Protein AF-A0A8H3D5Y5-F1 (afdb_monomer)

Radius of gyration: 25.39 Å; Cα contacts (8 Å, |Δi|>4): 524; chains: 1; bounding box: 70×56×78 Å

InterPro domains:
  IPR054586 MACPF-like domain, fungal [PF22693] (89-338)

Mean predicted aligned error: 12.57 Å

Solvent-accessible surface area (backbone atoms only — not comparable to full-atom values): 23306 Å² total; per-residue (Å²): 142,80,89,82,84,87,87,79,84,83,83,79,87,80,80,87,83,90,76,92,76,92,79,85,93,80,91,79,92,79,88,81,89,82,77,92,78,77,94,62,82,70,76,76,75,70,81,75,77,72,66,84,78,74,71,70,65,96,81,73,71,86,86,63,77,89,46,83,54,75,88,75,48,55,73,69,58,45,50,47,56,42,46,78,46,47,58,46,22,12,29,31,72,55,50,55,89,19,72,41,76,34,93,43,72,42,42,40,80,66,47,90,64,80,79,50,67,46,80,49,77,50,71,48,75,50,77,49,76,30,55,34,64,38,58,38,36,26,42,55,61,30,37,34,74,62,29,70,63,46,62,39,74,69,46,49,54,46,26,63,67,68,53,78,76,68,63,77,81,53,43,30,36,27,43,37,39,32,38,38,38,33,39,41,50,52,59,74,87,32,46,34,54,32,71,69,58,56,50,53,51,53,55,22,66,66,37,93,46,74,66,53,18,52,55,38,48,52,53,47,35,71,57,41,16,43,23,31,74,28,28,35,28,29,16,31,29,42,24,40,32,34,45,41,71,57,56,49,52,61,43,58,78,73,52,61,89,88,62,72,90,72,50,70,65,50,53,64,64,53,85,44,94,66,47,46,68,68,44,67,70,37,94,72,41,46,78,50,70,35,38,56,66,73,85,53,57,80,42,72,74,30,45,58,49,56,73,65,47,69,63,55,73,92,31,52,25,60,33,36,37,54,32,44,39,30,48,62,74,48,48,57,70,68,56,39,51,51,52,50,52,53,52,50,64,63,73,68,69,70,76,94,60,75,88,63,54,44,97,82,74,58,70,81,68,98,64,91,76,84,70,69,76,64,66,64,78,74,53,80,84,78,85,130

Secondary structure (DSSP, 8-state):
-------------PPP-----------------------------------------TT-------SPPGGGS-HHHHHHHHHHTTTTEEEE---TT--EEEEEE-EEE--SSPPEEEE---EEEEEEEESSHHHHHHHTTTB-HHHHH---HHHHHHHHHH-TT--TT--EEEEEEEEEEEEEE--GGGEEE-HHHHHHHHHHHTSSSHHHHHHHHHHHHHHH-SEEEEEEEEEEEEEEEEEHHHHHHHHHHTS-TTS----HHHHHHSS-S--HHHHHTSTT-EEEEESS-GGGGSSHHHHHHHHHSPPPGGG-EEEEEEEEEEGGGGS-HHHHHHHHHHHHHHH----S-GGG--TTS----SS---SGGGSGGGS-----

Foldseek 3Di:
DDDDDDDDDDDDDDDDDDDDDDDDDDDDDDDDDDDDDDPDPPPPPPPCPVPVLPPDDPPQDLPDDPADALVNDDPVVNVVLCVVQQAQAAWAQQDLQEIDTAPDRFKDQQDPDDWDKDFDFDKGKDKDKDQWSSVLNHVLQAEDPQANVQFDLLSVLSNVVVPPPTPRHWMKMKMKIWGFGMKTAADLVRIATDPVLLVQLVVLLPDDDLVSSSVSVNVSCVNRHFKGFGIFTKGKMKMKMFTPVLLVVLQVVPDDPPDPDDDSVCCCSVDDPGNVVSRVPDPGMDMDMAFDDPVQPPDPVSVVVRSSDDGHSVRIHTRHRYHIHTSLSNHPPVSNVSVVVSSVVLAPDDPPDPPPCDPVNDDPPVDDRPRHPPVVVVDDDDDD

Sequence (384 aa):
WRYYSATEVTKWQISPINGNSHLPQHEERTSYIVGPCFSSQAHIEVLHQGGNNNVYPPDWVEEVRDAKSYKQLDEAAQGALLRDNGYLFGVRIDGNEGPRRGVRQVARHASTRPLLIQETNNIDSEVITTENSRDTNYAHKGWSLAAMSDNSSWTLSRIARNNRQVDSSTRSITKYIMIQKLRVDLSPEDLSPVPELEKDFREALSRPTRFDRSNAVYRILERWGDVIPLVFDIGISLAVTDLESVAKNVGQLFTTPSAGNLTLLQYLGGRSFLGLQKLSVSATARLSTRGGDPATLQSEDNIRAWLGKPVPLSQWEQVRIIKTIPLIAILDDGLQSQLSKLGQSLTTYCPNAINTIASSGTSFDGTTHAFSQYLSHIQPNHPQ

Structure (mmCIF, N/CA/C/O backbone):
data_AF-A0A8H3D5Y5-F1
#
_entry.id   AF-A0A8H3D5Y5-F1
#
loop_
_atom_site.group_PDB
_atom_site.id
_atom_site.type_symbol
_atom_site.label_atom_id
_atom_site.label_alt_id
_atom_site.label_comp_id
_atom_site.label_asym_id
_atom_site.label_entity_id
_atom_site.label_seq_id
_atom_site.pdbx_PDB_ins_code
_atom_site.Cartn_x
_atom_site.Cartn_y
_atom_site.Cartn_z
_atom_site.occupancy
_atom_site.B_iso_or_equiv
_atom_site.auth_seq_id
_atom_site.auth_comp_id
_atom_site.auth_asym_id
_atom_site.auth_atom_id
_atom_site.pdbx_PDB_model_num
ATOM 1 N N . TRP A 1 1 ? 7.375 -21.284 -5.084 1.00 30.33 1 TRP A N 1
ATOM 2 C CA . TRP A 1 1 ? 8.267 -20.714 -4.059 1.00 30.33 1 TRP A CA 1
ATOM 3 C C . TRP A 1 1 ? 9.464 -21.635 -3.870 1.00 30.33 1 TRP A C 1
ATOM 5 O O . TRP A 1 1 ? 9.375 -22.602 -3.127 1.00 30.33 1 TRP A O 1
ATOM 15 N N . ARG A 1 2 ? 10.547 -21.410 -4.621 1.00 21.23 2 ARG A N 1
ATOM 16 C CA . ARG A 1 2 ? 11.840 -22.078 -4.416 1.00 21.23 2 ARG A CA 1
ATOM 17 C C . ARG A 1 2 ? 12.842 -20.990 -4.049 1.00 21.23 2 ARG A C 1
ATOM 19 O O . ARG A 1 2 ? 13.022 -20.055 -4.819 1.00 21.23 2 ARG A O 1
ATOM 26 N N . TYR A 1 3 ? 13.411 -21.093 -2.854 1.00 24.48 3 TYR A N 1
ATOM 27 C CA . TYR A 1 3 ? 14.545 -20.288 -2.415 1.00 24.48 3 TYR A CA 1
ATOM 28 C C . TYR A 1 3 ? 15.786 -20.746 -3.188 1.00 24.48 3 TYR A C 1
ATOM 30 O O . TYR A 1 3 ? 16.101 -21.934 -3.170 1.00 24.48 3 TYR A O 1
ATOM 38 N N . TYR A 1 4 ? 16.496 -19.820 -3.826 1.00 27.98 4 TYR A N 1
ATOM 39 C CA . TYR A 1 4 ? 17.904 -20.011 -4.164 1.00 27.98 4 TYR A CA 1
ATOM 40 C C . TYR A 1 4 ? 18.720 -19.214 -3.145 1.00 27.98 4 TYR A C 1
ATOM 42 O O . TYR A 1 4 ? 18.660 -17.987 -3.126 1.00 27.98 4 TYR A O 1
ATOM 50 N N . SER A 1 5 ? 19.438 -19.914 -2.264 1.00 28.27 5 SER A N 1
ATOM 51 C CA . SER A 1 5 ? 20.503 -19.329 -1.451 1.00 28.27 5 SER A CA 1
ATOM 52 C C . SER A 1 5 ? 21.821 -19.504 -2.197 1.00 28.27 5 SER A C 1
ATOM 54 O O . SER A 1 5 ? 22.282 -20.632 -2.367 1.00 28.27 5 SER A O 1
ATOM 56 N N . ALA A 1 6 ? 22.431 -18.405 -2.628 1.00 28.83 6 ALA A N 1
ATOM 57 C CA . ALA A 1 6 ? 23.829 -18.385 -3.033 1.00 28.83 6 ALA A CA 1
ATOM 58 C C . ALA A 1 6 ? 24.623 -17.707 -1.912 1.00 28.83 6 ALA A C 1
ATOM 60 O O . ALA A 1 6 ? 24.608 -16.488 -1.764 1.00 28.83 6 ALA A O 1
ATOM 61 N N . THR A 1 7 ? 25.252 -18.522 -1.072 1.00 30.88 7 THR A N 1
ATOM 62 C CA . THR A 1 7 ? 26.295 -18.108 -0.133 1.00 30.88 7 THR A CA 1
ATOM 63 C C . THR A 1 7 ? 27.647 -18.351 -0.783 1.00 30.88 7 THR A C 1
ATOM 65 O O . THR A 1 7 ? 28.122 -19.479 -0.761 1.00 30.88 7 THR A O 1
ATOM 68 N N . GLU A 1 8 ? 28.283 -17.300 -1.292 1.00 26.36 8 GLU A N 1
ATOM 69 C CA . GLU A 1 8 ? 29.742 -17.211 -1.382 1.00 26.36 8 GLU A CA 1
ATOM 70 C C . GLU A 1 8 ? 30.149 -15.787 -0.992 1.00 26.36 8 GLU A C 1
ATOM 72 O O . GLU A 1 8 ? 29.902 -14.819 -1.705 1.00 26.36 8 GLU A O 1
ATOM 77 N N . VAL A 1 9 ? 30.707 -15.663 0.213 1.00 27.62 9 VAL A N 1
ATOM 78 C CA . VAL A 1 9 ? 31.273 -14.425 0.753 1.00 27.62 9 VAL A CA 1
ATOM 79 C C . VAL A 1 9 ? 32.770 -14.463 0.483 1.00 27.62 9 VAL A C 1
ATOM 81 O O . VAL A 1 9 ? 33.511 -15.186 1.150 1.00 27.62 9 VAL A O 1
ATOM 84 N N . THR A 1 10 ? 33.232 -13.675 -0.482 1.00 29.61 10 THR A N 1
ATOM 85 C CA . THR A 1 10 ? 34.658 -13.415 -0.690 1.00 29.61 10 THR A CA 1
ATOM 86 C C . THR A 1 10 ? 35.143 -12.460 0.402 1.00 29.61 10 THR A C 1
ATOM 88 O O . THR A 1 10 ? 34.773 -11.287 0.451 1.00 29.61 10 THR A O 1
ATOM 91 N N . LYS A 1 11 ? 35.954 -12.989 1.322 1.00 24.91 11 LYS A N 1
ATOM 92 C CA . LYS A 1 11 ? 36.651 -12.246 2.381 1.00 24.91 11 LYS A CA 1
ATOM 93 C C . LYS A 1 11 ? 37.650 -11.267 1.751 1.00 24.91 11 LYS A C 1
ATOM 95 O O . LYS A 1 11 ? 38.671 -11.700 1.225 1.00 24.91 11 LYS A O 1
ATOM 100 N N . TRP A 1 12 ? 37.405 -9.965 1.873 1.00 27.75 12 TRP A N 1
ATOM 101 C CA . TRP A 1 12 ? 38.448 -8.950 1.719 1.00 27.75 12 TRP A CA 1
ATOM 102 C C . TRP A 1 12 ? 39.027 -8.622 3.095 1.00 27.75 12 TRP A C 1
ATOM 104 O O . TRP A 1 12 ? 38.320 -8.204 4.010 1.00 27.75 12 TRP A O 1
ATOM 114 N N . GLN A 1 13 ? 40.320 -8.886 3.245 1.00 24.44 13 GLN A N 1
ATOM 115 C CA . GLN A 1 13 ? 41.093 -8.678 4.461 1.00 24.44 13 GLN A CA 1
ATOM 116 C C . GLN A 1 13 ? 41.722 -7.280 4.378 1.00 24.44 13 GLN A C 1
ATOM 118 O O . GLN A 1 13 ? 42.634 -7.061 3.585 1.00 24.44 13 GLN A O 1
ATOM 123 N N . ILE A 1 14 ? 41.201 -6.322 5.149 1.00 31.08 14 ILE A N 1
ATOM 124 C CA . ILE A 1 14 ? 41.765 -4.968 5.265 1.00 31.08 14 ILE A CA 1
ATOM 125 C C . ILE A 1 14 ? 42.612 -4.921 6.540 1.00 31.08 14 ILE A C 1
ATOM 127 O O . ILE A 1 14 ? 42.113 -5.177 7.636 1.00 31.08 14 ILE A O 1
ATOM 131 N N . SER A 1 15 ? 43.902 -4.629 6.386 1.00 27.36 15 SER A N 1
ATOM 132 C CA . SER A 1 15 ? 44.854 -4.433 7.485 1.00 27.36 15 SER A CA 1
ATOM 133 C C . SER A 1 15 ? 44.595 -3.109 8.224 1.00 27.36 15 SER A C 1
ATOM 135 O O . SER A 1 15 ? 44.252 -2.120 7.575 1.00 27.36 15 SER A O 1
ATOM 137 N N . PRO A 1 16 ? 44.796 -3.038 9.553 1.00 28.77 16 PRO A N 1
ATOM 138 C CA . PRO A 1 16 ? 44.592 -1.807 10.306 1.00 28.77 16 PRO A CA 1
ATOM 139 C C . PRO A 1 16 ? 45.778 -0.847 10.136 1.00 28.77 16 PRO A C 1
ATOM 141 O O . PRO A 1 16 ? 46.934 -1.221 10.337 1.00 28.77 16 PRO A O 1
ATOM 144 N N . ILE A 1 17 ? 45.480 0.410 9.804 1.00 32.91 17 ILE A N 1
ATOM 145 C CA . ILE A 1 17 ? 46.425 1.527 9.882 1.00 32.91 17 ILE A CA 1
ATOM 146 C C . ILE A 1 17 ? 46.300 2.131 11.284 1.00 32.91 17 ILE A C 1
ATOM 148 O O . ILE A 1 17 ? 45.270 2.701 11.635 1.00 32.91 17 ILE A O 1
ATOM 152 N N . ASN A 1 18 ? 47.358 1.993 12.085 1.00 32.62 18 ASN A N 1
ATOM 153 C CA . ASN A 1 18 ? 47.526 2.708 13.347 1.00 32.62 18 ASN A CA 1
ATOM 154 C C . ASN A 1 18 ? 47.867 4.175 13.061 1.00 32.62 18 ASN A C 1
ATOM 156 O O . ASN A 1 18 ? 48.885 4.462 12.433 1.00 32.62 18 ASN A O 1
ATOM 160 N N . GLY A 1 19 ? 47.051 5.096 13.568 1.00 32.31 19 GLY A N 1
ATOM 161 C CA . GLY A 1 19 ? 47.316 6.531 13.535 1.00 32.31 19 GLY A CA 1
ATOM 162 C C . GLY A 1 19 ? 46.757 7.204 14.782 1.00 32.31 19 GLY A C 1
ATOM 163 O O . GLY A 1 19 ? 45.560 7.449 14.872 1.00 32.31 19 GLY A O 1
ATOM 164 N N . ASN A 1 20 ? 47.635 7.480 15.748 1.00 33.78 20 ASN A N 1
ATOM 165 C CA . ASN A 1 20 ? 47.359 8.344 16.891 1.00 33.78 20 ASN A CA 1
ATOM 166 C C . ASN A 1 20 ? 47.260 9.799 16.417 1.00 33.78 20 ASN A C 1
ATOM 168 O O . ASN A 1 20 ? 48.228 10.330 15.874 1.00 33.78 20 ASN A O 1
ATOM 172 N N . SER A 1 21 ? 46.151 10.472 16.713 1.00 33.75 21 SER A N 1
ATOM 173 C CA . SER A 1 21 ? 46.080 11.934 16.658 1.00 33.75 21 SER A CA 1
ATOM 174 C C . SER A 1 21 ? 45.252 12.474 17.821 1.00 33.75 21 SER A C 1
ATOM 176 O O . SER A 1 21 ? 44.053 12.220 17.924 1.00 33.75 21 SER A O 1
ATOM 178 N N . HIS A 1 22 ? 45.935 13.218 18.690 1.00 37.53 22 HIS A N 1
ATOM 179 C CA . HIS A 1 22 ? 45.375 14.068 19.734 1.00 37.53 22 HIS A CA 1
ATOM 180 C C . HIS A 1 22 ? 44.432 15.130 19.145 1.00 37.53 22 HIS A C 1
ATOM 182 O O . HIS A 1 22 ? 44.778 15.787 18.166 1.00 37.53 22 HIS A O 1
ATOM 188 N N . LEU A 1 23 ? 43.291 15.351 19.802 1.00 33.97 23 LEU A N 1
ATOM 189 C CA . LEU A 1 23 ? 42.392 16.488 19.582 1.00 33.97 23 LEU A CA 1
ATOM 190 C C . LEU A 1 23 ? 42.169 17.214 20.922 1.00 33.97 23 LEU A C 1
ATOM 192 O O . LEU A 1 23 ? 41.920 16.539 21.926 1.00 33.97 23 LEU A O 1
ATOM 196 N N . PRO A 1 24 ? 42.270 18.556 20.971 1.00 35.88 24 PRO A N 1
ATOM 197 C CA . PRO A 1 24 ? 41.981 19.333 22.170 1.00 35.88 24 PRO A CA 1
ATOM 198 C C . PRO A 1 24 ? 40.475 19.589 22.321 1.00 35.88 24 PRO A C 1
ATOM 200 O O . PRO A 1 24 ? 39.756 19.795 21.344 1.00 35.88 24 PRO A O 1
ATOM 203 N N . GLN A 1 25 ? 40.012 19.596 23.571 1.00 32.03 25 GLN A N 1
ATOM 204 C CA . GLN A 1 25 ? 38.673 20.036 23.953 1.00 32.03 25 GLN A CA 1
ATOM 205 C C . GLN A 1 25 ? 38.598 21.566 23.898 1.00 32.03 25 GLN A C 1
ATOM 207 O O . GLN A 1 25 ? 39.415 22.245 24.517 1.00 32.03 25 GLN A O 1
ATOM 212 N N . HIS A 1 26 ? 37.600 22.094 23.191 1.00 29.16 26 HIS A N 1
ATOM 213 C CA . HIS A 1 26 ? 37.190 23.492 23.279 1.00 29.16 26 HIS A CA 1
ATOM 214 C C . HIS A 1 26 ? 35.680 23.523 23.545 1.00 29.16 26 HIS A C 1
ATOM 216 O O . HIS A 1 26 ? 34.886 23.076 22.719 1.00 29.16 26 HIS A O 1
ATOM 222 N N . GLU A 1 27 ? 35.299 23.989 24.734 1.00 31.34 27 GLU A N 1
ATOM 223 C CA . GLU A 1 27 ? 33.921 24.310 25.110 1.00 31.34 27 GLU A CA 1
ATOM 224 C C . GLU A 1 27 ? 33.586 25.715 24.595 1.00 31.34 27 GLU A C 1
ATOM 226 O O . GLU A 1 27 ? 34.195 26.693 25.026 1.00 31.34 27 GLU A O 1
ATOM 231 N N . GLU A 1 28 ? 32.588 25.836 23.721 1.00 29.64 28 GLU A N 1
ATOM 232 C CA . GLU A 1 28 ? 31.906 27.106 23.460 1.00 29.64 28 GLU A CA 1
ATOM 233 C C . GLU A 1 28 ? 30.413 26.950 23.758 1.00 29.64 28 GLU A C 1
ATOM 235 O O . GLU A 1 28 ? 29.682 26.220 23.088 1.00 29.64 28 GLU A O 1
ATOM 240 N N . ARG A 1 29 ? 29.958 27.654 24.800 1.00 29.27 29 ARG A N 1
ATOM 241 C CA . ARG A 1 29 ? 28.541 27.891 25.083 1.00 29.27 29 ARG A CA 1
ATOM 242 C C . ARG A 1 29 ? 28.050 29.030 24.195 1.00 29.27 29 ARG A C 1
ATOM 244 O O . ARG A 1 29 ? 28.427 30.177 24.413 1.00 29.27 29 ARG A O 1
ATOM 251 N N . THR A 1 30 ? 27.149 28.732 23.267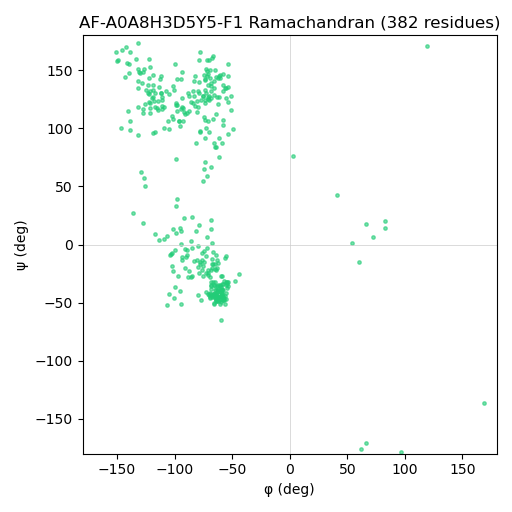 1.00 27.58 30 THR A N 1
ATOM 252 C CA . THR A 1 30 ? 26.325 29.734 22.580 1.00 27.58 30 THR A CA 1
ATOM 253 C C . THR A 1 30 ? 24.871 29.589 23.021 1.00 27.58 30 THR A C 1
ATOM 255 O O . THR A 1 30 ? 24.252 28.535 22.888 1.00 27.58 30 THR A O 1
ATOM 258 N N . SER A 1 31 ? 24.339 30.657 23.613 1.00 26.59 31 SER A N 1
ATOM 259 C CA . SER A 1 31 ? 22.931 30.822 23.959 1.00 26.59 31 SER A CA 1
ATOM 260 C C . SER A 1 31 ? 22.159 31.336 22.743 1.00 26.59 31 SER A C 1
ATOM 262 O O . SER A 1 31 ? 22.564 32.310 22.111 1.00 26.59 31 SER A O 1
ATOM 264 N N . TYR A 1 32 ? 21.021 30.712 22.432 1.00 28.64 32 TYR A N 1
ATOM 265 C CA . TYR A 1 32 ? 20.092 31.197 21.412 1.00 28.64 32 TYR A CA 1
ATOM 266 C C . TYR A 1 32 ? 18.791 31.669 22.060 1.00 28.64 32 TYR A C 1
ATOM 268 O O . TYR A 1 32 ? 18.193 30.977 22.883 1.00 28.64 32 TYR A O 1
ATOM 276 N N . ILE A 1 33 ? 18.378 32.874 21.673 1.00 26.84 33 ILE A N 1
ATOM 277 C CA . ILE A 1 33 ? 17.108 33.507 22.027 1.00 26.84 33 ILE A CA 1
ATOM 278 C C . ILE A 1 33 ? 16.008 32.868 21.171 1.00 26.84 33 ILE A C 1
ATOM 280 O O . ILE A 1 33 ? 16.101 32.862 19.944 1.00 26.84 33 ILE A O 1
ATOM 284 N N . VAL A 1 34 ? 14.968 32.338 21.817 1.00 28.66 34 VAL A N 1
ATOM 285 C CA . VAL A 1 34 ? 13.807 31.714 21.166 1.00 28.66 34 VAL A CA 1
ATOM 286 C C . VAL A 1 34 ? 12.669 32.733 21.093 1.00 28.66 34 VAL A C 1
ATOM 288 O O . VAL A 1 34 ? 12.147 33.164 22.118 1.00 28.66 34 VAL A O 1
ATOM 291 N N . GLY A 1 35 ? 12.296 33.129 19.874 1.00 29.12 35 GLY A N 1
ATOM 292 C CA . GLY A 1 35 ? 11.043 33.839 19.597 1.00 29.12 35 GLY A CA 1
ATOM 293 C C . GLY A 1 35 ? 9.841 32.877 19.566 1.00 29.12 35 GLY A C 1
ATOM 294 O O . GLY A 1 35 ? 10.028 31.674 19.374 1.00 29.12 35 GLY A O 1
ATOM 295 N N . PRO A 1 36 ? 8.605 33.369 19.759 1.00 25.45 36 PRO A N 1
ATOM 296 C CA . PRO A 1 36 ? 7.423 32.522 19.902 1.00 25.45 36 PRO A CA 1
ATOM 297 C C . PRO A 1 36 ? 7.024 31.892 18.561 1.00 25.45 36 PRO A C 1
ATOM 299 O O . PRO A 1 36 ? 6.886 32.592 17.557 1.00 25.45 36 PRO A O 1
ATOM 302 N N . CYS A 1 37 ? 6.804 30.573 18.545 1.00 30.39 37 CYS A N 1
ATOM 303 C CA . CYS A 1 37 ? 6.321 29.858 17.366 1.00 30.39 37 CYS A CA 1
ATOM 304 C C . CYS A 1 37 ? 4.873 29.397 17.576 1.00 30.39 37 CYS A C 1
ATOM 306 O O . CYS A 1 37 ? 4.564 28.637 18.493 1.00 30.39 37 CYS A O 1
ATOM 308 N N . PHE A 1 38 ? 3.996 29.904 16.714 1.00 28.70 38 PHE A N 1
ATOM 309 C CA . PHE A 1 38 ? 2.602 29.508 16.581 1.00 28.70 38 PHE A CA 1
ATOM 310 C C . PHE A 1 38 ? 2.491 28.031 16.178 1.00 28.70 38 PHE A C 1
ATOM 312 O O . PHE A 1 38 ? 3.284 27.534 15.378 1.00 28.70 38 PHE A O 1
ATOM 319 N N . SER A 1 39 ? 1.461 27.345 16.679 1.00 32.78 39 SER A N 1
ATOM 320 C CA . SER A 1 39 ? 1.025 26.036 16.189 1.00 32.78 39 SER A CA 1
ATOM 321 C C . SER A 1 39 ? 0.541 26.166 14.743 1.00 32.78 39 SER A C 1
ATOM 323 O O . SER A 1 39 ? -0.649 26.348 14.485 1.00 32.78 39 SER A O 1
ATOM 325 N N . SER A 1 40 ? 1.471 26.113 13.793 1.00 29.02 40 SER A N 1
ATOM 326 C CA . SER A 1 40 ? 1.130 25.934 12.390 1.00 29.02 40 SER A CA 1
ATOM 327 C C . SER A 1 40 ? 0.870 24.448 12.155 1.00 29.02 40 SER A C 1
ATOM 329 O O . SER A 1 40 ? 1.724 23.598 12.409 1.00 29.02 40 SER A O 1
ATOM 331 N N . GLN A 1 41 ? -0.315 24.118 11.638 1.00 34.81 41 GLN A N 1
ATOM 332 C CA . GLN A 1 41 ? -0.368 23.113 10.585 1.00 34.81 41 GLN A CA 1
ATOM 333 C C . GLN A 1 41 ? 0.614 23.613 9.532 1.00 34.81 41 GLN A C 1
ATOM 335 O O . GLN A 1 41 ? 0.287 24.514 8.760 1.00 34.81 41 GLN A O 1
ATOM 340 N N . ALA A 1 42 ? 1.851 23.121 9.583 1.00 30.05 42 ALA A N 1
ATOM 341 C CA . ALA A 1 42 ? 2.780 23.331 8.502 1.00 30.05 42 ALA A CA 1
ATOM 342 C C . ALA A 1 42 ? 2.088 22.733 7.282 1.00 30.05 42 ALA A C 1
ATOM 344 O O . ALA A 1 42 ? 1.919 21.517 7.174 1.00 30.05 42 ALA A O 1
ATOM 345 N N . HIS A 1 43 ? 1.614 23.615 6.406 1.00 27.86 43 HIS A N 1
ATOM 346 C CA . HIS A 1 43 ? 1.470 23.306 5.004 1.00 27.86 43 HIS A CA 1
ATOM 347 C C . HIS A 1 43 ? 2.820 22.702 4.621 1.00 27.86 43 HIS A C 1
ATOM 349 O O . HIS A 1 43 ? 3.808 23.419 4.466 1.00 27.86 43 HIS A O 1
ATOM 355 N N . ILE A 1 44 ? 2.899 21.372 4.564 1.00 35.56 44 ILE A N 1
ATOM 356 C CA . ILE A 1 44 ? 3.943 20.720 3.797 1.00 35.56 44 ILE A CA 1
ATOM 357 C C . ILE A 1 44 ? 3.584 21.130 2.373 1.00 35.56 44 ILE A C 1
ATOM 359 O O . ILE A 1 44 ? 2.796 20.469 1.699 1.00 35.56 44 ILE A O 1
ATOM 363 N N . GLU A 1 45 ? 4.087 22.286 1.937 1.00 29.66 45 GLU A N 1
ATOM 364 C CA . GLU A 1 45 ? 4.365 22.495 0.530 1.00 29.66 45 GLU A CA 1
ATOM 365 C C . GLU A 1 45 ? 5.361 21.399 0.187 1.00 29.66 45 GLU A C 1
ATOM 367 O O . GLU A 1 45 ? 6.578 21.541 0.313 1.00 29.66 45 GLU A O 1
ATOM 372 N N . VAL A 1 46 ? 4.816 20.238 -0.176 1.00 40.28 46 VAL A N 1
ATOM 373 C CA . VAL A 1 46 ? 5.556 19.273 -0.952 1.00 40.28 46 VAL A CA 1
ATOM 374 C C . VAL A 1 46 ? 5.909 20.068 -2.191 1.00 40.28 46 VAL A C 1
ATOM 376 O O . VAL A 1 46 ? 5.049 20.347 -3.027 1.00 40.28 46 VAL A O 1
ATOM 379 N N . LEU A 1 47 ? 7.162 20.511 -2.261 1.00 34.28 47 LEU A N 1
ATOM 380 C CA . LEU A 1 47 ? 7.789 20.962 -3.487 1.00 34.28 47 LEU A CA 1
ATOM 381 C C . LEU A 1 47 ? 7.791 19.749 -4.422 1.00 34.28 47 LEU A C 1
ATOM 383 O O . LEU A 1 47 ? 8.807 19.103 -4.655 1.00 34.28 47 LEU A O 1
ATOM 387 N N . HIS A 1 48 ? 6.622 19.437 -4.978 1.00 40.34 48 HIS A N 1
ATOM 388 C CA . HIS A 1 48 ? 6.472 18.707 -6.214 1.00 40.34 48 HIS A CA 1
ATOM 389 C C . HIS A 1 48 ? 6.981 19.645 -7.312 1.00 40.34 48 HIS A C 1
ATOM 391 O O . HIS A 1 48 ? 6.237 20.091 -8.179 1.00 40.34 48 HIS A O 1
ATOM 397 N N . GLN A 1 49 ? 8.285 19.939 -7.304 1.00 39.22 49 GLN A N 1
ATOM 398 C CA . GLN A 1 49 ? 9.005 20.331 -8.510 1.00 39.22 49 GLN A CA 1
ATOM 399 C C . GLN A 1 49 ? 9.148 19.080 -9.384 1.00 39.22 49 GLN A C 1
ATOM 401 O O . GLN A 1 49 ? 10.243 18.629 -9.709 1.00 39.22 49 GLN A O 1
ATOM 406 N N . GLY A 1 50 ? 8.005 18.494 -9.748 1.00 37.12 50 GLY A N 1
ATOM 407 C CA . GLY A 1 50 ? 7.880 17.493 -10.790 1.00 37.12 50 GLY A CA 1
ATOM 408 C C . GLY A 1 50 ? 8.014 18.190 -12.133 1.00 37.12 50 GLY A C 1
ATOM 409 O O . GLY A 1 50 ? 7.058 18.265 -12.899 1.00 37.12 50 GLY A O 1
ATOM 410 N N . GLY A 1 51 ? 9.193 18.754 -12.407 1.00 40.72 51 GLY A N 1
ATOM 411 C CA . GLY A 1 51 ? 9.590 18.984 -13.785 1.00 40.72 51 GLY A CA 1
ATOM 412 C C . GLY A 1 51 ? 9.511 17.635 -14.485 1.00 40.72 51 GLY A C 1
ATOM 413 O O . GLY A 1 51 ? 10.044 16.650 -13.971 1.00 40.72 51 GLY A O 1
ATOM 414 N N . ASN A 1 52 ? 8.783 17.567 -15.598 1.00 47.09 52 ASN A N 1
ATOM 415 C CA . ASN A 1 52 ? 8.708 16.369 -16.418 1.00 47.09 52 ASN A CA 1
ATOM 416 C C . ASN A 1 52 ? 10.105 16.101 -16.999 1.00 47.09 52 ASN A C 1
ATOM 418 O O . ASN A 1 52 ? 10.434 16.538 -18.098 1.00 47.09 52 ASN A O 1
ATOM 422 N N . ASN A 1 53 ? 10.950 15.430 -16.220 1.00 50.28 53 ASN A N 1
ATOM 423 C CA . ASN A 1 53 ? 12.324 15.093 -16.574 1.00 50.28 53 ASN A CA 1
ATOM 424 C C . ASN A 1 53 ? 12.378 13.874 -17.509 1.00 50.28 53 ASN A C 1
ATOM 426 O O . ASN A 1 53 ? 13.439 13.266 -17.663 1.00 50.28 53 ASN A O 1
ATOM 430 N N . ASN A 1 54 ? 11.254 13.515 -18.142 1.00 50.88 54 ASN A N 1
ATOM 431 C CA . ASN A 1 54 ? 11.167 12.453 -19.134 1.00 50.88 54 ASN A CA 1
ATOM 432 C C . ASN A 1 54 ? 11.811 12.927 -20.448 1.00 50.88 54 ASN A C 1
ATOM 434 O O . ASN A 1 54 ? 11.139 13.202 -21.441 1.00 50.88 54 ASN A O 1
ATOM 438 N N . VAL A 1 55 ? 13.139 13.047 -20.457 1.00 56.53 55 VAL A N 1
ATOM 439 C CA . VAL A 1 55 ? 13.907 13.136 -21.699 1.00 56.53 55 VAL A CA 1
ATOM 440 C C . VAL A 1 55 ? 14.002 11.717 -22.250 1.00 56.53 55 VAL A C 1
ATOM 442 O O . VAL A 1 55 ? 14.818 10.915 -21.794 1.00 56.53 55 VAL A O 1
ATOM 445 N N . TYR A 1 56 ? 13.125 11.393 -23.199 1.00 56.06 56 TYR A N 1
ATOM 446 C CA . TYR A 1 56 ? 13.207 10.140 -23.942 1.00 56.06 56 TYR A CA 1
ATOM 447 C C . TYR A 1 56 ? 14.520 10.090 -24.738 1.00 56.06 56 TYR A C 1
ATOM 449 O O . TYR A 1 56 ? 14.957 11.124 -25.261 1.00 56.06 56 TYR A O 1
ATOM 457 N N . PRO A 1 57 ? 15.164 8.916 -24.858 1.00 55.25 57 PRO A N 1
ATOM 458 C CA . PRO A 1 57 ? 16.258 8.741 -25.799 1.00 55.25 57 PRO A CA 1
ATOM 459 C C . PRO A 1 57 ? 15.786 9.109 -27.219 1.00 55.25 57 PRO A C 1
ATOM 461 O O . PRO A 1 57 ? 14.694 8.696 -27.614 1.00 55.25 57 PRO A O 1
ATOM 464 N N . PRO A 1 58 ? 16.565 9.883 -27.997 1.00 58.22 58 PRO A N 1
ATOM 465 C CA . PRO A 1 58 ? 16.177 10.304 -29.348 1.00 58.22 58 PRO A CA 1
ATOM 466 C C . PRO A 1 58 ? 16.013 9.133 -30.337 1.00 58.22 58 PRO A C 1
ATOM 468 O O . PRO A 1 58 ? 15.453 9.317 -31.412 1.00 58.22 58 PRO A O 1
ATOM 471 N N . ASP A 1 59 ? 16.488 7.942 -29.973 1.00 64.19 59 ASP A N 1
ATOM 472 C CA . ASP A 1 59 ? 16.422 6.673 -30.703 1.00 64.19 59 ASP A CA 1
ATOM 473 C C . ASP A 1 59 ? 15.280 5.743 -30.240 1.00 64.19 59 ASP A C 1
ATOM 475 O O . ASP A 1 59 ? 15.225 4.582 -30.644 1.00 64.19 59 ASP A O 1
ATOM 479 N N . TRP A 1 60 ? 14.361 6.219 -29.393 1.00 63.66 60 TRP A N 1
ATOM 480 C CA . TRP A 1 60 ? 13.226 5.422 -28.921 1.00 63.66 60 TRP A CA 1
ATOM 481 C C . TRP A 1 60 ? 12.167 5.233 -30.022 1.00 63.66 60 TRP A C 1
ATOM 483 O O . TRP A 1 60 ? 11.256 6.045 -30.178 1.00 63.66 60 TRP A O 1
ATOM 493 N N . VAL A 1 61 ? 12.279 4.151 -30.796 1.00 64.31 61 VAL A N 1
ATOM 494 C CA . VAL A 1 61 ? 11.276 3.761 -31.801 1.00 64.31 61 VAL A CA 1
ATOM 495 C C . VAL A 1 61 ? 10.180 2.926 -31.124 1.00 64.31 61 VAL A C 1
ATOM 497 O O . VAL A 1 61 ? 10.464 1.883 -30.542 1.00 64.31 61 VAL A O 1
ATOM 500 N N . GLU A 1 62 ? 8.914 3.350 -31.202 1.00 62.19 62 GLU A N 1
ATOM 501 C CA . GLU A 1 62 ? 7.755 2.678 -30.569 1.00 62.19 62 GLU A CA 1
ATOM 502 C C . GLU A 1 62 ? 7.372 1.300 -31.173 1.00 62.19 62 GLU A C 1
ATOM 504 O O . GLU A 1 62 ? 6.290 0.778 -30.897 1.00 62.19 62 GLU A O 1
ATOM 509 N N . GLU A 1 63 ? 8.222 0.686 -31.997 1.00 55.81 63 GLU A N 1
ATOM 510 C CA . GLU A 1 63 ? 7.817 -0.302 -33.012 1.00 55.81 63 GLU A CA 1
ATOM 511 C C . GLU A 1 63 ? 7.583 -1.751 -32.552 1.00 55.81 63 GLU A C 1
ATOM 513 O O . GLU A 1 63 ? 7.380 -2.624 -33.389 1.00 55.81 63 GLU A O 1
ATOM 518 N N . VAL A 1 64 ? 7.509 -2.059 -31.254 1.00 54.22 64 VAL A N 1
ATOM 519 C CA . VAL A 1 64 ? 7.155 -3.429 -30.825 1.00 54.22 64 VAL A CA 1
ATOM 520 C C . VAL A 1 64 ? 6.068 -3.411 -29.755 1.00 54.22 64 VAL A C 1
ATOM 522 O O . VAL A 1 64 ? 6.339 -3.302 -28.560 1.00 54.22 64 VAL A O 1
ATOM 525 N N . ARG A 1 65 ? 4.806 -3.549 -30.186 1.00 56.78 65 ARG A N 1
ATOM 526 C CA . ARG A 1 65 ? 3.625 -3.634 -29.305 1.00 56.78 65 ARG A CA 1
ATOM 527 C C . ARG A 1 65 ? 2.758 -4.866 -29.592 1.00 56.78 65 ARG A C 1
ATOM 529 O O . ARG A 1 65 ? 1.562 -4.738 -29.804 1.00 56.78 65 ARG A O 1
ATOM 536 N N . ASP A 1 66 ? 3.343 -6.059 -29.506 1.00 56.09 66 ASP A N 1
ATOM 537 C CA . ASP A 1 66 ? 2.593 -7.333 -29.485 1.00 56.09 66 ASP A CA 1
ATOM 538 C C . ASP A 1 66 ? 2.399 -7.884 -28.057 1.00 56.09 66 ASP A C 1
ATOM 540 O O . ASP A 1 66 ? 2.373 -9.090 -27.811 1.00 56.09 66 ASP A O 1
ATOM 544 N N . ALA A 1 67 ? 2.252 -6.998 -27.067 1.00 72.25 67 ALA A N 1
ATOM 545 C CA . ALA A 1 67 ? 1.760 -7.405 -25.754 1.00 72.25 67 ALA A CA 1
ATOM 546 C C . ALA A 1 67 ? 0.226 -7.355 -25.761 1.00 72.25 67 ALA A C 1
ATOM 548 O O . ALA A 1 67 ? -0.355 -6.328 -26.113 1.00 72.25 67 ALA A O 1
ATOM 549 N N . LYS A 1 68 ? -0.430 -8.453 -25.358 1.00 85.19 68 LYS A N 1
ATOM 550 C CA . LYS A 1 68 ? -1.886 -8.478 -25.147 1.00 85.19 68 LYS A CA 1
ATOM 551 C C . LYS A 1 68 ? -2.301 -7.311 -24.247 1.00 85.19 68 LYS A C 1
ATOM 553 O O . LYS A 1 68 ? -1.757 -7.160 -23.154 1.00 85.19 68 LYS A O 1
ATOM 558 N N . SER A 1 69 ? -3.272 -6.527 -24.705 1.00 90.81 69 SER A N 1
ATOM 559 C CA . SER A 1 69 ? -3.857 -5.428 -23.931 1.00 90.81 69 SER A CA 1
ATOM 560 C C . SER A 1 69 ? -4.730 -5.979 -22.807 1.00 90.81 69 SER A C 1
ATOM 562 O O . SER A 1 69 ? -5.373 -7.023 -22.954 1.00 90.81 69 SER A O 1
ATOM 564 N N . TYR A 1 70 ? -4.808 -5.249 -21.695 1.00 93.62 70 TYR A N 1
ATOM 565 C CA . TYR A 1 70 ? -5.710 -5.575 -20.587 1.00 93.62 70 TYR A CA 1
ATOM 566 C C . TYR A 1 70 ? -7.168 -5.721 -21.045 1.00 93.62 70 TYR A C 1
ATOM 568 O O . TYR A 1 70 ? -7.871 -6.632 -20.611 1.00 93.62 70 TYR A O 1
ATOM 576 N N . LYS A 1 71 ? -7.609 -4.882 -21.991 1.00 93.94 71 LYS A N 1
ATOM 577 C CA . LYS A 1 71 ? -8.978 -4.908 -22.536 1.00 93.94 71 LYS A CA 1
ATOM 578 C C . LYS A 1 71 ? -9.297 -6.169 -23.340 1.00 93.94 71 LYS A C 1
ATOM 580 O O . LYS A 1 71 ? -10.462 -6.436 -23.604 1.00 93.94 71 LYS A O 1
ATOM 585 N N . GLN A 1 72 ? -8.276 -6.918 -23.755 1.00 95.00 72 GLN A N 1
ATOM 586 C CA . GLN A 1 72 ? -8.431 -8.171 -24.497 1.00 95.00 72 GLN A CA 1
ATOM 587 C C . GLN A 1 72 ? -8.553 -9.390 -23.573 1.00 95.00 72 GLN A C 1
ATOM 589 O O . GLN A 1 72 ? -8.815 -10.492 -24.054 1.00 95.00 72 GLN A O 1
ATOM 594 N N . LEU A 1 73 ? -8.322 -9.221 -22.268 1.00 95.50 73 LEU A N 1
ATOM 595 C CA . LEU A 1 73 ? -8.556 -10.263 -21.275 1.00 95.50 73 LEU A CA 1
ATOM 596 C C . LEU A 1 73 ? -10.055 -10.435 -21.023 1.00 95.50 73 LEU A C 1
ATOM 598 O O . LEU A 1 73 ? -10.797 -9.455 -21.013 1.00 95.50 73 LEU A O 1
ATOM 602 N N . ASP A 1 74 ? -10.477 -11.670 -20.757 1.00 96.50 74 ASP A N 1
ATOM 603 C CA . ASP A 1 74 ? -11.802 -11.920 -20.191 1.00 96.50 74 ASP A CA 1
ATOM 604 C C . ASP A 1 74 ? -11.913 -11.361 -18.758 1.00 96.50 74 ASP A C 1
ATOM 606 O O . ASP A 1 74 ? -10.911 -11.080 -18.092 1.00 96.50 74 ASP A O 1
ATOM 610 N N . GLU A 1 75 ? -13.142 -11.187 -18.270 1.00 95.56 75 GLU A N 1
ATOM 611 C CA . GLU A 1 75 ? -13.410 -10.585 -16.956 1.00 95.56 75 GLU A CA 1
ATOM 612 C C . GLU A 1 75 ? -12.748 -11.352 -15.799 1.00 95.56 75 GLU A C 1
ATOM 614 O O . GLU A 1 75 ? -12.291 -10.751 -14.822 1.00 95.56 75 GLU A O 1
ATOM 619 N N . ALA A 1 76 ? -12.643 -12.680 -15.906 1.00 96.94 76 ALA A N 1
ATOM 620 C CA . ALA A 1 76 ? -12.029 -13.509 -14.875 1.00 96.94 76 ALA A CA 1
ATOM 621 C C . ALA A 1 76 ? -10.512 -13.277 -14.799 1.00 96.94 76 ALA A C 1
ATOM 623 O O . ALA A 1 76 ? -9.959 -13.135 -13.703 1.00 96.94 76 ALA A O 1
ATOM 624 N N . ALA A 1 77 ? -9.840 -13.187 -15.947 1.00 96.69 77 ALA A N 1
ATOM 625 C CA . ALA A 1 77 ? -8.420 -12.877 -16.055 1.00 96.69 77 ALA A CA 1
ATOM 626 C C . ALA A 1 77 ? -8.117 -11.430 -15.639 1.00 96.69 77 ALA A C 1
ATOM 628 O O . ALA A 1 77 ? -7.125 -11.190 -14.947 1.00 96.69 77 ALA A O 1
ATOM 629 N N . GLN A 1 78 ? -8.990 -10.478 -15.983 1.00 97.19 78 GLN A N 1
ATOM 630 C CA . GLN A 1 78 ? -8.910 -9.096 -15.500 1.00 97.19 78 GLN A CA 1
ATOM 631 C C . GLN A 1 78 ? -8.991 -9.030 -13.971 1.00 97.19 78 GLN A C 1
ATOM 633 O O . GLN A 1 78 ? -8.136 -8.417 -13.325 1.00 97.19 78 GLN A O 1
ATOM 638 N N . GLY A 1 79 ? -9.985 -9.702 -13.384 1.00 96.75 79 GLY A N 1
ATOM 639 C CA . GLY A 1 79 ? -10.155 -9.780 -11.935 1.00 96.75 79 GLY A CA 1
ATOM 640 C C . GLY A 1 79 ? -8.980 -10.473 -11.242 1.00 96.75 79 GLY A C 1
ATOM 641 O O . GLY A 1 79 ? -8.531 -10.018 -10.190 1.00 96.75 79 GLY A O 1
ATOM 642 N N . ALA A 1 80 ? -8.438 -11.538 -11.841 1.00 97.19 80 ALA A N 1
ATOM 643 C CA . ALA A 1 80 ? -7.253 -12.222 -11.331 1.00 97.19 80 ALA A CA 1
ATOM 644 C C . ALA A 1 80 ? -6.025 -11.304 -11.324 1.00 97.19 80 ALA A C 1
ATOM 646 O O . ALA A 1 80 ? -5.388 -11.178 -10.282 1.00 97.19 80 ALA A O 1
ATOM 647 N N . LEU A 1 81 ? -5.749 -10.599 -12.427 1.00 97.31 81 LEU A N 1
ATOM 648 C CA . LEU A 1 81 ? -4.628 -9.661 -12.517 1.00 97.31 81 LEU A CA 1
ATOM 649 C C . LEU A 1 81 ? -4.710 -8.571 -11.440 1.00 97.31 81 LEU A C 1
ATOM 651 O O . LEU A 1 81 ? -3.719 -8.297 -10.766 1.00 97.31 81 LEU A O 1
ATOM 655 N N . LEU A 1 82 ? -5.885 -7.962 -11.253 1.00 97.56 82 LEU A N 1
ATOM 656 C CA . LEU A 1 82 ? -6.088 -6.932 -10.230 1.00 97.56 82 LEU A CA 1
ATOM 657 C C . LEU A 1 82 ? -5.886 -7.494 -8.817 1.00 97.56 82 LEU A C 1
ATOM 659 O O . LEU A 1 82 ? -5.155 -6.915 -8.009 1.00 97.56 82 LEU A O 1
ATOM 663 N N . ARG A 1 83 ? -6.505 -8.640 -8.516 1.00 97.25 83 ARG A N 1
ATOM 664 C CA . ARG A 1 83 ? -6.417 -9.300 -7.206 1.00 97.25 83 ARG A CA 1
ATOM 665 C C . ARG A 1 83 ? -4.980 -9.697 -6.870 1.00 97.25 83 ARG A C 1
ATOM 667 O O . ARG A 1 83 ? -4.516 -9.434 -5.760 1.00 97.25 83 ARG A O 1
ATOM 674 N N . ASP A 1 84 ? -4.260 -10.277 -7.825 1.00 97.06 84 ASP A N 1
ATOM 675 C CA . ASP A 1 84 ? -2.867 -10.700 -7.658 1.00 97.06 84 ASP A CA 1
ATOM 676 C C . ASP A 1 84 ? -1.936 -9.492 -7.436 1.00 97.06 84 ASP A C 1
ATOM 678 O O . ASP A 1 84 ? -0.895 -9.620 -6.785 1.00 97.06 84 ASP A O 1
ATOM 682 N N . ASN A 1 85 ? -2.379 -8.298 -7.846 1.00 97.44 85 ASN A N 1
ATOM 683 C CA . ASN A 1 85 ? -1.751 -6.999 -7.607 1.00 97.44 85 ASN A CA 1
ATOM 684 C C . ASN A 1 85 ? -2.277 -6.238 -6.376 1.00 97.44 85 ASN A C 1
ATOM 686 O O . ASN A 1 85 ? -1.926 -5.082 -6.156 1.00 97.44 85 ASN A O 1
ATOM 690 N N . GLY A 1 86 ? -3.053 -6.894 -5.509 1.00 96.12 86 GLY A N 1
ATOM 691 C CA . GLY A 1 86 ? -3.473 -6.338 -4.219 1.00 96.12 86 GLY A CA 1
ATOM 692 C C . GLY A 1 86 ? -4.688 -5.412 -4.269 1.00 96.12 86 GLY A C 1
ATOM 693 O O . GLY A 1 86 ? -4.970 -4.742 -3.277 1.00 96.12 86 GLY A O 1
ATOM 694 N N . TYR A 1 87 ? -5.433 -5.403 -5.374 1.00 97.81 87 TYR A N 1
ATOM 695 C CA . TYR A 1 87 ? -6.727 -4.728 -5.460 1.00 97.81 87 TYR A CA 1
ATOM 696 C C . TYR A 1 87 ? -7.676 -5.192 -4.340 1.00 97.81 87 TYR A C 1
ATOM 698 O O . TYR A 1 87 ? -7.964 -6.383 -4.230 1.00 97.81 87 TYR A O 1
ATOM 706 N N . LEU A 1 88 ? -8.160 -4.249 -3.520 1.00 97.94 88 LEU A N 1
ATOM 707 C CA . LEU A 1 88 ? -9.042 -4.477 -2.359 1.00 97.94 88 LEU A CA 1
ATOM 708 C C . LEU A 1 88 ? -8.417 -5.253 -1.180 1.00 97.94 88 LEU A C 1
ATOM 710 O O . LEU A 1 88 ? -9.142 -5.756 -0.314 1.00 97.94 88 LEU A O 1
ATOM 714 N N . PHE A 1 89 ? -7.086 -5.345 -1.110 1.00 98.56 89 PHE A N 1
ATOM 715 C CA . PHE A 1 89 ? -6.371 -5.903 0.043 1.00 98.56 89 PHE A CA 1
ATOM 716 C C . PHE A 1 89 ? -5.877 -4.793 0.963 1.00 98.56 89 PHE A C 1
ATOM 718 O O . PHE A 1 89 ? -5.411 -3.747 0.512 1.00 98.56 89 PHE A O 1
ATOM 725 N N . GLY A 1 90 ? -5.936 -5.046 2.269 1.00 98.25 90 GLY A N 1
ATOM 726 C CA . GLY A 1 90 ? -5.333 -4.149 3.241 1.00 98.25 90 GLY A CA 1
ATOM 727 C C . GLY A 1 90 ? -3.811 -4.261 3.212 1.00 98.25 90 GLY A C 1
ATOM 728 O O . GLY A 1 90 ? -3.243 -5.314 2.904 1.00 98.25 90 GLY A O 1
ATOM 729 N N . VAL A 1 91 ? -3.135 -3.169 3.547 1.00 98.44 91 VAL A N 1
ATOM 730 C CA . VAL A 1 91 ? -1.678 -3.105 3.653 1.00 98.44 91 VAL A CA 1
ATOM 731 C C . VAL A 1 91 ? -1.300 -2.643 5.045 1.00 98.44 91 VAL A C 1
ATOM 733 O O . VAL A 1 91 ? -1.820 -1.652 5.551 1.00 98.44 91 VAL A O 1
ATOM 736 N N . ARG A 1 92 ? -0.384 -3.372 5.674 1.00 97.31 92 ARG A N 1
ATOM 737 C CA . ARG A 1 92 ? 0.216 -3.014 6.954 1.00 97.31 92 ARG A CA 1
ATOM 738 C C . ARG A 1 92 ? 1.373 -2.044 6.728 1.00 97.31 92 ARG A C 1
ATOM 740 O O . ARG A 1 92 ? 2.265 -2.354 5.932 1.00 97.31 92 ARG A O 1
ATOM 747 N N . ILE A 1 93 ? 1.354 -0.911 7.434 1.00 96.38 93 ILE A N 1
ATOM 748 C CA . ILE A 1 93 ? 2.283 0.213 7.215 1.00 96.38 93 ILE A CA 1
ATOM 749 C C . ILE A 1 93 ? 3.014 0.696 8.483 1.00 96.38 93 ILE A C 1
ATOM 751 O O . ILE A 1 93 ? 3.552 1.800 8.531 1.00 96.38 93 ILE A O 1
ATOM 755 N N . ASP A 1 94 ? 3.066 -0.120 9.532 1.00 93.31 94 ASP A N 1
ATOM 756 C CA . ASP A 1 94 ? 3.746 0.216 10.792 1.00 93.31 94 ASP A CA 1
ATOM 757 C C . ASP A 1 94 ? 5.205 -0.255 10.895 1.00 93.31 94 ASP A C 1
ATOM 759 O O . ASP A 1 94 ? 5.880 0.089 11.861 1.00 93.31 94 ASP A O 1
ATOM 763 N N . GLY A 1 95 ? 5.681 -1.091 9.969 1.00 91.88 95 GLY A N 1
ATOM 764 C CA . GLY A 1 95 ? 7.007 -1.711 10.048 1.00 91.88 95 GLY A CA 1
ATOM 765 C C . GLY A 1 95 ? 8.087 -0.921 9.315 1.00 91.88 95 GLY A C 1
ATOM 766 O O . GLY A 1 95 ? 7.805 -0.336 8.272 1.00 91.88 95 GLY A O 1
ATOM 767 N N . ASN A 1 96 ? 9.329 -0.971 9.809 1.00 92.19 96 ASN A N 1
ATOM 768 C CA . ASN A 1 96 ? 10.482 -0.340 9.154 1.00 92.19 96 ASN A CA 1
ATOM 769 C C . ASN A 1 96 ? 10.883 -1.035 7.852 1.00 92.19 96 ASN A C 1
ATOM 771 O O . ASN A 1 96 ? 11.349 -0.365 6.946 1.00 92.19 96 ASN A O 1
ATOM 775 N N . GLU A 1 97 ? 10.621 -2.334 7.699 1.00 92.81 97 GLU A N 1
ATOM 776 C CA . GLU A 1 97 ? 10.932 -3.113 6.484 1.00 92.81 97 GLU A CA 1
ATOM 777 C C . GLU A 1 97 ? 10.105 -2.721 5.246 1.00 92.81 97 GLU A C 1
ATOM 779 O O . GLU A 1 97 ? 10.209 -3.338 4.181 1.00 92.81 97 GLU A O 1
ATOM 784 N N . GLY A 1 98 ? 9.233 -1.723 5.371 1.00 94.38 98 GLY A N 1
ATOM 785 C CA . GLY A 1 98 ? 8.324 -1.305 4.320 1.00 94.38 98 GLY A CA 1
ATOM 786 C C . GLY A 1 98 ? 6.915 -1.901 4.445 1.00 94.38 98 GLY A C 1
ATOM 787 O O . GLY A 1 98 ? 6.623 -2.671 5.367 1.00 94.38 98 GLY A O 1
ATOM 788 N N . PRO A 1 99 ? 6.040 -1.576 3.484 1.00 96.69 99 PRO A N 1
ATOM 789 C CA . PRO A 1 99 ? 4.653 -2.022 3.446 1.00 96.69 99 PRO A CA 1
ATOM 790 C C . PRO A 1 99 ? 4.559 -3.544 3.294 1.00 96.69 99 PRO A C 1
ATOM 792 O O . PRO A 1 99 ? 5.353 -4.166 2.574 1.00 96.69 99 PRO A O 1
ATOM 795 N N . ARG A 1 100 ? 3.554 -4.145 3.940 1.00 97.06 100 ARG A N 1
ATOM 796 C CA . ARG A 1 100 ? 3.245 -5.580 3.829 1.00 97.06 100 ARG A CA 1
ATOM 797 C C . ARG A 1 100 ? 1.783 -5.788 3.470 1.00 97.06 100 ARG A C 1
ATOM 799 O O . ARG A 1 100 ? 0.897 -5.444 4.247 1.00 97.06 100 ARG A O 1
ATOM 806 N N . ARG A 1 101 ? 1.534 -6.371 2.299 1.00 97.25 101 ARG A N 1
ATOM 807 C CA . ARG A 1 101 ? 0.183 -6.714 1.852 1.00 97.25 101 ARG A CA 1
ATOM 808 C C . ARG A 1 101 ? -0.414 -7.800 2.751 1.00 97.25 101 ARG A C 1
ATOM 810 O O . ARG A 1 101 ? 0.253 -8.790 3.053 1.00 97.25 101 ARG A O 1
ATOM 817 N N . GLY A 1 102 ? -1.665 -7.616 3.156 1.00 96.12 102 GLY A N 1
ATOM 818 C CA . GLY A 1 102 ? -2.446 -8.630 3.851 1.00 96.12 102 GLY A CA 1
ATOM 819 C C . GLY A 1 102 ? -2.775 -9.817 2.943 1.00 96.12 102 GLY A C 1
ATOM 820 O O . GLY A 1 102 ? -2.741 -9.729 1.719 1.00 96.12 102 GLY A O 1
ATOM 821 N N . VAL A 1 103 ? -3.118 -10.952 3.549 1.00 96.38 103 VAL A N 1
ATOM 822 C CA . VAL A 1 103 ? -3.522 -12.167 2.811 1.00 96.38 103 VAL A CA 1
ATOM 823 C C . VAL A 1 103 ? -5.029 -12.242 2.566 1.00 96.38 103 VAL A C 1
ATOM 825 O O . VAL A 1 103 ? -5.507 -13.178 1.933 1.00 96.38 103 VAL A O 1
ATOM 828 N N . ARG A 1 104 ? -5.791 -11.279 3.097 1.00 96.62 104 ARG A N 1
ATOM 829 C CA . ARG A 1 104 ? -7.252 -11.244 3.031 1.00 96.62 104 ARG A CA 1
ATOM 830 C C . ARG A 1 104 ? -7.710 -10.002 2.291 1.00 96.62 104 ARG A C 1
ATOM 832 O O . ARG A 1 104 ? -7.203 -8.908 2.537 1.00 96.62 104 ARG A O 1
ATOM 839 N N . GLN A 1 105 ? -8.699 -10.189 1.433 1.00 98.12 105 GLN A N 1
ATOM 840 C CA . GLN A 1 105 ? -9.450 -9.090 0.858 1.00 98.12 105 GLN A CA 1
ATOM 841 C C . GLN A 1 105 ? -10.229 -8.396 1.980 1.00 98.12 105 GLN A C 1
ATOM 843 O O . GLN A 1 105 ? -10.906 -9.063 2.760 1.00 98.12 105 GLN A O 1
ATOM 848 N N . VAL A 1 106 ? -10.094 -7.076 2.087 1.00 98.44 106 VAL A N 1
ATOM 849 C CA . VAL A 1 106 ? -10.716 -6.271 3.154 1.00 98.44 106 VAL A CA 1
ATOM 850 C C . VAL A 1 106 ? -11.965 -5.542 2.685 1.00 98.44 106 VAL A C 1
ATOM 852 O O . VAL A 1 106 ? -12.817 -5.201 3.501 1.00 98.44 106 VAL A O 1
ATOM 855 N N . ALA A 1 107 ? -12.079 -5.322 1.377 1.00 98.31 107 ALA A N 1
ATOM 856 C CA . ALA A 1 107 ? -13.164 -4.570 0.778 1.00 98.31 107 ALA A CA 1
ATOM 857 C C . ALA A 1 107 ? -13.752 -5.292 -0.436 1.00 98.31 107 ALA A C 1
ATOM 859 O O . ALA A 1 107 ? -13.111 -6.136 -1.062 1.00 98.31 107 ALA A O 1
ATOM 860 N N . ARG A 1 108 ? -14.977 -4.935 -0.793 1.00 97.94 108 ARG A N 1
ATOM 861 C CA . ARG A 1 108 ? -15.636 -5.273 -2.052 1.00 97.94 108 ARG A CA 1
ATOM 862 C C . ARG A 1 108 ? -15.954 -3.974 -2.769 1.00 97.94 108 ARG A C 1
ATOM 864 O O . ARG A 1 108 ? -16.293 -2.981 -2.129 1.00 97.94 108 ARG A O 1
ATOM 871 N N . HIS A 1 109 ? -15.877 -4.009 -4.087 1.00 96.81 109 HIS A N 1
ATOM 872 C CA . HIS A 1 109 ? -16.346 -2.916 -4.916 1.00 96.81 109 HIS A CA 1
ATOM 873 C C . HIS A 1 109 ? -17.882 -2.926 -4.920 1.00 96.81 109 HIS A C 1
ATOM 875 O O . HIS A 1 109 ? -18.491 -3.842 -5.471 1.00 96.81 109 HIS A O 1
ATOM 881 N N . ALA A 1 110 ? -18.493 -1.967 -4.224 1.00 94.25 110 ALA A N 1
ATOM 882 C CA . ALA A 1 110 ? -19.943 -1.872 -4.037 1.00 94.25 110 ALA A CA 1
ATOM 883 C C . ALA A 1 110 ? -20.630 -0.987 -5.079 1.00 94.25 110 ALA A C 1
ATOM 885 O O . ALA A 1 110 ? -21.856 -1.004 -5.188 1.00 94.25 110 ALA A O 1
ATOM 886 N N . SER A 1 111 ? -19.855 -0.212 -5.837 1.00 91.88 111 SER A N 1
ATOM 887 C CA . SER A 1 111 ? -20.406 0.688 -6.839 1.00 91.88 111 SER A CA 1
ATOM 888 C C . SER A 1 111 ? -21.009 -0.068 -8.010 1.00 91.88 111 SER A C 1
ATOM 890 O O . SER A 1 111 ? -20.466 -1.067 -8.485 1.00 91.88 111 SER A O 1
ATOM 892 N N . THR A 1 112 ? -22.107 0.472 -8.530 1.00 92.44 112 THR A N 1
ATOM 893 C CA . THR A 1 112 ? -22.627 0.098 -9.848 1.00 92.44 112 THR A CA 1
ATOM 894 C C . THR A 1 112 ? -21.808 0.722 -10.977 1.00 92.44 112 THR A C 1
ATOM 896 O O . THR A 1 112 ? -21.958 0.326 -12.133 1.00 92.44 112 THR A O 1
ATOM 899 N N . ARG A 1 113 ? -20.952 1.706 -10.665 1.00 93.38 113 ARG A N 1
ATOM 900 C CA . ARG A 1 113 ? -20.074 2.347 -11.643 1.00 93.38 113 ARG A CA 1
ATOM 901 C C . ARG A 1 113 ? -18.936 1.400 -12.022 1.00 93.38 113 ARG A C 1
ATOM 903 O O . ARG A 1 113 ? -18.432 0.699 -11.155 1.00 93.38 113 ARG A O 1
ATOM 910 N N . PRO A 1 114 ? -18.498 1.369 -13.286 1.00 92.88 114 PRO A N 1
ATOM 911 C CA . PRO A 1 114 ? -17.306 0.618 -13.655 1.00 92.88 114 PRO A CA 1
ATOM 912 C C . PRO A 1 114 ? -16.070 1.135 -12.911 1.00 92.88 114 PRO A C 1
ATOM 914 O O . PRO A 1 114 ? -15.915 2.343 -12.733 1.00 92.88 114 PRO A O 1
ATOM 917 N N . LEU A 1 115 ? -15.172 0.221 -12.537 1.00 94.56 115 LEU A N 1
ATOM 918 C CA . LEU A 1 115 ? -13.869 0.574 -11.978 1.00 94.56 115 LEU A CA 1
ATOM 919 C C . LEU A 1 115 ? -13.092 1.445 -12.974 1.00 94.56 115 LEU A C 1
ATOM 921 O O . LEU A 1 115 ? -12.980 1.099 -14.154 1.00 94.56 115 LEU A O 1
ATOM 925 N N . LEU A 1 116 ? -12.525 2.556 -12.501 1.00 96.94 116 LEU A N 1
ATOM 926 C CA . LEU A 1 116 ? -11.722 3.432 -13.343 1.00 96.94 116 LEU A CA 1
ATOM 927 C C . LEU A 1 116 ? -10.327 2.826 -13.538 1.00 96.94 116 LEU A C 1
ATOM 929 O O . LEU A 1 116 ? -9.436 2.963 -12.699 1.00 96.94 116 LEU A O 1
ATOM 933 N N . ILE A 1 117 ? -10.153 2.140 -14.667 1.00 97.31 117 ILE A N 1
ATOM 934 C CA . ILE A 1 117 ? -8.875 1.567 -15.091 1.00 97.31 117 ILE A CA 1
ATOM 935 C C . ILE A 1 117 ? -8.412 2.272 -16.358 1.00 97.31 117 ILE A C 1
ATOM 937 O O . ILE A 1 117 ? -9.107 2.274 -17.377 1.00 97.31 117 ILE A O 1
ATOM 941 N N . GLN A 1 118 ? -7.209 2.830 -16.310 1.00 97.38 118 GLN A N 1
ATOM 942 C CA . GLN A 1 118 ? -6.569 3.441 -17.466 1.00 97.38 118 GLN A CA 1
ATOM 943 C C . GLN A 1 118 ? -5.382 2.589 -17.903 1.00 97.38 118 GLN A C 1
ATOM 945 O O . GLN A 1 118 ? -4.408 2.450 -17.170 1.00 97.38 118 GLN A O 1
ATOM 950 N N . GLU A 1 119 ? -5.449 2.045 -19.114 1.00 95.50 119 GLU A N 1
ATOM 951 C CA . GLU A 1 119 ? -4.291 1.423 -19.753 1.00 95.50 119 GLU A CA 1
ATOM 952 C C . GLU A 1 119 ? -3.386 2.504 -20.343 1.00 95.50 119 GLU A C 1
ATOM 954 O O . GLU A 1 119 ? -3.846 3.436 -21.005 1.00 95.50 119 GLU A O 1
ATOM 959 N N . THR A 1 120 ? -2.097 2.394 -20.059 1.00 92.38 120 THR A N 1
ATOM 960 C CA . THR A 1 120 ? -1.070 3.357 -20.453 1.00 92.38 120 THR A CA 1
ATOM 961 C C . THR A 1 120 ? 0.229 2.610 -20.743 1.00 92.38 120 THR A C 1
ATOM 963 O O . THR A 1 120 ? 0.337 1.413 -20.500 1.00 92.38 120 THR A O 1
ATOM 966 N N . ASN A 1 121 ? 1.194 3.285 -21.351 1.00 89.12 121 ASN A N 1
ATOM 967 C CA . ASN A 1 121 ? 2.547 2.767 -21.561 1.00 89.12 121 ASN A CA 1
ATOM 968 C C . ASN A 1 121 ? 3.587 3.846 -21.245 1.00 89.12 121 ASN A C 1
ATOM 970 O O . ASN A 1 121 ? 4.675 3.857 -21.817 1.00 89.12 121 ASN A O 1
ATOM 974 N N . ASN A 1 122 ? 3.224 4.775 -20.362 1.00 88.62 122 ASN A N 1
ATOM 975 C CA . ASN A 1 122 ? 4.085 5.885 -20.000 1.00 88.62 122 ASN A CA 1
ATOM 976 C C . ASN A 1 122 ? 5.286 5.378 -19.208 1.00 88.62 122 ASN A C 1
ATOM 978 O O . ASN A 1 122 ? 5.158 4.520 -18.328 1.00 88.62 122 ASN A O 1
ATOM 982 N N . ILE A 1 123 ? 6.446 5.943 -19.524 1.00 87.44 123 ILE A N 1
ATOM 983 C CA . ILE A 1 123 ? 7.640 5.804 -18.705 1.00 87.44 123 ILE A CA 1
ATOM 984 C C . ILE A 1 123 ? 7.681 7.021 -17.796 1.00 87.44 123 ILE A C 1
ATOM 986 O O . ILE A 1 123 ? 7.803 8.147 -18.274 1.00 87.44 123 ILE A O 1
ATOM 990 N N . ASP A 1 124 ? 7.585 6.780 -16.498 1.00 89.81 124 ASP A N 1
ATOM 991 C CA . ASP A 1 124 ? 7.673 7.815 -15.480 1.00 89.81 124 ASP A CA 1
ATOM 992 C C . ASP A 1 124 ? 8.959 7.623 -14.674 1.00 89.81 124 ASP A C 1
ATOM 994 O O . ASP A 1 124 ? 9.374 6.496 -14.383 1.00 89.81 124 ASP A O 1
ATOM 998 N N . SER A 1 125 ? 9.567 8.729 -14.249 1.00 86.88 125 SER A N 1
ATOM 999 C CA . SER A 1 125 ? 10.604 8.707 -13.223 1.00 86.88 125 SER A CA 1
ATOM 1000 C C . SER A 1 125 ? 10.291 9.693 -12.106 1.00 86.88 125 SER A C 1
ATOM 1002 O O . SER A 1 125 ? 9.853 10.815 -12.347 1.00 86.88 125 SER A O 1
ATOM 1004 N N . GLU A 1 126 ? 10.538 9.266 -10.874 1.00 89.38 126 GLU A N 1
ATOM 1005 C CA . GLU A 1 126 ? 10.360 10.062 -9.667 1.00 89.38 126 GLU A CA 1
ATOM 1006 C C . GLU A 1 126 ? 11.626 9.986 -8.809 1.00 89.38 126 GLU A C 1
ATOM 1008 O O . GLU A 1 126 ? 12.328 8.972 -8.789 1.00 89.38 126 GLU A O 1
ATOM 1013 N N . VAL A 1 127 ? 11.929 11.069 -8.098 1.00 88.25 127 VAL A N 1
ATOM 1014 C CA . VAL A 1 127 ? 12.990 11.107 -7.092 1.00 88.25 127 VAL A CA 1
ATOM 1015 C C . VAL A 1 127 ? 12.359 11.497 -5.765 1.00 88.25 127 VAL A C 1
ATOM 1017 O O . VAL A 1 127 ? 11.759 12.562 -5.657 1.00 88.25 127 VAL A O 1
ATOM 1020 N N . ILE A 1 128 ? 12.513 10.639 -4.761 1.00 91.88 128 ILE A N 1
ATOM 1021 C CA . ILE A 1 128 ? 11.951 10.823 -3.424 1.00 91.88 128 ILE A CA 1
ATOM 1022 C C . ILE A 1 128 ? 13.104 10.915 -2.429 1.00 91.88 128 ILE A C 1
ATOM 1024 O O . ILE A 1 128 ? 13.919 9.997 -2.333 1.00 91.88 128 ILE A O 1
ATOM 1028 N N . THR A 1 129 ? 13.155 12.005 -1.669 1.00 92.06 129 THR A N 1
ATOM 1029 C CA . THR A 1 129 ? 14.088 12.164 -0.549 1.00 92.06 129 THR A CA 1
ATOM 1030 C C . THR A 1 129 ? 13.352 11.899 0.755 1.00 92.06 129 THR A C 1
ATOM 1032 O O . THR A 1 129 ? 12.259 12.418 0.971 1.00 92.06 129 THR A O 1
ATOM 1035 N N . THR A 1 130 ? 13.950 11.095 1.626 1.00 93.94 130 THR A N 1
ATOM 1036 C CA . THR A 1 130 ? 13.367 10.672 2.904 1.00 93.94 130 THR A CA 1
ATOM 1037 C C . THR A 1 130 ? 14.362 10.880 4.036 1.00 93.94 130 THR A C 1
ATOM 1039 O O . THR A 1 130 ? 15.575 10.794 3.842 1.00 93.94 130 THR A O 1
ATOM 1042 N N . GLU A 1 131 ? 13.854 11.165 5.235 1.00 92.38 131 GLU A N 1
ATOM 1043 C CA . GLU A 1 131 ? 14.686 11.513 6.399 1.00 92.38 131 GLU A CA 1
ATOM 1044 C C . GLU A 1 131 ? 14.839 10.375 7.411 1.00 92.38 131 GLU A C 1
ATOM 1046 O O . GLU A 1 131 ? 15.626 10.477 8.346 1.00 92.38 131 GLU A O 1
ATOM 1051 N N . ASN A 1 132 ? 14.090 9.287 7.237 1.00 90.88 132 ASN A N 1
ATOM 1052 C CA . ASN A 1 132 ? 14.134 8.137 8.125 1.00 90.88 132 ASN A CA 1
ATOM 1053 C C . ASN A 1 132 ? 14.066 6.825 7.340 1.00 90.88 132 ASN A C 1
ATOM 1055 O O . ASN A 1 132 ? 13.533 6.761 6.231 1.00 90.88 132 ASN A O 1
ATOM 1059 N N . SER A 1 133 ? 14.592 5.760 7.945 1.00 91.50 133 SER A N 1
ATOM 1060 C CA . SER A 1 133 ? 14.698 4.436 7.325 1.00 91.50 133 SER A CA 1
ATOM 1061 C C . SER A 1 133 ? 13.348 3.831 6.941 1.00 91.50 133 SER A C 1
ATOM 1063 O O . SER A 1 133 ? 13.269 3.162 5.909 1.00 91.50 133 SER A O 1
ATOM 1065 N N . ARG A 1 134 ? 12.288 4.085 7.726 1.00 93.12 134 ARG A N 1
ATOM 1066 C CA . ARG A 1 134 ? 10.928 3.646 7.401 1.00 93.12 134 ARG A CA 1
ATOM 1067 C C . ARG A 1 134 ? 10.526 4.250 6.068 1.00 93.12 134 ARG A C 1
ATOM 1069 O O . ARG A 1 134 ? 10.395 3.507 5.107 1.00 93.12 134 ARG A O 1
ATOM 1076 N N . ASP A 1 135 ? 10.412 5.564 5.972 1.00 94.25 135 ASP A N 1
ATOM 1077 C CA . ASP A 1 135 ? 9.924 6.222 4.761 1.00 94.25 135 ASP A CA 1
ATOM 1078 C C . ASP A 1 135 ? 10.812 5.891 3.554 1.00 94.25 135 ASP A C 1
ATOM 1080 O O . ASP A 1 135 ? 10.296 5.617 2.472 1.00 94.25 135 ASP A O 1
ATOM 1084 N N . THR A 1 136 ? 12.133 5.772 3.752 1.00 94.69 136 THR A N 1
ATOM 1085 C CA . THR A 1 136 ? 13.060 5.273 2.725 1.00 94.69 136 THR A CA 1
ATOM 1086 C C . THR A 1 136 ? 12.650 3.897 2.191 1.00 94.69 136 THR A C 1
ATOM 1088 O O . THR A 1 136 ? 12.634 3.679 0.982 1.00 94.69 136 THR A O 1
ATOM 1091 N N . ASN A 1 137 ? 12.317 2.945 3.065 1.00 95.56 137 ASN A N 1
ATOM 1092 C CA . ASN A 1 137 ? 11.935 1.587 2.670 1.00 95.56 137 ASN A CA 1
ATOM 1093 C C . ASN A 1 137 ? 10.553 1.523 1.998 1.00 95.56 137 ASN A C 1
ATOM 1095 O O . ASN A 1 137 ? 10.305 0.622 1.193 1.00 95.56 137 ASN A O 1
ATOM 1099 N N . TYR A 1 138 ? 9.660 2.468 2.293 1.00 96.81 138 TYR A N 1
ATOM 1100 C CA . TYR A 1 138 ? 8.362 2.600 1.621 1.00 96.81 138 TYR A CA 1
ATOM 1101 C C . TYR A 1 138 ? 8.533 3.233 0.241 1.00 96.81 138 TYR A C 1
ATOM 1103 O O . TYR A 1 138 ? 8.058 2.660 -0.741 1.00 96.81 138 TYR A O 1
ATOM 1111 N N . ALA A 1 139 ? 9.284 4.333 0.146 1.00 96.44 139 ALA A N 1
ATOM 1112 C CA . ALA A 1 139 ? 9.645 4.965 -1.120 1.00 96.44 139 ALA A CA 1
ATOM 1113 C C . ALA A 1 139 ? 10.356 3.973 -2.055 1.00 96.44 139 ALA A C 1
ATOM 1115 O O . ALA A 1 139 ? 9.975 3.827 -3.213 1.00 96.44 139 ALA A O 1
ATOM 1116 N N . HIS A 1 140 ? 11.308 3.190 -1.531 1.00 96.00 140 HIS A N 1
ATOM 1117 C CA . HIS A 1 140 ? 11.985 2.120 -2.275 1.00 96.00 140 HIS A CA 1
ATOM 1118 C C . HIS A 1 140 ? 11.022 1.046 -2.811 1.00 96.00 140 HIS A C 1
ATOM 1120 O O . HIS A 1 140 ? 11.293 0.401 -3.818 1.00 96.00 140 HIS A O 1
ATOM 1126 N N . LYS A 1 141 ? 9.876 0.852 -2.149 1.00 96.94 141 LYS A N 1
ATOM 1127 C CA . LYS A 1 141 ? 8.809 -0.075 -2.549 1.00 96.94 141 LYS A CA 1
ATOM 1128 C C . LYS A 1 141 ? 7.690 0.603 -3.354 1.00 96.94 141 LYS A C 1
ATOM 1130 O O . LYS A 1 141 ? 6.632 -0.008 -3.511 1.00 96.94 141 LYS A O 1
ATOM 1135 N N . GLY A 1 142 ? 7.922 1.824 -3.842 1.00 96.75 142 GLY A N 1
ATOM 1136 C CA . GLY A 1 142 ? 7.025 2.559 -4.734 1.00 96.75 142 GLY A CA 1
ATOM 1137 C C . GLY A 1 142 ? 5.886 3.306 -4.039 1.00 96.75 142 GLY A C 1
ATOM 1138 O O . GLY A 1 142 ? 4.869 3.593 -4.666 1.00 96.75 142 GLY A O 1
ATOM 1139 N N . TRP A 1 143 ? 5.998 3.600 -2.744 1.00 97.88 143 TRP A N 1
ATOM 1140 C CA . TRP A 1 143 ? 4.994 4.404 -2.040 1.00 97.88 143 TRP A CA 1
ATOM 1141 C C . TRP A 1 143 ? 5.320 5.887 -2.135 1.00 97.88 143 TRP A C 1
ATOM 1143 O O . TRP A 1 143 ? 6.433 6.303 -1.817 1.00 97.88 143 TRP A O 1
ATOM 1153 N N . SER A 1 144 ? 4.326 6.685 -2.519 1.00 96.81 144 SER A N 1
ATOM 1154 C CA . SER A 1 144 ? 4.434 8.140 -2.474 1.00 96.81 144 SER A CA 1
ATOM 1155 C C . SER A 1 144 ? 4.447 8.648 -1.025 1.00 96.81 144 SER A C 1
ATOM 1157 O O . SER A 1 144 ? 3.937 7.996 -0.107 1.00 96.81 144 SER A O 1
ATOM 1159 N N . LEU A 1 145 ? 4.974 9.859 -0.812 1.00 94.69 145 LEU A N 1
ATOM 1160 C CA . LEU A 1 145 ? 4.899 10.525 0.496 1.00 94.69 145 LEU A CA 1
ATOM 1161 C C . LEU A 1 145 ? 3.443 10.760 0.942 1.00 94.69 145 LEU A C 1
ATOM 1163 O O . LEU A 1 145 ? 3.122 10.626 2.124 1.00 94.69 145 LEU A O 1
ATOM 1167 N N . ALA A 1 146 ? 2.548 11.053 -0.008 1.00 95.50 146 ALA A N 1
ATOM 1168 C CA . ALA A 1 146 ? 1.124 11.239 0.259 1.00 95.50 146 ALA A CA 1
ATOM 1169 C C . ALA A 1 146 ? 0.480 9.944 0.781 1.00 95.50 146 ALA A C 1
ATOM 1171 O O . ALA A 1 146 ? -0.129 9.947 1.846 1.00 95.50 146 ALA A O 1
ATOM 1172 N N . ALA A 1 147 ? 0.721 8.814 0.107 1.00 96.31 147 ALA A N 1
ATOM 1173 C CA . ALA A 1 147 ? 0.234 7.501 0.525 1.00 96.31 147 ALA A CA 1
ATOM 1174 C C . ALA A 1 147 ? 0.713 7.109 1.931 1.00 96.31 147 ALA A C 1
ATOM 1176 O O . ALA A 1 147 ? -0.015 6.448 2.668 1.00 96.31 147 ALA A O 1
ATOM 1177 N N . MET A 1 148 ? 1.928 7.515 2.310 1.00 93.69 148 MET A N 1
ATOM 1178 C CA . MET A 1 148 ? 2.477 7.268 3.646 1.00 93.69 148 MET A CA 1
ATOM 1179 C C . MET A 1 148 ? 1.885 8.155 4.740 1.00 93.69 148 MET A C 1
ATOM 1181 O O . MET A 1 148 ? 2.043 7.822 5.915 1.00 93.69 148 MET A O 1
ATOM 1185 N N . SER A 1 149 ? 1.245 9.269 4.384 1.00 92.88 149 SER A N 1
ATOM 1186 C CA . SER A 1 149 ? 0.719 10.251 5.339 1.00 92.88 149 SER A CA 1
ATOM 1187 C C . SER A 1 149 ? -0.701 9.917 5.815 1.00 92.88 149 SER A C 1
ATOM 1189 O O . SER A 1 149 ? -1.073 10.302 6.924 1.00 92.88 149 SER A O 1
ATOM 1191 N N . ASP A 1 150 ? -1.459 9.137 5.038 1.00 91.31 150 ASP A N 1
ATOM 1192 C CA . ASP A 1 150 ? -2.856 8.744 5.294 1.00 91.31 150 ASP A CA 1
ATOM 1193 C C . ASP A 1 150 ? -2.997 7.665 6.398 1.00 91.31 150 ASP A C 1
ATOM 1195 O O . ASP A 1 150 ? -3.582 6.596 6.210 1.00 91.31 150 ASP A O 1
ATOM 1199 N N . ASN A 1 151 ? -2.445 7.924 7.587 1.00 92.94 151 ASN A N 1
ATOM 1200 C CA . ASN A 1 151 ? -2.467 6.992 8.717 1.00 92.94 151 ASN A CA 1
ATOM 1201 C C . ASN A 1 151 ? -3.636 7.255 9.672 1.00 92.94 151 ASN A C 1
ATOM 1203 O O . ASN A 1 151 ? -3.927 8.393 10.038 1.00 92.94 151 ASN A O 1
ATOM 1207 N N . SER A 1 152 ? -4.228 6.184 10.207 1.00 95.00 152 SER A N 1
ATOM 1208 C CA . SER A 1 152 ? -5.101 6.301 11.381 1.00 95.00 152 SER A CA 1
ATOM 1209 C C . SER A 1 152 ? -4.305 6.609 12.656 1.00 95.00 152 SER A C 1
ATOM 1211 O O . SER A 1 152 ? -3.127 6.256 12.772 1.00 95.00 152 SER A O 1
ATOM 1213 N N . SER A 1 153 ? -4.970 7.160 13.677 1.00 94.38 153 SER A N 1
ATOM 1214 C CA . SER A 1 153 ? -4.380 7.335 15.016 1.00 94.38 153 SER A CA 1
ATOM 1215 C C . SER A 1 153 ? -3.890 6.015 15.632 1.00 94.38 153 SER A C 1
ATOM 1217 O O . SER A 1 153 ? -2.880 5.991 16.339 1.00 94.38 153 SER A O 1
ATOM 1219 N N . TRP A 1 154 ? -4.553 4.898 15.316 1.00 95.25 154 TRP A N 1
ATOM 1220 C CA . TRP A 1 154 ? -4.145 3.551 15.719 1.00 95.25 154 TRP A CA 1
ATOM 1221 C C . TRP A 1 154 ? -2.820 3.132 15.078 1.00 95.25 154 TRP A C 1
ATOM 1223 O O . TRP A 1 154 ? -1.937 2.597 15.752 1.00 95.25 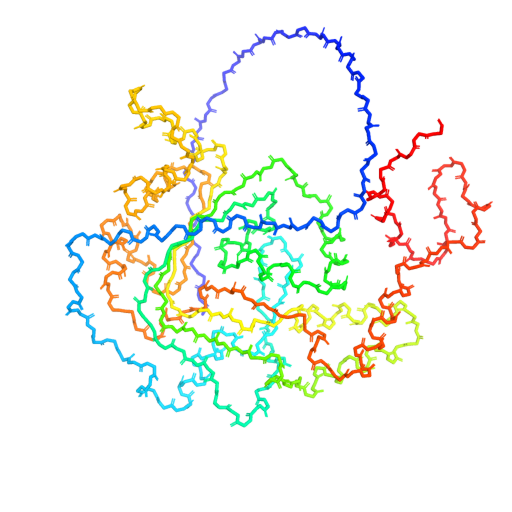154 TRP A O 1
ATOM 1233 N N . THR A 1 155 ? -2.669 3.398 13.782 1.00 94.75 155 THR A N 1
ATOM 1234 C CA . THR A 1 155 ? -1.453 3.098 13.021 1.00 94.75 155 THR A CA 1
ATOM 1235 C C . THR A 1 155 ? -0.292 3.969 13.499 1.00 94.75 155 THR A C 1
ATOM 1237 O O . THR A 1 155 ? 0.776 3.437 13.796 1.00 94.75 155 THR A O 1
ATOM 1240 N N . LEU A 1 156 ? -0.516 5.275 13.690 1.00 92.75 156 LEU A N 1
ATOM 1241 C CA . LEU A 1 156 ? 0.484 6.198 14.245 1.00 92.75 156 LEU A CA 1
ATOM 1242 C C . LEU A 1 156 ? 0.948 5.779 15.644 1.00 92.75 156 LEU A C 1
ATOM 1244 O O . LEU A 1 156 ? 2.147 5.748 15.913 1.00 92.75 156 LEU A O 1
ATOM 1248 N N . SER A 1 157 ? 0.018 5.376 16.514 1.00 91.50 157 SER A N 1
ATOM 1249 C CA . SER A 1 157 ? 0.344 4.878 17.858 1.00 91.50 157 SER A CA 1
ATOM 1250 C C . SER A 1 157 ? 1.264 3.652 17.813 1.00 91.50 157 SER A C 1
ATOM 1252 O O . SER A 1 157 ? 2.193 3.525 18.612 1.00 91.50 157 SER A O 1
ATOM 1254 N N . ARG A 1 158 ? 1.037 2.746 16.854 1.00 91.19 158 ARG A N 1
ATOM 1255 C CA . ARG A 1 158 ? 1.894 1.574 16.622 1.00 91.19 158 ARG A CA 1
ATOM 1256 C C . ARG A 1 158 ? 3.260 1.943 16.061 1.00 91.19 158 ARG A C 1
ATOM 1258 O O . ARG A 1 158 ? 4.256 1.422 16.555 1.00 91.19 158 ARG A O 1
ATOM 1265 N N . ILE A 1 159 ? 3.310 2.836 15.074 1.00 90.94 159 ILE A N 1
ATOM 1266 C CA . ILE A 1 159 ? 4.565 3.348 14.509 1.00 90.94 159 ILE A CA 1
ATOM 1267 C C . ILE A 1 159 ? 5.411 3.960 15.624 1.00 90.94 159 ILE A C 1
ATOM 1269 O O . ILE A 1 159 ? 6.550 3.547 15.813 1.00 90.94 159 ILE A O 1
ATOM 1273 N N . ALA A 1 160 ? 4.838 4.856 16.431 1.00 88.31 160 ALA A N 1
ATOM 1274 C CA . ALA A 1 160 ? 5.535 5.491 17.548 1.00 88.31 160 ALA A CA 1
ATOM 1275 C C . ALA A 1 160 ? 6.069 4.468 18.568 1.00 88.31 160 ALA A C 1
ATOM 1277 O O . ALA A 1 160 ? 7.178 4.608 19.081 1.00 88.31 160 ALA A O 1
ATOM 1278 N N . ARG A 1 161 ? 5.304 3.403 18.840 1.00 85.31 161 ARG A N 1
ATOM 1279 C CA . ARG A 1 161 ? 5.723 2.331 19.751 1.00 85.31 161 ARG A CA 1
ATOM 1280 C C . ARG A 1 161 ? 6.870 1.487 19.190 1.00 85.31 161 ARG A C 1
ATOM 1282 O O . ARG A 1 161 ? 7.763 1.119 19.951 1.00 85.31 161 ARG A O 1
ATOM 1289 N N . ASN A 1 162 ? 6.825 1.158 17.902 1.00 83.50 162 ASN A N 1
ATOM 1290 C CA . ASN A 1 162 ? 7.779 0.251 17.261 1.00 83.50 162 ASN A CA 1
ATOM 1291 C C . ASN A 1 162 ? 9.060 0.965 16.808 1.00 83.50 162 ASN A C 1
ATOM 1293 O O . ASN A 1 162 ? 10.124 0.352 16.776 1.00 83.50 162 ASN A O 1
ATOM 1297 N N . ASN A 1 163 ? 8.986 2.265 16.521 1.00 74.75 163 ASN A N 1
ATOM 1298 C CA . ASN A 1 163 ? 10.083 3.043 15.949 1.00 74.75 163 ASN A CA 1
ATOM 1299 C C . ASN A 1 163 ? 10.868 3.834 17.003 1.00 74.75 163 ASN A C 1
ATOM 1301 O O . ASN A 1 163 ? 11.298 4.953 16.758 1.00 74.75 163 ASN A O 1
ATOM 1305 N N . ARG A 1 164 ? 11.109 3.253 18.185 1.00 65.31 164 ARG A N 1
ATOM 1306 C CA . ARG A 1 164 ? 11.900 3.910 19.248 1.00 65.31 164 ARG A CA 1
ATOM 1307 C C . ARG A 1 164 ? 13.371 4.177 18.878 1.00 65.31 164 ARG A C 1
ATOM 1309 O O . ARG A 1 164 ? 14.051 4.862 19.629 1.00 65.31 164 ARG A O 1
ATOM 1316 N N . GLN A 1 165 ? 13.855 3.656 17.751 1.00 60.81 165 GLN A N 1
ATOM 1317 C CA . GLN A 1 165 ? 15.230 3.811 17.263 1.00 60.81 165 GLN A CA 1
ATOM 1318 C C . GLN A 1 165 ? 15.249 4.373 15.835 1.00 60.81 165 GLN A C 1
ATOM 1320 O O . GLN A 1 165 ? 15.852 3.791 14.936 1.00 60.81 165 GLN A O 1
ATOM 1325 N N . VAL A 1 166 ? 14.535 5.473 15.584 1.00 61.25 166 VAL A N 1
ATOM 1326 C CA . VAL A 1 166 ? 14.756 6.208 14.333 1.00 61.25 166 VAL A CA 1
ATOM 1327 C C . VAL A 1 166 ? 16.115 6.890 14.445 1.00 61.25 166 VAL A C 1
ATOM 1329 O O . VAL A 1 166 ? 16.244 7.879 15.163 1.00 61.25 166 VAL A O 1
ATOM 1332 N N . ASP A 1 167 ? 17.115 6.364 13.738 1.00 62.25 167 ASP A N 1
ATOM 1333 C CA . ASP A 1 167 ? 18.343 7.100 13.442 1.00 62.25 167 ASP A CA 1
ATOM 1334 C C . ASP A 1 167 ? 17.962 8.329 12.608 1.00 62.25 167 ASP A C 1
ATOM 1336 O O . ASP A 1 167 ? 17.839 8.277 11.384 1.00 62.25 167 ASP A O 1
ATOM 1340 N N . SER A 1 168 ? 17.709 9.442 13.295 1.00 64.56 168 SER A N 1
ATOM 1341 C CA . SER A 1 168 ? 17.207 10.699 12.730 1.00 64.56 168 SER A CA 1
ATOM 1342 C C . SER A 1 168 ? 18.242 11.464 11.900 1.00 64.56 168 SER A C 1
ATOM 1344 O O . SER A 1 168 ? 17.992 12.592 11.484 1.00 64.56 168 SER A O 1
ATOM 1346 N N . SER A 1 169 ? 19.416 10.883 11.657 1.00 67.25 169 SER A N 1
ATOM 1347 C CA . SER A 1 169 ? 20.553 11.585 11.061 1.00 67.25 169 SER A CA 1
ATOM 1348 C C . SER A 1 169 ? 20.805 11.256 9.591 1.00 67.25 169 SER A C 1
ATOM 1350 O O . SER A 1 169 ? 21.629 11.921 8.962 1.00 67.25 169 SER A O 1
ATOM 1352 N N . THR A 1 170 ? 20.129 10.255 9.018 1.00 83.50 170 THR A N 1
ATOM 1353 C CA . THR A 1 170 ? 20.514 9.724 7.703 1.00 83.50 170 THR A CA 1
ATOM 1354 C C . THR A 1 170 ? 19.430 9.931 6.649 1.00 83.50 170 THR A C 1
ATOM 1356 O O . THR A 1 170 ? 18.516 9.122 6.489 1.00 83.50 170 THR A O 1
ATOM 1359 N N . ARG A 1 171 ? 19.576 11.008 5.869 1.00 91.94 171 ARG A N 1
ATOM 1360 C CA . ARG A 1 171 ? 18.759 11.247 4.674 1.00 91.94 171 ARG A CA 1
ATOM 1361 C C . ARG A 1 171 ? 19.119 10.275 3.556 1.00 91.94 171 ARG A C 1
ATOM 1363 O O . ARG A 1 171 ? 20.292 10.013 3.286 1.00 91.94 171 ARG A O 1
ATOM 1370 N N . SER A 1 172 ? 18.097 9.762 2.887 1.00 91.94 172 SER A N 1
ATOM 1371 C CA . SER A 1 172 ? 18.224 8.865 1.740 1.00 91.94 172 SER A CA 1
ATOM 1372 C C . SER A 1 172 ? 17.530 9.462 0.524 1.00 91.94 172 SER A C 1
ATOM 1374 O O . SER A 1 172 ? 16.564 10.210 0.657 1.00 91.94 172 SER A O 1
ATOM 1376 N N . ILE A 1 173 ? 18.002 9.101 -0.663 1.00 91.19 173 ILE A N 1
ATOM 1377 C CA . ILE A 1 173 ? 17.351 9.436 -1.927 1.00 91.19 173 ILE A CA 1
ATOM 1378 C C . ILE A 1 173 ? 16.982 8.138 -2.623 1.00 91.19 173 ILE A C 1
ATOM 1380 O O . ILE A 1 173 ? 17.811 7.240 -2.750 1.00 91.19 173 ILE A O 1
ATOM 1384 N N . THR A 1 174 ? 15.755 8.066 -3.116 1.00 91.88 174 THR A N 1
ATOM 1385 C CA . THR A 1 174 ? 15.262 6.985 -3.960 1.00 91.88 174 THR A CA 1
ATOM 1386 C C . THR A 1 174 ? 14.941 7.537 -5.338 1.00 91.88 174 THR A C 1
ATOM 1388 O O . THR A 1 174 ? 14.054 8.375 -5.465 1.00 91.88 174 THR A O 1
ATOM 1391 N N . LYS A 1 175 ? 15.633 7.061 -6.376 1.00 89.81 175 LYS A N 1
ATOM 1392 C CA . LYS A 1 175 ? 15.223 7.250 -7.770 1.00 89.81 175 LYS A CA 1
ATOM 1393 C C . LYS A 1 175 ? 14.401 6.044 -8.196 1.00 89.81 175 LYS A C 1
ATOM 1395 O O . LYS A 1 175 ? 14.843 4.903 -8.076 1.00 89.81 175 LYS A O 1
ATOM 1400 N N . TYR A 1 176 ? 13.211 6.316 -8.694 1.00 88.44 176 TYR A N 1
ATOM 1401 C CA . TYR A 1 176 ? 12.243 5.328 -9.123 1.00 88.44 176 TYR A CA 1
ATOM 1402 C C . TYR A 1 176 ? 11.978 5.535 -10.616 1.00 88.44 176 TYR A C 1
ATOM 1404 O O . TYR A 1 176 ? 11.721 6.658 -11.048 1.00 88.44 176 TYR A O 1
ATOM 1412 N N . ILE A 1 177 ? 12.108 4.482 -11.419 1.00 90.25 177 ILE A N 1
ATOM 1413 C CA . ILE A 1 177 ? 11.792 4.482 -12.853 1.00 90.25 177 ILE A CA 1
ATOM 1414 C C . ILE A 1 177 ? 10.748 3.400 -13.069 1.00 90.25 177 ILE A C 1
ATOM 1416 O O . ILE A 1 177 ? 10.937 2.269 -12.623 1.00 90.25 177 ILE A O 1
ATOM 1420 N N . MET A 1 178 ? 9.650 3.721 -13.740 1.00 92.75 178 MET A N 1
ATOM 1421 C CA . MET A 1 178 ? 8.564 2.774 -13.956 1.00 92.75 178 MET A CA 1
ATOM 1422 C C . MET A 1 178 ? 7.997 2.879 -15.362 1.00 92.75 178 MET A C 1
ATOM 1424 O O . MET A 1 178 ? 7.935 3.962 -15.935 1.00 92.75 178 MET A O 1
ATOM 1428 N N . ILE A 1 179 ? 7.541 1.746 -15.887 1.00 92.94 179 ILE A N 1
ATOM 1429 C CA . ILE A 1 179 ? 6.658 1.702 -17.048 1.00 92.94 179 ILE A CA 1
ATOM 1430 C C . ILE A 1 179 ? 5.277 1.356 -16.534 1.00 92.94 179 ILE A C 1
ATOM 1432 O O . ILE A 1 179 ? 5.008 0.216 -16.141 1.00 92.94 179 ILE A O 1
ATOM 1436 N N . GLN A 1 180 ? 4.417 2.360 -16.523 1.00 94.62 180 GLN A N 1
ATOM 1437 C CA . GLN A 1 180 ? 3.037 2.217 -16.111 1.00 94.62 180 GLN A CA 1
ATOM 1438 C C . GLN A 1 180 ? 2.275 1.485 -17.217 1.00 94.62 180 GLN A C 1
ATOM 1440 O O . GLN A 1 180 ? 2.292 1.919 -18.367 1.00 94.62 180 GLN A O 1
ATOM 1445 N N . LYS A 1 181 ? 1.624 0.372 -16.872 1.00 95.44 181 LYS A N 1
ATOM 1446 C CA . LYS A 1 181 ? 0.779 -0.404 -17.792 1.00 95.44 181 LYS A CA 1
ATOM 1447 C C . LYS A 1 181 ? -0.697 -0.187 -17.507 1.00 95.44 181 LYS A C 1
ATOM 1449 O O . LYS A 1 181 ? -1.485 0.023 -18.424 1.00 95.44 181 LYS A O 1
ATOM 1454 N N . LEU A 1 182 ? -1.056 -0.167 -16.226 1.00 97.19 182 LEU A N 1
ATOM 1455 C CA . LEU A 1 182 ? -2.393 0.171 -15.756 1.00 97.19 182 LEU A CA 1
ATOM 1456 C C . LEU A 1 182 ? -2.306 1.184 -14.625 1.00 97.19 182 LEU A C 1
ATOM 1458 O O . LEU A 1 182 ? -1.463 1.056 -13.739 1.00 97.19 182 LEU A O 1
ATOM 1462 N N . ARG A 1 183 ? -3.235 2.132 -14.627 1.00 98.00 183 ARG A N 1
ATOM 1463 C CA . ARG A 1 183 ? -3.618 2.912 -13.455 1.00 98.00 183 ARG A CA 1
ATOM 1464 C C . ARG A 1 183 ? -4.955 2.408 -12.959 1.00 98.00 183 ARG A C 1
ATOM 1466 O O . ARG A 1 183 ? -5.893 2.312 -13.751 1.00 98.00 183 ARG A O 1
ATOM 1473 N N . VAL A 1 184 ? -5.043 2.123 -11.670 1.00 98.12 184 VAL A N 1
ATOM 1474 C CA . VAL A 1 184 ? -6.300 1.805 -10.997 1.00 98.12 184 VAL A CA 1
ATOM 1475 C C . VAL A 1 184 ? -6.627 2.957 -10.061 1.00 98.12 184 VAL A C 1
ATOM 1477 O O . VAL A 1 184 ? -5.787 3.347 -9.248 1.00 98.12 184 VAL A O 1
ATOM 1480 N N . ASP A 1 185 ? -7.833 3.498 -10.196 1.00 98.19 185 ASP A N 1
ATOM 1481 C CA . ASP A 1 185 ? -8.352 4.567 -9.348 1.00 98.19 185 ASP A CA 1
ATOM 1482 C C . ASP A 1 185 ? -9.659 4.109 -8.688 1.00 98.19 185 ASP A C 1
ATOM 1484 O O . ASP A 1 185 ? -10.605 3.685 -9.357 1.00 98.19 185 ASP A O 1
ATOM 1488 N N . LEU A 1 186 ? -9.669 4.142 -7.359 1.00 97.12 186 LEU A N 1
ATOM 1489 C CA . LEU A 1 186 ? -10.788 3.777 -6.506 1.00 97.12 186 LEU A CA 1
ATOM 1490 C C . LEU A 1 186 ? -11.251 4.993 -5.714 1.00 97.12 186 LEU A C 1
ATOM 1492 O O . LEU A 1 186 ? -10.468 5.630 -5.004 1.00 97.12 186 LEU A O 1
ATOM 1496 N N . SER A 1 187 ? -12.555 5.240 -5.747 1.00 97.06 187 SER A N 1
ATOM 1497 C CA . SER A 1 187 ? -13.188 6.163 -4.816 1.00 97.06 187 SER A CA 1
ATOM 1498 C C . SER A 1 187 ? -13.485 5.440 -3.488 1.00 97.06 187 SER A C 1
ATOM 1500 O O . SER A 1 187 ? -13.883 4.271 -3.501 1.00 97.06 187 SER A O 1
ATOM 1502 N N . PRO A 1 188 ? -13.295 6.100 -2.326 1.00 96.81 188 PRO A N 1
ATOM 1503 C CA . PRO A 1 188 ? -13.702 5.550 -1.033 1.00 96.81 188 PRO A CA 1
ATOM 1504 C C . PRO A 1 188 ? -15.177 5.139 -0.995 1.00 96.81 188 PRO A C 1
ATOM 1506 O O . PRO A 1 188 ? -15.519 4.136 -0.378 1.00 96.81 188 PRO A O 1
ATOM 1509 N N . GLU A 1 189 ? -16.037 5.901 -1.673 1.00 97.00 189 GLU A N 1
ATOM 1510 C CA . GLU A 1 189 ? -17.486 5.689 -1.729 1.00 97.00 189 GLU A CA 1
ATOM 1511 C C . GLU A 1 189 ? -17.869 4.419 -2.505 1.00 97.00 189 GLU A C 1
ATOM 1513 O O . GLU A 1 189 ? -18.940 3.854 -2.291 1.00 97.00 189 GLU A O 1
ATOM 1518 N N . ASP A 1 190 ? -16.979 3.944 -3.378 1.00 96.56 190 ASP A N 1
ATOM 1519 C CA . ASP A 1 190 ? -17.164 2.720 -4.153 1.00 96.56 190 ASP A CA 1
ATOM 1520 C C . ASP A 1 190 ? -16.740 1.456 -3.372 1.00 96.56 190 ASP A C 1
ATOM 1522 O O . ASP A 1 190 ? -16.891 0.331 -3.866 1.00 96.56 190 ASP A O 1
ATOM 1526 N N . LEU A 1 191 ? -16.216 1.611 -2.150 1.00 97.88 191 LEU A N 1
ATOM 1527 C CA . LEU A 1 191 ? -15.751 0.518 -1.300 1.00 97.88 191 LEU A CA 1
ATOM 1528 C C . LEU A 1 191 ? -16.772 0.167 -0.216 1.00 97.88 191 LEU A C 1
ATOM 1530 O O . LEU A 1 191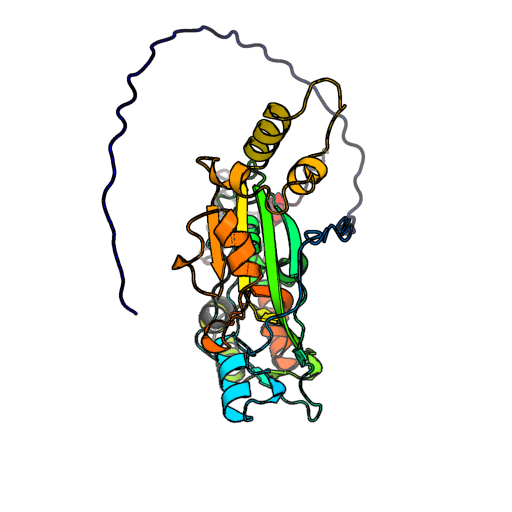 ? -17.299 1.022 0.485 1.00 97.88 191 LEU A O 1
ATOM 1534 N N . SER A 1 192 ? -16.980 -1.132 -0.018 1.00 98.25 192 SER A N 1
ATOM 1535 C CA . SER A 1 192 ? -17.676 -1.677 1.152 1.00 98.25 192 SER A CA 1
ATOM 1536 C C . SER A 1 192 ? -16.771 -2.663 1.884 1.00 98.25 192 SER A C 1
ATOM 1538 O O . SER A 1 192 ? -16.032 -3.401 1.227 1.00 98.25 192 SER A O 1
ATOM 1540 N N . PRO A 1 193 ? -16.796 -2.724 3.221 1.00 98.44 193 PRO A N 1
ATOM 1541 C CA . PRO A 1 193 ? -15.989 -3.676 3.966 1.00 98.44 193 PRO A CA 1
ATOM 1542 C C . PRO A 1 193 ? -16.536 -5.091 3.765 1.00 98.44 193 PRO A C 1
ATOM 1544 O O . PRO A 1 193 ? -17.743 -5.307 3.627 1.00 98.44 193 PRO A O 1
ATOM 1547 N N . VAL A 1 194 ? -15.655 -6.094 3.759 1.00 98.38 194 VAL A N 1
ATOM 1548 C CA . VAL A 1 194 ? -16.122 -7.487 3.806 1.00 98.38 194 VAL A CA 1
ATOM 1549 C C . VAL A 1 194 ? -16.806 -7.751 5.161 1.00 98.38 194 VAL A C 1
ATOM 1551 O O . VAL A 1 194 ? -16.304 -7.284 6.187 1.00 98.38 194 VAL A O 1
ATOM 1554 N N . PRO A 1 195 ? -17.920 -8.507 5.224 1.00 98.38 195 PRO A N 1
ATOM 1555 C CA . PRO A 1 195 ? -18.657 -8.724 6.475 1.00 98.38 195 PRO A CA 1
ATOM 1556 C C . PRO A 1 195 ? -17.805 -9.302 7.614 1.00 98.38 195 PRO A C 1
ATOM 1558 O O . PRO A 1 195 ? -18.024 -9.001 8.788 1.00 98.38 195 PRO A O 1
ATOM 1561 N N . GLU A 1 196 ? -16.812 -10.126 7.277 1.00 98.62 196 GLU A N 1
ATOM 1562 C CA . GLU A 1 196 ? -15.879 -10.729 8.227 1.00 98.62 196 GLU A CA 1
ATOM 1563 C C . GLU A 1 196 ? -15.007 -9.681 8.928 1.00 98.62 196 GLU A C 1
ATOM 1565 O O . GLU A 1 196 ? -14.718 -9.824 10.115 1.00 98.62 196 GLU A O 1
ATOM 1570 N N . LEU A 1 197 ? -14.618 -8.617 8.218 1.00 98.50 197 LEU A N 1
ATOM 1571 C CA . LEU A 1 197 ? -13.830 -7.522 8.776 1.00 98.50 197 LEU A CA 1
ATOM 1572 C C . LEU A 1 197 ? -14.638 -6.774 9.838 1.00 98.50 197 LEU A C 1
ATOM 1574 O O . LEU A 1 197 ? -14.170 -6.581 10.959 1.00 98.50 197 LEU A O 1
ATOM 1578 N N . GLU A 1 198 ? -15.869 -6.382 9.508 1.00 98.44 198 GLU A N 1
ATOM 1579 C CA . GLU A 1 198 ? -16.730 -5.680 10.460 1.00 98.44 198 GLU A CA 1
ATOM 1580 C C . GLU A 1 198 ? -17.081 -6.552 11.665 1.00 98.44 198 GLU A C 1
ATOM 1582 O O . GLU A 1 198 ? -17.121 -6.067 12.797 1.00 98.44 198 GLU A O 1
ATOM 1587 N N . LYS A 1 199 ? -17.326 -7.849 11.438 1.00 98.62 199 LYS A N 1
ATOM 1588 C CA . LYS A 1 199 ? -17.569 -8.816 12.511 1.00 98.62 199 LYS A CA 1
ATOM 1589 C C . LYS A 1 199 ? -16.397 -8.855 13.491 1.00 98.62 199 LYS A C 1
ATOM 1591 O O . LYS A 1 199 ? -16.635 -8.760 14.695 1.00 98.62 199 LYS A O 1
ATOM 1596 N N . ASP A 1 200 ? -15.165 -8.951 12.989 1.00 98.69 200 ASP A N 1
ATOM 1597 C CA . ASP A 1 200 ? -13.961 -8.934 13.823 1.00 98.69 200 ASP A CA 1
ATOM 1598 C C . ASP A 1 200 ? -13.909 -7.639 14.661 1.00 98.69 200 ASP A C 1
ATOM 1600 O O . ASP A 1 200 ? -13.692 -7.696 15.874 1.00 98.69 200 ASP A O 1
ATOM 1604 N N . PHE A 1 201 ? -14.184 -6.472 14.063 1.00 98.62 201 PHE A N 1
ATOM 1605 C CA . PHE A 1 201 ? -14.209 -5.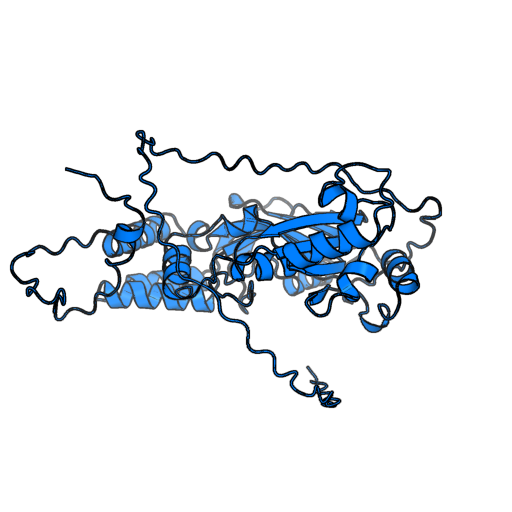195 14.792 1.00 98.62 201 PHE A CA 1
ATOM 1606 C C . PHE A 1 201 ? -15.304 -5.125 15.863 1.00 98.62 201 PHE A C 1
ATOM 1608 O O . PHE A 1 201 ? -15.029 -4.687 16.983 1.00 98.62 201 PHE A O 1
ATOM 1615 N N . ARG A 1 202 ? -16.524 -5.592 15.568 1.00 98.75 202 ARG A N 1
ATOM 1616 C CA . ARG A 1 202 ? -17.620 -5.673 16.554 1.00 98.75 202 ARG A CA 1
ATOM 1617 C C . ARG A 1 202 ? -17.233 -6.570 17.728 1.00 98.75 202 ARG A C 1
ATOM 1619 O O . ARG A 1 202 ? -17.428 -6.194 18.884 1.00 98.75 202 ARG A O 1
ATOM 1626 N N . GLU A 1 203 ? -16.625 -7.721 17.447 1.00 98.75 203 GLU A N 1
ATOM 1627 C CA . GLU A 1 203 ? -16.144 -8.633 18.484 1.00 98.75 203 GLU A CA 1
ATOM 1628 C C . GLU A 1 203 ? -15.051 -7.979 19.341 1.00 98.75 203 GLU A C 1
ATOM 1630 O O . GLU A 1 203 ? -15.120 -8.029 20.570 1.00 98.75 203 GLU A O 1
ATOM 1635 N N . ALA A 1 204 ? -14.075 -7.303 18.731 1.00 98.56 204 ALA A N 1
ATOM 1636 C CA . ALA A 1 204 ? -13.051 -6.575 19.476 1.00 98.56 204 ALA A CA 1
ATOM 1637 C C . ALA A 1 204 ? -13.641 -5.492 20.387 1.00 98.56 204 ALA A C 1
ATOM 1639 O O . ALA A 1 204 ? -13.233 -5.377 21.542 1.00 98.56 204 ALA A O 1
ATOM 1640 N N . LEU A 1 205 ? -14.625 -4.732 19.907 1.00 98.50 205 LEU A N 1
ATOM 1641 C CA . LEU A 1 205 ? -15.273 -3.673 20.686 1.00 98.50 205 LEU A CA 1
ATOM 1642 C C . LEU A 1 205 ? -16.170 -4.206 21.813 1.00 98.50 205 LEU A C 1
ATOM 1644 O O . LEU A 1 205 ? -16.345 -3.519 22.819 1.00 98.50 205 LEU A O 1
ATOM 1648 N N . SER A 1 206 ? -16.675 -5.437 21.692 1.00 98.44 206 SER A N 1
ATOM 1649 C CA . SER A 1 206 ? -17.461 -6.117 22.733 1.00 98.44 206 SER A CA 1
ATOM 1650 C C . SER A 1 206 ? -16.635 -6.667 23.903 1.00 98.44 206 SER A C 1
ATOM 1652 O O . SER A 1 206 ? -17.203 -7.137 24.890 1.00 98.44 206 SER A O 1
ATOM 1654 N N . ARG A 1 207 ? -15.295 -6.622 23.830 1.00 98.31 207 ARG A N 1
ATOM 1655 C CA . ARG A 1 207 ? -14.428 -7.115 24.911 1.00 98.31 207 ARG A CA 1
ATOM 1656 C C . ARG A 1 207 ? -14.691 -6.342 26.216 1.00 98.31 207 ARG A C 1
ATOM 1658 O O . ARG A 1 207 ? -14.978 -5.145 26.172 1.00 98.31 207 ARG A O 1
ATOM 1665 N N . PRO A 1 208 ? -14.592 -6.988 27.391 1.00 97.56 208 PRO A N 1
ATOM 1666 C CA . PRO A 1 208 ? -15.093 -6.409 28.638 1.00 97.56 208 PRO A CA 1
ATOM 1667 C C . PRO A 1 208 ? -14.345 -5.131 29.029 1.00 97.56 208 PRO A C 1
ATOM 1669 O O . PRO A 1 208 ? -14.968 -4.105 29.310 1.00 97.56 208 PRO A O 1
ATOM 1672 N N . THR A 1 209 ? -13.012 -5.158 28.979 1.00 95.50 209 THR A N 1
ATOM 1673 C CA . THR A 1 209 ? -12.171 -4.050 29.442 1.00 95.50 209 THR A CA 1
ATOM 1674 C C . THR A 1 209 ? -11.682 -3.167 28.295 1.00 95.50 209 THR A C 1
ATOM 1676 O O . THR A 1 209 ? -11.532 -3.611 27.157 1.00 95.50 209 THR A O 1
ATOM 1679 N N . ARG A 1 210 ? -11.364 -1.901 28.598 1.00 94.19 210 ARG A N 1
ATOM 1680 C CA . ARG A 1 210 ? -10.754 -0.963 27.636 1.00 94.19 210 ARG A CA 1
ATOM 1681 C C . ARG A 1 210 ? -9.459 -1.517 27.029 1.00 94.19 210 ARG A C 1
ATOM 1683 O O . ARG A 1 210 ? -9.232 -1.355 25.833 1.00 94.19 210 ARG A O 1
ATOM 1690 N N . PHE A 1 211 ? -8.625 -2.151 27.853 1.00 92.69 211 PHE A N 1
ATOM 1691 C CA . PHE A 1 211 ? -7.358 -2.743 27.425 1.00 92.69 211 PHE A CA 1
ATOM 1692 C C . PHE A 1 211 ? -7.577 -3.918 26.467 1.00 92.69 211 PHE A C 1
ATOM 1694 O O . PHE A 1 211 ? -6.944 -3.980 25.416 1.00 92.69 211 PHE A O 1
ATOM 1701 N N . ASP A 1 212 ? -8.518 -4.812 26.780 1.00 96.44 212 ASP A N 1
ATOM 1702 C CA . ASP A 1 212 ? -8.819 -5.949 25.909 1.00 96.44 212 ASP A CA 1
ATOM 1703 C C . ASP A 1 212 ? -9.385 -5.491 24.565 1.00 96.44 212 ASP A C 1
ATOM 1705 O O . ASP A 1 212 ? -8.997 -6.030 23.528 1.00 96.44 212 ASP A O 1
ATOM 1709 N N . ARG A 1 213 ? -10.248 -4.463 24.565 1.00 97.94 213 ARG A N 1
ATOM 1710 C CA . ARG A 1 213 ? -10.772 -3.863 23.329 1.00 97.94 213 ARG A CA 1
ATOM 1711 C C . ARG A 1 213 ? -9.649 -3.298 22.468 1.00 97.94 213 ARG A C 1
ATOM 1713 O O . ARG A 1 213 ? -9.565 -3.624 21.288 1.00 97.94 213 ARG A O 1
ATOM 1720 N N . SER A 1 214 ? -8.764 -2.478 23.039 1.00 96.06 214 SER A N 1
ATOM 1721 C CA . SER A 1 214 ? -7.685 -1.843 22.272 1.00 96.06 214 SER A CA 1
ATOM 1722 C C . SER A 1 214 ? -6.672 -2.861 21.749 1.00 96.06 214 SER A C 1
ATOM 1724 O O . SER A 1 214 ? -6.288 -2.807 20.582 1.00 96.06 214 SER A O 1
ATOM 1726 N N . ASN A 1 215 ? -6.292 -3.840 22.570 1.00 96.19 215 ASN A N 1
ATOM 1727 C CA . ASN A 1 215 ? -5.419 -4.934 22.156 1.00 96.19 215 ASN A CA 1
ATOM 1728 C C . ASN A 1 215 ? -6.055 -5.781 21.040 1.00 96.19 215 ASN A C 1
ATOM 1730 O O . ASN A 1 215 ? -5.377 -6.148 20.080 1.00 96.19 215 ASN A O 1
ATOM 1734 N N . ALA A 1 216 ? -7.360 -6.056 21.120 1.00 98.12 216 ALA A N 1
ATOM 1735 C CA . ALA A 1 216 ? -8.081 -6.759 20.063 1.00 98.12 216 ALA A CA 1
ATOM 1736 C C . ALA A 1 216 ? -8.115 -5.951 18.753 1.00 98.12 216 ALA A C 1
ATOM 1738 O O . ALA A 1 216 ? -7.831 -6.514 17.697 1.00 98.12 216 ALA A O 1
ATOM 1739 N N . VAL A 1 217 ? -8.351 -4.634 18.811 1.00 98.00 217 VAL A N 1
ATOM 1740 C CA . VAL A 1 217 ? -8.279 -3.742 17.636 1.00 98.00 217 VAL A CA 1
ATOM 1741 C C . VAL A 1 217 ? -6.891 -3.776 16.991 1.00 98.00 217 VAL A C 1
ATOM 1743 O O . VAL A 1 217 ? -6.786 -3.926 15.774 1.00 98.00 217 VAL A O 1
ATOM 1746 N N . TYR A 1 218 ? -5.813 -3.722 17.779 1.00 97.06 218 TYR A N 1
ATOM 1747 C CA . TYR A 1 218 ? -4.455 -3.828 17.235 1.00 97.06 218 TYR A CA 1
ATOM 1748 C C . TYR A 1 218 ? -4.212 -5.150 16.500 1.00 97.06 218 TYR A C 1
ATOM 1750 O O . TYR A 1 218 ? -3.613 -5.142 15.426 1.00 97.06 218 TYR A O 1
ATOM 1758 N N . ARG A 1 219 ? -4.716 -6.270 17.031 1.00 97.69 219 ARG A N 1
ATOM 1759 C CA . ARG A 1 219 ? -4.612 -7.587 16.377 1.00 97.69 219 ARG A CA 1
ATOM 1760 C C . ARG A 1 219 ? -5.392 -7.656 15.066 1.00 97.69 219 ARG A C 1
ATOM 1762 O O . ARG A 1 219 ? -4.955 -8.328 14.134 1.00 97.69 219 ARG A O 1
ATOM 1769 N N . ILE A 1 220 ? -6.533 -6.973 14.984 1.00 98.19 220 ILE A N 1
ATOM 1770 C CA . ILE A 1 220 ? -7.319 -6.877 13.749 1.00 98.19 220 ILE A CA 1
ATOM 1771 C C . ILE A 1 220 ? -6.529 -6.110 12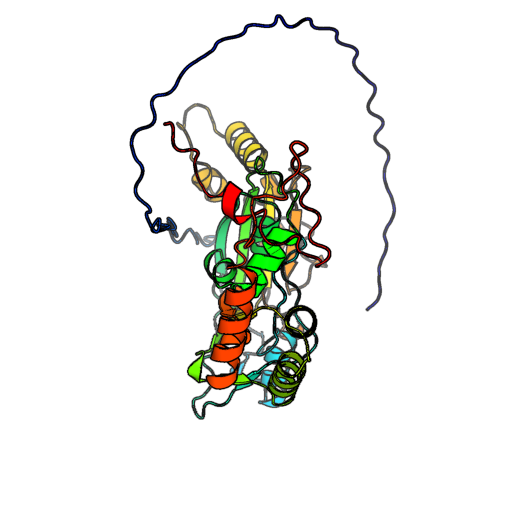.696 1.00 98.19 220 ILE A C 1
ATOM 1773 O O . ILE A 1 220 ? -6.329 -6.638 11.607 1.00 98.19 220 ILE A O 1
ATOM 1777 N N . LEU A 1 221 ? -6.010 -4.925 13.022 1.00 97.31 221 LEU A N 1
ATOM 1778 C CA . LEU A 1 221 ? -5.205 -4.139 12.079 1.00 97.31 221 LEU A CA 1
ATOM 1779 C C . LEU A 1 221 ? -3.917 -4.870 11.664 1.00 97.31 221 LEU A C 1
ATOM 1781 O O . LEU A 1 221 ? -3.505 -4.817 10.510 1.00 97.31 221 LEU A O 1
ATOM 1785 N N . GLU A 1 222 ? -3.300 -5.626 12.571 1.00 96.19 222 GLU A N 1
ATOM 1786 C CA . GLU A 1 222 ? -2.167 -6.495 12.239 1.00 96.19 222 GLU A CA 1
ATOM 1787 C C . GLU A 1 222 ? -2.534 -7.593 11.226 1.00 96.19 222 GLU A C 1
ATOM 1789 O O . GLU A 1 222 ? -1.727 -7.913 10.351 1.00 96.19 222 GLU A O 1
ATOM 1794 N N . ARG A 1 223 ? -3.737 -8.164 11.341 1.00 97.38 223 ARG A N 1
ATOM 1795 C CA . ARG A 1 223 ? -4.224 -9.254 10.486 1.00 97.38 223 ARG A CA 1
ATOM 1796 C C . ARG A 1 223 ? -4.738 -8.768 9.131 1.00 97.38 223 ARG A C 1
ATOM 1798 O O . ARG A 1 223 ? -4.497 -9.429 8.122 1.00 97.38 223 ARG A O 1
ATOM 1805 N N . TRP A 1 224 ? -5.496 -7.679 9.126 1.00 98.19 224 TRP A N 1
ATOM 1806 C CA . TRP A 1 224 ? -6.230 -7.192 7.958 1.00 98.19 224 TRP A CA 1
ATOM 1807 C C . TRP A 1 224 ? -5.487 -6.086 7.209 1.00 98.19 224 TRP A C 1
ATOM 1809 O O . TRP A 1 224 ? -5.647 -5.974 5.999 1.00 98.19 224 TRP A O 1
ATOM 1819 N N . GLY A 1 225 ? -4.633 -5.322 7.890 1.00 98.00 225 GLY A N 1
ATOM 1820 C CA . GLY A 1 225 ? -3.925 -4.169 7.343 1.00 98.00 225 GLY A CA 1
ATOM 1821 C C . GLY A 1 225 ? -4.277 -2.875 8.078 1.00 98.00 225 GLY A C 1
ATOM 1822 O O . GLY A 1 225 ? -5.180 -2.819 8.908 1.00 98.00 225 GLY A O 1
ATOM 1823 N N . ASP A 1 226 ? -3.534 -1.824 7.765 1.00 98.00 226 ASP A N 1
ATOM 1824 C CA . ASP A 1 226 ? -3.720 -0.474 8.298 1.00 98.00 226 ASP A CA 1
ATOM 1825 C C . ASP A 1 226 ? -4.469 0.435 7.328 1.00 98.00 226 ASP A C 1
ATOM 1827 O O . ASP A 1 226 ? -5.259 1.278 7.751 1.00 98.00 226 ASP A O 1
ATOM 1831 N N . VAL A 1 227 ? -4.207 0.263 6.032 1.00 98.44 227 VAL A N 1
ATOM 1832 C CA . VAL A 1 227 ? -4.724 1.107 4.952 1.00 98.44 227 VAL A CA 1
ATOM 1833 C C . VAL A 1 227 ? -5.159 0.274 3.752 1.00 98.44 227 VAL A C 1
ATOM 1835 O O . VAL A 1 227 ? -4.787 -0.895 3.631 1.00 98.44 227 VAL A O 1
ATOM 1838 N N . ILE A 1 228 ? -5.910 0.894 2.846 1.00 98.38 228 ILE A N 1
ATOM 1839 C CA . ILE A 1 228 ? -6.301 0.346 1.545 1.00 98.38 228 ILE A CA 1
ATOM 1840 C C . ILE A 1 228 ? -5.746 1.263 0.449 1.00 98.38 228 ILE A C 1
ATOM 1842 O O . ILE A 1 228 ? -6.013 2.467 0.492 1.00 98.38 228 ILE A O 1
ATOM 1846 N N . PRO A 1 229 ? -4.989 0.742 -0.535 1.00 98.38 229 PRO A N 1
ATOM 1847 C CA . PRO A 1 229 ? -4.591 1.517 -1.705 1.00 98.38 229 PRO A CA 1
ATOM 1848 C C . PRO A 1 229 ? -5.811 1.943 -2.526 1.00 98.38 229 PRO A C 1
ATOM 1850 O O . PRO A 1 229 ? -6.614 1.097 -2.915 1.00 98.38 229 PRO A O 1
ATOM 1853 N N . LEU A 1 230 ? -5.926 3.242 -2.805 1.00 98.19 230 LEU A N 1
ATOM 1854 C CA . LEU A 1 230 ? -6.986 3.794 -3.651 1.00 98.19 230 LEU A CA 1
ATOM 1855 C C . LEU A 1 230 ? -6.506 4.071 -5.065 1.00 98.19 230 LEU A C 1
ATOM 1857 O O . LEU A 1 230 ? -7.165 3.712 -6.030 1.00 98.19 230 LEU A O 1
ATOM 1861 N N . VAL A 1 231 ? -5.335 4.692 -5.178 1.00 98.31 231 VAL A N 1
ATOM 1862 C CA . VAL A 1 231 ? -4.735 5.013 -6.469 1.00 98.31 231 VAL A CA 1
ATOM 1863 C C . VAL A 1 231 ? -3.388 4.331 -6.532 1.00 98.31 231 VAL A C 1
ATOM 1865 O O . VAL A 1 231 ? -2.502 4.618 -5.718 1.00 98.31 231 VAL A O 1
ATOM 1868 N N . PHE A 1 232 ? -3.239 3.415 -7.478 1.00 98.38 232 PHE A N 1
ATOM 1869 C CA . PHE A 1 232 ? -2.009 2.660 -7.652 1.00 98.38 232 PHE A CA 1
ATOM 1870 C C . PHE A 1 232 ? -1.802 2.260 -9.107 1.00 98.38 232 PHE A C 1
ATOM 1872 O O . PHE A 1 232 ? -2.742 2.174 -9.899 1.00 98.38 232 PHE A O 1
ATOM 1879 N N . ASP A 1 233 ? -0.547 1.988 -9.430 1.00 98.19 233 ASP A N 1
ATOM 1880 C CA . ASP A 1 233 ? -0.123 1.605 -10.762 1.00 98.19 233 ASP A CA 1
ATOM 1881 C C . ASP A 1 233 ? 0.354 0.163 -10.789 1.00 98.19 233 ASP A C 1
ATOM 1883 O O . ASP A 1 233 ? 1.034 -0.311 -9.873 1.00 98.19 233 ASP A O 1
ATOM 1887 N N . ILE A 1 234 ? 0.026 -0.510 -11.885 1.00 98.06 234 ILE A N 1
ATOM 1888 C CA . ILE A 1 234 ? 0.507 -1.842 -12.222 1.00 98.06 234 ILE A CA 1
ATOM 1889 C C . ILE A 1 234 ? 1.400 -1.716 -13.459 1.00 98.06 234 ILE A C 1
ATOM 1891 O O . ILE A 1 234 ? 1.060 -1.019 -14.418 1.00 98.06 234 ILE A O 1
ATOM 1895 N N . GLY A 1 235 ? 2.545 -2.384 -13.451 1.00 96.31 235 GLY A N 1
ATOM 1896 C CA . GLY A 1 235 ? 3.486 -2.376 -14.560 1.00 96.31 235 GLY A CA 1
ATOM 1897 C C . GLY A 1 235 ? 4.818 -2.987 -14.165 1.00 96.31 235 GLY A C 1
ATOM 1898 O O . GLY A 1 235 ? 4.854 -4.027 -13.507 1.00 96.31 235 GLY A O 1
ATOM 1899 N N . ILE A 1 236 ? 5.903 -2.332 -14.571 1.00 94.81 236 ILE A N 1
ATOM 1900 C CA . ILE A 1 236 ? 7.265 -2.707 -14.181 1.00 94.81 236 ILE A CA 1
ATOM 1901 C C . ILE A 1 236 ? 8.019 -1.516 -13.609 1.00 94.81 236 ILE A C 1
ATOM 1903 O O . ILE A 1 236 ? 7.765 -0.375 -13.993 1.00 94.81 236 ILE A O 1
ATOM 1907 N N . SER A 1 237 ? 8.932 -1.767 -12.677 1.00 94.31 237 SER A N 1
ATOM 1908 C CA . SER A 1 237 ? 9.709 -0.698 -12.055 1.00 94.31 237 SER A CA 1
ATOM 1909 C C . SER A 1 237 ? 11.103 -1.110 -11.628 1.00 94.31 237 SER A C 1
ATOM 1911 O O . SER A 1 237 ? 11.378 -2.287 -11.390 1.00 94.31 237 SER A O 1
ATOM 1913 N N . LEU A 1 238 ? 11.943 -0.092 -11.492 1.00 92.50 238 LEU A N 1
ATOM 1914 C CA . LEU A 1 238 ? 13.309 -0.136 -11.017 1.00 92.50 238 LEU A CA 1
ATOM 1915 C C . LEU A 1 238 ? 13.480 0.955 -9.957 1.00 92.50 238 LEU A C 1
ATOM 1917 O O . LEU A 1 238 ? 13.321 2.142 -10.248 1.00 92.50 238 LEU A O 1
ATOM 1921 N N . ALA A 1 239 ? 13.798 0.552 -8.732 1.00 92.69 239 ALA A N 1
ATOM 1922 C CA . ALA A 1 239 ? 14.053 1.448 -7.614 1.00 92.69 239 ALA A CA 1
ATOM 1923 C C . ALA A 1 239 ? 15.527 1.392 -7.227 1.00 92.69 239 ALA A C 1
ATOM 1925 O O . ALA A 1 239 ? 16.076 0.312 -6.991 1.00 92.69 239 ALA A O 1
ATOM 1926 N N . VAL A 1 240 ? 16.152 2.560 -7.105 1.00 90.94 240 VAL A N 1
ATOM 1927 C CA . VAL A 1 240 ? 17.518 2.692 -6.601 1.00 90.94 240 VAL A CA 1
ATOM 1928 C C . VAL A 1 240 ? 17.530 3.669 -5.452 1.00 90.94 240 VAL A C 1
ATOM 1930 O O . VAL A 1 240 ? 17.157 4.827 -5.615 1.00 90.94 240 VAL A O 1
ATOM 1933 N N . THR A 1 241 ? 17.966 3.197 -4.294 1.00 92.00 241 THR A N 1
ATOM 1934 C CA . THR A 1 241 ? 18.022 3.996 -3.074 1.00 92.00 241 THR A CA 1
ATOM 1935 C C . THR A 1 241 ? 19.437 4.044 -2.545 1.00 92.00 241 THR A C 1
ATOM 1937 O O . THR A 1 241 ? 20.057 2.998 -2.386 1.00 92.00 241 THR A O 1
ATOM 1940 N N . ASP A 1 242 ? 19.919 5.234 -2.213 1.00 91.06 242 ASP A N 1
ATOM 1941 C CA . ASP A 1 242 ? 21.233 5.434 -1.604 1.00 91.06 242 ASP A CA 1
ATOM 1942 C C . ASP A 1 242 ? 21.185 6.549 -0.548 1.00 91.06 242 ASP A C 1
ATOM 1944 O O . ASP A 1 242 ? 20.189 7.270 -0.415 1.00 91.06 242 ASP A O 1
ATOM 1948 N N . LEU A 1 243 ? 22.263 6.690 0.217 1.00 90.25 243 LEU A N 1
ATOM 1949 C CA . LEU A 1 243 ? 22.455 7.779 1.164 1.00 90.25 243 LEU A CA 1
ATOM 1950 C C . LEU A 1 243 ? 22.631 9.106 0.421 1.00 90.25 243 LEU A C 1
ATOM 1952 O O . LEU A 1 243 ? 23.398 9.200 -0.539 1.00 90.25 243 LEU A O 1
ATOM 1956 N N . GLU A 1 244 ? 21.969 10.163 0.897 1.00 86.88 244 GLU A N 1
ATOM 1957 C CA . GLU A 1 244 ? 22.054 11.487 0.269 1.00 86.88 244 GLU A CA 1
ATOM 1958 C C . GLU A 1 244 ? 23.501 12.009 0.240 1.00 86.88 244 GLU A C 1
ATOM 1960 O O . GLU A 1 244 ? 23.933 12.592 -0.755 1.00 86.88 244 GLU A O 1
ATOM 1965 N N . SER A 1 245 ? 24.269 11.781 1.309 1.00 84.25 245 SER A N 1
ATOM 1966 C CA . SER A 1 245 ? 25.676 12.191 1.406 1.00 84.25 245 SER A CA 1
ATOM 1967 C C . SER A 1 245 ? 26.554 11.525 0.344 1.00 84.25 245 SER A C 1
ATOM 1969 O O . SER A 1 245 ? 27.367 12.193 -0.294 1.00 84.25 245 SER A O 1
ATOM 1971 N N . VAL A 1 246 ? 26.353 10.229 0.100 1.00 80.88 246 VAL A N 1
ATOM 1972 C CA . VAL A 1 246 ? 27.090 9.474 -0.919 1.00 80.88 246 VAL A CA 1
ATOM 1973 C C . VAL A 1 246 ? 26.680 9.934 -2.314 1.00 80.88 246 VAL A C 1
ATOM 1975 O O . VAL A 1 246 ? 27.542 10.271 -3.125 1.00 80.88 246 VAL A O 1
ATOM 1978 N N . ALA A 1 247 ? 25.377 10.075 -2.568 1.00 72.12 247 ALA A N 1
ATOM 1979 C CA . ALA A 1 247 ? 24.866 10.570 -3.843 1.00 72.12 247 ALA A CA 1
ATOM 1980 C C . ALA A 1 247 ? 25.407 11.971 -4.196 1.00 72.12 247 ALA A C 1
ATOM 1982 O O . ALA A 1 247 ? 25.768 12.218 -5.349 1.00 72.12 247 ALA A O 1
ATOM 1983 N N . LYS A 1 248 ? 25.526 12.874 -3.209 1.00 72.81 248 LYS A N 1
ATOM 1984 C CA . LYS A 1 248 ? 26.132 14.209 -3.383 1.00 72.81 248 LYS A CA 1
ATOM 1985 C C . LYS A 1 248 ? 27.616 14.135 -3.742 1.00 72.81 248 LYS A C 1
ATOM 1987 O O . LYS A 1 248 ? 28.050 14.831 -4.659 1.00 72.81 248 LYS A O 1
ATOM 1992 N N . ASN A 1 249 ? 28.380 13.283 -3.060 1.00 70.25 249 ASN A N 1
ATOM 1993 C CA . ASN A 1 249 ? 29.821 13.144 -3.288 1.00 70.25 249 ASN A CA 1
ATOM 1994 C C . ASN A 1 249 ? 30.131 12.574 -4.677 1.00 70.25 249 ASN A C 1
ATOM 1996 O O . ASN A 1 249 ? 31.004 13.089 -5.376 1.00 70.25 249 ASN A O 1
ATOM 2000 N N . VAL A 1 250 ? 29.380 11.557 -5.114 1.00 64.81 250 VAL A N 1
ATOM 2001 C CA . VAL A 1 250 ? 29.528 11.019 -6.474 1.00 64.81 250 VAL A CA 1
ATOM 2002 C C . VAL A 1 250 ? 29.135 12.075 -7.513 1.00 64.81 250 VAL A C 1
ATOM 2004 O O . VAL A 1 250 ? 29.755 12.153 -8.569 1.00 64.81 250 VAL A O 1
ATOM 2007 N N . GLY A 1 251 ? 28.180 12.957 -7.203 1.00 61.94 251 GLY A N 1
ATOM 2008 C CA . GLY A 1 251 ? 27.871 14.115 -8.041 1.00 61.94 251 GLY A CA 1
ATOM 2009 C C . GLY A 1 251 ? 29.048 15.043 -8.285 1.00 61.94 251 GLY A C 1
ATOM 2010 O O . GLY A 1 251 ? 29.326 15.362 -9.438 1.00 61.94 251 GLY A O 1
ATOM 2011 N N . GLN A 1 252 ? 29.779 15.409 -7.236 1.00 60.31 252 GLN A N 1
ATOM 2012 C CA . GLN A 1 252 ? 30.914 16.332 -7.336 1.00 60.31 252 GLN A CA 1
ATOM 2013 C C . GLN A 1 252 ? 32.114 15.744 -8.091 1.00 60.31 252 GLN A C 1
ATOM 2015 O O . GLN A 1 252 ? 32.818 16.475 -8.785 1.00 60.31 252 GLN A O 1
ATOM 2020 N N . LEU A 1 253 ? 32.339 14.428 -8.004 1.00 56.12 253 LEU A N 1
ATOM 2021 C CA . LEU A 1 253 ? 33.512 13.783 -8.608 1.00 56.12 253 LEU A CA 1
ATOM 2022 C C . LEU A 1 253 ? 33.542 13.873 -10.146 1.00 56.12 253 LEU A C 1
ATOM 2024 O O . LEU A 1 253 ? 34.603 13.759 -10.754 1.00 56.12 253 LEU A O 1
ATOM 2028 N N . PHE A 1 254 ? 32.383 14.075 -10.779 1.00 53.44 254 PHE A N 1
ATOM 2029 C CA . PHE A 1 254 ? 32.237 14.083 -12.238 1.00 53.44 254 PHE A CA 1
ATOM 2030 C C . PHE A 1 254 ? 31.854 15.449 -12.815 1.00 53.44 254 PHE A C 1
ATOM 2032 O O . PHE A 1 254 ? 31.630 15.559 -14.022 1.00 53.44 254 PHE A O 1
ATOM 2039 N N . THR A 1 255 ? 31.766 16.490 -11.988 1.00 51.66 255 THR A N 1
ATOM 2040 C CA . THR A 1 255 ? 31.540 17.855 -12.469 1.00 51.66 255 THR A CA 1
ATOM 2041 C C . THR A 1 255 ? 32.875 18.505 -12.791 1.00 51.66 255 THR A C 1
ATOM 2043 O O . THR A 1 255 ? 33.694 18.733 -11.903 1.00 51.66 255 THR A O 1
ATOM 2046 N N . THR A 1 256 ? 33.109 18.811 -14.068 1.00 53.75 256 THR A N 1
ATOM 2047 C CA . THR A 1 256 ? 34.228 19.667 -14.477 1.00 53.75 256 THR A CA 1
ATOM 2048 C C . THR A 1 256 ? 34.144 21.004 -13.727 1.00 53.75 256 THR A C 1
ATOM 2050 O O . THR A 1 256 ? 33.056 21.587 -13.703 1.00 53.75 256 THR A O 1
ATOM 2053 N N . PRO A 1 257 ? 35.253 21.535 -13.175 1.00 55.94 257 PRO A N 1
ATOM 2054 C CA . PRO A 1 257 ? 35.257 22.715 -12.296 1.00 55.94 257 PRO A CA 1
ATOM 2055 C C . PRO A 1 257 ? 34.629 23.999 -12.867 1.00 55.94 257 PRO A C 1
ATOM 2057 O O . PRO A 1 257 ? 34.433 24.957 -12.129 1.00 55.94 257 PRO A O 1
ATOM 2060 N N . SER A 1 258 ? 34.330 24.056 -14.169 1.00 55.91 258 SER A N 1
ATOM 2061 C CA . SER A 1 258 ? 33.793 25.250 -14.830 1.00 55.91 258 SER A CA 1
ATOM 2062 C C . SER A 1 258 ? 32.262 25.359 -14.825 1.00 55.91 258 SER A C 1
ATOM 2064 O O . SER A 1 258 ? 31.741 26.365 -15.300 1.00 55.91 258 SER A O 1
ATOM 2066 N N . ALA A 1 259 ? 31.529 24.354 -14.334 1.00 54.06 259 ALA A N 1
ATOM 2067 C CA . ALA A 1 259 ? 30.070 24.392 -14.234 1.00 54.06 259 ALA A CA 1
ATOM 2068 C C . ALA A 1 259 ? 29.673 24.513 -12.756 1.00 54.06 259 ALA A C 1
ATOM 2070 O O . ALA A 1 259 ? 29.744 23.540 -12.010 1.00 54.06 259 ALA A O 1
ATOM 2071 N N . GLY A 1 260 ? 29.329 25.731 -12.326 1.00 54.34 260 GLY A N 1
ATOM 2072 C CA . GLY A 1 260 ? 29.020 26.053 -10.930 1.00 54.34 260 GLY A CA 1
ATOM 2073 C C . GLY A 1 260 ? 27.940 25.167 -10.298 1.00 54.34 260 GLY A C 1
ATOM 2074 O O . GLY A 1 260 ? 27.109 24.608 -11.005 1.00 54.34 260 GLY A O 1
ATOM 2075 N N . ASN A 1 261 ? 27.989 25.065 -8.960 1.00 51.75 261 ASN A N 1
ATOM 2076 C CA . ASN A 1 261 ? 27.046 24.416 -8.032 1.00 51.75 261 ASN A CA 1
ATOM 2077 C C . ASN A 1 261 ? 25.860 23.692 -8.691 1.00 51.75 261 ASN A C 1
ATOM 2079 O O . ASN A 1 261 ? 24.728 24.178 -8.672 1.00 51.75 261 ASN A O 1
ATOM 2083 N N . LEU A 1 262 ? 26.120 22.508 -9.246 1.00 51.44 262 LEU A N 1
ATOM 2084 C CA . LEU A 1 262 ? 25.057 21.654 -9.750 1.00 51.44 262 LEU A CA 1
ATOM 2085 C C . LEU A 1 262 ? 24.270 21.102 -8.559 1.00 51.44 262 LEU A C 1
ATOM 2087 O O . LEU A 1 262 ? 24.824 20.505 -7.633 1.00 51.44 262 LEU A O 1
ATOM 2091 N N . THR A 1 263 ? 22.961 21.332 -8.570 1.00 57.22 263 THR A N 1
ATOM 2092 C CA . THR A 1 263 ? 22.058 20.797 -7.547 1.00 57.22 263 THR A CA 1
ATOM 2093 C C . THR A 1 263 ? 21.956 19.276 -7.699 1.00 57.22 263 THR A C 1
ATOM 2095 O O . THR A 1 263 ? 22.056 18.740 -8.798 1.00 57.22 263 THR A O 1
ATOM 2098 N N . LEU A 1 264 ? 21.730 18.549 -6.602 1.00 56.56 264 LEU A N 1
ATOM 2099 C CA . LEU A 1 264 ? 21.522 17.089 -6.580 1.00 56.56 264 LEU A CA 1
ATOM 2100 C C . LEU A 1 264 ? 20.509 16.601 -7.646 1.00 56.56 264 LEU A C 1
ATOM 2102 O O . LEU A 1 264 ? 20.650 15.516 -8.208 1.00 56.56 264 LEU A O 1
ATOM 2106 N N . LEU A 1 265 ? 19.522 17.437 -7.976 1.00 55.22 265 LEU A N 1
ATOM 2107 C CA . LEU A 1 265 ? 18.542 17.195 -9.035 1.00 55.22 265 LEU A CA 1
ATOM 2108 C C . LEU A 1 265 ? 19.158 17.222 -10.443 1.00 55.22 265 LEU A C 1
ATOM 2110 O O . LEU A 1 265 ? 18.779 16.414 -11.282 1.00 55.22 265 LEU A O 1
ATOM 2114 N N . GLN A 1 266 ? 20.155 18.072 -10.701 1.00 57.66 266 GLN A N 1
ATOM 2115 C CA . GLN A 1 266 ? 20.936 18.040 -11.942 1.00 57.66 266 GLN A CA 1
ATOM 2116 C C . GLN A 1 266 ? 21.898 16.852 -12.002 1.00 57.66 266 GLN A C 1
ATOM 2118 O O . GLN A 1 266 ? 22.235 16.422 -13.097 1.00 57.66 266 GLN A O 1
ATOM 2123 N N . TYR A 1 267 ? 22.321 16.283 -10.871 1.00 54.75 267 TYR A N 1
ATOM 2124 C CA . TYR A 1 267 ? 23.085 15.032 -10.871 1.00 54.75 267 TYR A CA 1
ATOM 2125 C C . TYR A 1 267 ? 22.210 13.828 -11.254 1.00 54.75 267 TYR A C 1
ATOM 2127 O O . TYR A 1 267 ? 22.616 12.997 -12.066 1.00 54.75 267 TYR A O 1
ATOM 2135 N N . LEU A 1 268 ? 20.985 13.768 -10.726 1.00 55.56 268 LEU A N 1
ATOM 2136 C CA . LEU A 1 268 ? 20.028 12.700 -11.040 1.00 55.56 268 LEU A CA 1
ATOM 2137 C C . LEU A 1 268 ? 19.314 12.893 -12.389 1.00 55.56 268 LEU A C 1
ATOM 2139 O O . LEU A 1 268 ? 18.876 11.901 -12.982 1.00 55.56 268 LEU A O 1
ATOM 2143 N N . GLY A 1 269 ? 19.214 14.140 -12.866 1.00 50.22 269 GLY A N 1
ATOM 2144 C CA . GLY A 1 269 ? 18.642 14.538 -14.160 1.00 50.22 269 GLY A CA 1
ATOM 2145 C C . GLY A 1 269 ? 19.671 14.820 -15.266 1.00 50.22 269 GLY A C 1
ATOM 2146 O O . GLY A 1 269 ? 19.304 15.069 -16.413 1.00 50.22 269 GLY A O 1
ATOM 2147 N N . GLY A 1 270 ? 20.969 14.787 -14.960 1.00 46.53 270 GLY A N 1
ATOM 2148 C CA . GLY A 1 270 ? 22.050 15.169 -15.868 1.00 46.53 270 GLY A CA 1
ATOM 2149 C C . GLY A 1 270 ? 22.435 14.067 -16.850 1.00 46.53 270 GLY A C 1
ATOM 2150 O O . GLY A 1 270 ? 23.376 13.317 -16.609 1.00 46.53 270 GLY A O 1
ATOM 2151 N N . ARG A 1 271 ? 21.736 14.023 -17.989 1.00 43.12 271 ARG A N 1
ATOM 2152 C CA . ARG A 1 271 ? 22.108 13.408 -19.288 1.00 43.12 271 ARG A CA 1
ATOM 2153 C C . ARG A 1 271 ? 22.409 11.903 -19.377 1.00 43.12 271 ARG A C 1
ATOM 2155 O O . ARG A 1 271 ? 22.371 11.392 -20.491 1.00 43.12 271 ARG A O 1
ATOM 2162 N N . SER A 1 272 ? 22.640 11.168 -18.292 1.00 51.31 272 SER A N 1
ATOM 2163 C CA . SER A 1 272 ? 22.509 9.704 -18.324 1.00 51.31 272 SER A CA 1
ATOM 2164 C C . SER A 1 272 ? 21.080 9.368 -17.923 1.00 51.31 272 SER A C 1
ATOM 2166 O O . SER A 1 272 ? 20.685 9.592 -16.780 1.00 51.31 272 SER A O 1
ATOM 2168 N N . PHE A 1 273 ? 20.312 8.845 -18.884 1.00 46.78 273 PHE A N 1
ATOM 2169 C CA . PHE A 1 273 ? 18.926 8.373 -18.745 1.00 46.78 273 PHE A CA 1
ATOM 2170 C C . PHE A 1 273 ? 18.705 7.534 -17.476 1.00 46.78 273 PHE A C 1
ATOM 2172 O O . PHE A 1 273 ? 17.620 7.518 -16.902 1.00 46.78 273 PHE A O 1
ATOM 2179 N N . LEU A 1 274 ? 19.766 6.908 -16.971 1.00 53.75 274 LEU A N 1
ATOM 2180 C CA . LEU A 1 274 ? 19.721 6.125 -15.760 1.00 53.75 274 LEU A CA 1
ATOM 2181 C C . LEU A 1 274 ? 20.401 6.857 -14.605 1.00 53.75 274 LEU A C 1
ATOM 2183 O O . LEU A 1 274 ? 19.798 6.952 -13.537 1.00 53.75 274 LEU A O 1
ATOM 2187 N N . GLY A 1 275 ? 21.641 7.343 -14.734 1.00 55.97 275 GLY A N 1
ATOM 2188 C CA . GLY A 1 275 ? 22.449 7.705 -13.550 1.00 55.97 275 GLY A CA 1
ATOM 2189 C C . GLY A 1 275 ? 22.571 6.549 -12.535 1.00 55.97 275 GLY A C 1
ATOM 2190 O O . GLY A 1 275 ? 23.210 6.683 -11.493 1.00 55.97 275 GLY A O 1
ATOM 2191 N N . LEU A 1 276 ? 21.974 5.397 -12.861 1.00 61.78 276 LEU A N 1
ATOM 2192 C CA . LEU A 1 276 ? 21.859 4.223 -12.034 1.00 61.78 276 LEU A CA 1
ATOM 2193 C C . LEU A 1 276 ? 23.185 3.508 -11.999 1.00 61.78 276 LEU A C 1
ATOM 2195 O O . LEU A 1 276 ? 23.451 2.916 -10.979 1.00 61.78 276 LEU A O 1
ATOM 2199 N N . GLN A 1 277 ? 24.033 3.626 -13.028 1.00 58.50 277 GLN A N 1
ATOM 2200 C CA . GLN A 1 277 ? 25.410 3.141 -12.968 1.00 58.50 277 GLN A CA 1
ATOM 2201 C C . GLN A 1 277 ? 26.166 3.804 -11.809 1.00 58.50 277 GLN A C 1
ATOM 2203 O O . GLN A 1 277 ? 26.829 3.137 -11.025 1.00 58.50 277 GLN A O 1
ATOM 2208 N N . LYS A 1 278 ? 26.033 5.127 -11.654 1.00 60.34 278 LYS A N 1
ATOM 2209 C CA . LYS A 1 278 ? 26.733 5.848 -10.586 1.00 60.34 278 LYS A CA 1
ATOM 2210 C C . LYS A 1 278 ? 26.196 5.489 -9.204 1.00 60.34 278 LYS A C 1
ATOM 2212 O O . LYS A 1 278 ? 26.973 5.398 -8.261 1.00 60.34 278 LYS A O 1
ATOM 2217 N N . LEU A 1 279 ? 24.885 5.262 -9.097 1.00 58.53 279 LEU A N 1
ATOM 2218 C CA . LEU A 1 279 ? 24.279 4.768 -7.865 1.00 58.53 279 LEU A CA 1
ATOM 2219 C C . LEU A 1 279 ? 24.621 3.287 -7.631 1.00 58.53 279 LEU A C 1
ATOM 2221 O O . LEU A 1 279 ? 24.979 2.937 -6.527 1.00 58.53 279 LEU A O 1
ATOM 2225 N N . SER A 1 280 ? 24.628 2.416 -8.639 1.00 59.19 280 SER A N 1
ATOM 2226 C CA . SER A 1 280 ? 24.929 0.983 -8.499 1.00 59.19 280 SER A CA 1
ATOM 2227 C C . SER A 1 280 ? 26.399 0.700 -8.198 1.00 59.19 280 SER A C 1
ATOM 2229 O O . SER A 1 280 ? 26.720 -0.365 -7.686 1.00 59.19 280 SER A O 1
ATOM 2231 N N . VAL A 1 281 ? 27.296 1.632 -8.535 1.00 62.94 281 VAL A N 1
ATOM 2232 C CA . VAL A 1 281 ? 28.717 1.581 -8.153 1.00 62.94 281 VAL A CA 1
ATOM 2233 C C . VAL A 1 281 ? 28.917 1.998 -6.689 1.00 62.94 281 VAL A C 1
ATOM 2235 O O . VAL A 1 281 ? 29.952 1.690 -6.098 1.00 62.94 281 VAL A O 1
ATOM 2238 N N . SER A 1 282 ? 27.934 2.656 -6.068 1.00 70.31 282 SER A N 1
ATOM 2239 C CA . SER A 1 282 ? 27.970 2.929 -4.636 1.00 70.31 282 SER A CA 1
ATOM 2240 C C . SER A 1 282 ? 27.824 1.631 -3.848 1.00 70.31 282 SER A C 1
ATOM 2242 O O . SER A 1 282 ? 26.851 0.895 -4.006 1.00 70.31 282 SER A O 1
ATOM 2244 N N . ALA A 1 283 ? 28.766 1.377 -2.939 1.00 77.25 283 ALA A N 1
ATOM 2245 C CA . ALA A 1 283 ? 28.714 0.225 -2.040 1.00 77.25 283 ALA A CA 1
ATOM 2246 C C . ALA A 1 283 ? 27.488 0.246 -1.103 1.00 77.25 283 ALA A C 1
ATOM 2248 O O . ALA A 1 283 ? 27.166 -0.774 -0.497 1.00 77.25 283 ALA A O 1
ATOM 2249 N N . THR A 1 284 ? 26.818 1.397 -0.964 1.00 84.25 284 THR A N 1
ATOM 2250 C CA . THR A 1 284 ? 25.652 1.581 -0.089 1.00 84.25 284 THR A CA 1
ATOM 2251 C C . THR A 1 284 ? 24.318 1.583 -0.829 1.00 84.25 284 THR A C 1
ATOM 2253 O O . THR A 1 284 ? 23.268 1.562 -0.179 1.00 84.25 284 THR A O 1
ATOM 2256 N N . ALA A 1 285 ? 24.322 1.575 -2.165 1.00 86.94 285 ALA A N 1
ATOM 2257 C CA . ALA A 1 285 ? 23.085 1.614 -2.923 1.00 86.94 285 ALA A CA 1
ATOM 2258 C C . ALA A 1 285 ? 22.330 0.284 -2.883 1.00 86.94 285 ALA A C 1
ATOM 2260 O O . ALA A 1 285 ? 22.890 -0.809 -2.974 1.00 86.94 285 ALA A O 1
ATOM 2261 N N . ARG A 1 286 ? 21.006 0.399 -2.805 1.00 90.94 286 ARG A N 1
ATOM 2262 C CA . ARG A 1 286 ? 20.059 -0.712 -2.841 1.00 90.94 286 ARG A CA 1
ATOM 2263 C C . ARG A 1 286 ? 19.273 -0.649 -4.135 1.00 90.94 286 ARG A C 1
ATOM 2265 O O . ARG A 1 286 ? 18.636 0.364 -4.422 1.00 90.94 286 ARG A O 1
ATOM 2272 N N . LEU A 1 287 ? 19.309 -1.743 -4.884 1.00 89.31 287 LEU A N 1
ATOM 2273 C CA . LEU A 1 287 ? 18.591 -1.928 -6.138 1.00 89.31 287 LEU A CA 1
ATOM 2274 C C . LEU A 1 287 ? 17.429 -2.895 -5.913 1.00 89.31 287 LEU A C 1
ATOM 2276 O O . LEU A 1 287 ? 17.627 -3.973 -5.349 1.00 89.31 287 LEU A O 1
ATOM 2280 N N . SER A 1 288 ? 16.238 -2.545 -6.385 1.00 91.75 288 SER A N 1
ATOM 2281 C CA . SER A 1 288 ? 15.140 -3.502 -6.494 1.00 91.75 288 SER A CA 1
ATOM 2282 C C . SER A 1 288 ? 14.333 -3.293 -7.760 1.00 91.75 288 SER A C 1
ATOM 2284 O O . SER A 1 288 ? 14.314 -2.215 -8.355 1.00 91.75 288 SER A O 1
ATOM 2286 N N . THR A 1 289 ? 13.679 -4.365 -8.183 1.00 92.81 289 THR A N 1
ATOM 2287 C CA . THR A 1 289 ? 12.817 -4.404 -9.356 1.00 92.81 289 THR A CA 1
ATOM 2288 C C . THR A 1 289 ? 11.464 -4.959 -8.958 1.00 92.81 289 THR A C 1
ATOM 2290 O O . THR A 1 289 ? 11.356 -5.749 -8.015 1.00 92.81 289 THR A O 1
ATOM 2293 N N . ARG A 1 290 ? 10.423 -4.530 -9.667 1.00 94.12 290 ARG A N 1
ATOM 2294 C CA . ARG A 1 290 ? 9.100 -5.154 -9.599 1.00 94.12 290 ARG A CA 1
ATOM 2295 C C . ARG A 1 290 ? 8.582 -5.393 -10.993 1.00 94.12 290 ARG A C 1
ATOM 2297 O O . ARG A 1 290 ? 8.666 -4.496 -11.835 1.00 94.12 290 ARG A O 1
ATOM 2304 N N . GLY A 1 291 ? 8.049 -6.585 -11.197 1.00 91.69 291 GLY A N 1
ATOM 2305 C CA . GLY A 1 291 ? 7.669 -7.082 -12.503 1.00 91.69 291 GLY A CA 1
ATOM 2306 C C . GLY A 1 291 ? 8.845 -7.204 -13.478 1.00 91.69 291 GLY A C 1
ATOM 2307 O O . GLY A 1 291 ? 10.010 -6.970 -13.150 1.00 91.69 291 GLY A O 1
ATOM 2308 N N . GLY A 1 292 ? 8.517 -7.577 -14.711 1.00 89.38 292 GLY A N 1
ATOM 2309 C CA . GLY A 1 292 ? 9.498 -7.875 -15.754 1.00 89.38 292 GLY A CA 1
ATOM 2310 C C . GLY A 1 292 ? 10.335 -9.123 -15.448 1.00 89.38 292 GLY A C 1
ATOM 2311 O O . GLY A 1 292 ? 10.055 -9.869 -14.511 1.00 89.38 292 GLY A O 1
ATOM 2312 N N . ASP A 1 293 ? 11.371 -9.360 -16.253 1.00 85.69 293 ASP A N 1
ATOM 2313 C CA . ASP A 1 293 ? 12.373 -10.398 -15.991 1.00 85.69 293 ASP A CA 1
ATOM 2314 C C . ASP A 1 293 ? 13.655 -9.775 -15.402 1.00 85.69 293 ASP A C 1
ATOM 2316 O O . ASP A 1 293 ? 14.412 -9.135 -16.144 1.00 85.69 293 ASP A O 1
ATOM 2320 N N . PRO A 1 294 ? 13.947 -9.970 -14.101 1.00 80.38 294 PRO A N 1
ATOM 2321 C CA . PRO A 1 294 ? 15.152 -9.437 -13.470 1.00 80.38 294 PRO A CA 1
ATOM 2322 C C . PRO A 1 294 ? 16.448 -9.943 -14.107 1.00 80.38 294 PRO A C 1
ATOM 2324 O O . PRO A 1 294 ? 17.453 -9.234 -14.072 1.00 80.38 294 PRO A O 1
ATOM 2327 N N . ALA A 1 295 ? 16.442 -11.140 -14.711 1.00 79.62 295 ALA A N 1
ATOM 2328 C CA . ALA A 1 295 ? 17.630 -11.717 -15.340 1.00 79.62 295 ALA A CA 1
ATOM 2329 C C . ALA A 1 295 ? 18.123 -10.878 -16.522 1.00 79.62 295 ALA A C 1
ATOM 2331 O O . ALA A 1 295 ? 19.292 -10.957 -16.896 1.00 79.62 295 ALA A O 1
ATOM 2332 N N . THR A 1 296 ? 17.253 -10.043 -17.086 1.00 73.75 296 THR A N 1
ATOM 2333 C CA . THR A 1 296 ? 17.635 -9.140 -18.164 1.00 73.75 296 THR A CA 1
ATOM 2334 C C . THR A 1 296 ? 18.392 -7.911 -17.671 1.00 73.75 296 THR A C 1
ATOM 2336 O O . THR A 1 296 ? 19.069 -7.302 -18.473 1.00 73.75 296 THR A O 1
ATOM 2339 N N . LEU A 1 297 ? 18.412 -7.566 -16.381 1.00 73.31 297 LEU A N 1
ATOM 2340 C CA . LEU A 1 297 ? 19.030 -6.322 -15.884 1.00 73.31 297 LEU A CA 1
ATOM 2341 C C . LEU A 1 297 ? 20.547 -6.412 -15.622 1.00 73.31 297 LEU A C 1
ATOM 2343 O O . LEU A 1 297 ? 21.093 -5.637 -14.843 1.00 73.31 297 LEU A O 1
ATOM 2347 N N . GLN A 1 298 ? 21.251 -7.346 -16.268 1.00 67.31 298 GLN A N 1
ATOM 2348 C CA . GLN A 1 298 ? 22.677 -7.603 -16.005 1.00 67.31 298 GLN A CA 1
ATOM 2349 C C . GLN A 1 298 ? 23.647 -6.520 -16.526 1.00 67.31 298 GLN A C 1
ATOM 2351 O O . GLN A 1 298 ? 24.827 -6.560 -16.189 1.00 67.31 298 GLN A O 1
ATOM 2356 N N . SER A 1 299 ? 23.191 -5.558 -17.336 1.00 67.38 299 SER A N 1
ATOM 2357 C CA . SER A 1 299 ? 24.013 -4.438 -17.827 1.00 67.38 299 SER A CA 1
ATOM 2358 C C . SER A 1 299 ? 23.165 -3.189 -18.100 1.00 67.38 299 SER A C 1
ATOM 2360 O O . SER A 1 299 ? 21.940 -3.268 -18.169 1.00 67.38 299 SER A O 1
ATOM 2362 N N . GLU A 1 300 ? 23.800 -2.024 -18.263 1.00 62.34 300 GLU A N 1
ATOM 2363 C CA . GLU A 1 300 ? 23.108 -0.755 -18.549 1.00 62.34 300 GLU A CA 1
ATOM 2364 C C . GLU A 1 300 ? 22.413 -0.755 -19.916 1.00 62.34 300 GLU A C 1
ATOM 2366 O O . GLU A 1 300 ? 21.247 -0.361 -20.015 1.00 62.34 300 GLU A O 1
ATOM 2371 N N . ASP A 1 301 ? 23.088 -1.278 -20.946 1.00 67.06 301 ASP A N 1
ATOM 2372 C CA . ASP A 1 301 ? 22.482 -1.523 -22.261 1.00 67.06 301 ASP A CA 1
ATOM 2373 C C . ASP A 1 301 ? 21.226 -2.385 -22.115 1.00 67.06 301 ASP A C 1
ATOM 2375 O O . ASP A 1 301 ? 20.211 -2.163 -22.784 1.00 67.06 301 ASP A O 1
ATOM 2379 N N . ASN A 1 302 ? 21.247 -3.307 -21.149 1.00 73.94 302 ASN A N 1
ATOM 2380 C CA . ASN A 1 302 ? 20.091 -4.119 -20.860 1.00 73.94 302 ASN A CA 1
ATOM 2381 C C . ASN A 1 302 ? 18.991 -3.394 -20.082 1.00 73.94 302 ASN A C 1
ATOM 2383 O O . ASN A 1 302 ? 17.856 -3.831 -20.188 1.00 73.94 302 ASN A O 1
ATOM 2387 N N . ILE A 1 303 ? 19.248 -2.305 -19.347 1.00 74.25 303 ILE A N 1
ATOM 2388 C CA . ILE A 1 303 ? 18.171 -1.513 -18.724 1.00 74.25 303 ILE A CA 1
ATOM 2389 C C . ILE A 1 303 ? 17.386 -0.771 -19.807 1.00 74.25 303 ILE A C 1
ATOM 2391 O O . ILE A 1 303 ? 16.156 -0.789 -19.791 1.00 74.25 303 ILE A O 1
ATOM 2395 N N . ARG A 1 304 ? 18.072 -0.169 -20.792 1.00 72.81 304 ARG A N 1
ATOM 2396 C CA . ARG A 1 304 ? 17.392 0.425 -21.956 1.00 72.81 304 ARG A CA 1
ATOM 2397 C C . ARG A 1 304 ? 16.612 -0.644 -22.719 1.00 72.81 304 ARG A C 1
ATOM 2399 O O . ARG A 1 304 ? 15.435 -0.448 -23.009 1.00 72.81 304 ARG A O 1
ATOM 2406 N N . ALA A 1 305 ? 17.240 -1.790 -22.983 1.00 76.81 305 ALA A N 1
ATOM 2407 C CA . ALA A 1 305 ? 16.569 -2.905 -23.641 1.00 76.81 305 ALA A CA 1
ATOM 2408 C C . ALA A 1 305 ? 15.402 -3.462 -22.807 1.00 76.81 305 ALA A C 1
ATOM 2410 O O . ALA A 1 305 ? 14.388 -3.853 -23.369 1.00 76.81 305 ALA A O 1
ATOM 2411 N N . TRP A 1 306 ? 15.517 -3.494 -21.479 1.00 79.56 306 TRP A N 1
ATOM 2412 C CA . TRP A 1 306 ? 14.466 -3.940 -20.566 1.00 79.56 306 TRP A CA 1
ATOM 2413 C C . TRP A 1 306 ? 13.270 -2.998 -20.607 1.00 79.56 306 TRP A C 1
ATOM 2415 O O . TRP A 1 306 ? 12.142 -3.466 -20.724 1.00 79.56 306 TRP A O 1
ATOM 2425 N N . LEU A 1 307 ? 13.515 -1.685 -20.607 1.00 77.56 307 LEU A N 1
ATOM 2426 C CA . LEU A 1 307 ? 12.455 -0.690 -20.738 1.00 77.56 307 LEU A CA 1
ATOM 2427 C C . LEU A 1 307 ? 11.789 -0.732 -22.127 1.00 77.56 307 LEU A C 1
ATOM 2429 O O . LEU A 1 307 ? 10.600 -0.448 -22.247 1.00 77.56 307 LEU A O 1
ATOM 2433 N N . GLY A 1 308 ? 12.537 -1.076 -23.179 1.00 76.88 308 GLY A N 1
ATOM 2434 C CA . GLY A 1 308 ? 12.021 -1.157 -24.550 1.00 76.88 308 GLY A CA 1
ATOM 2435 C C . GLY A 1 308 ? 11.324 -2.477 -24.901 1.00 76.88 308 GLY A C 1
ATOM 2436 O O . GLY A 1 308 ? 10.643 -2.558 -25.922 1.00 76.88 308 GLY A O 1
ATOM 2437 N N . LYS A 1 309 ? 11.484 -3.530 -24.091 1.00 82.25 309 LYS A N 1
ATOM 2438 C CA . LYS A 1 309 ? 10.905 -4.847 -24.381 1.00 82.25 309 LYS A CA 1
ATOM 2439 C C . LYS A 1 309 ? 9.415 -4.895 -24.026 1.00 82.25 309 LYS A C 1
ATOM 2441 O O . LYS A 1 309 ? 9.016 -4.413 -22.963 1.00 82.25 309 LYS A O 1
ATOM 2446 N N . PRO A 1 310 ? 8.575 -5.539 -24.859 1.00 84.88 310 PRO A N 1
ATOM 2447 C CA . PRO A 1 310 ? 7.202 -5.826 -24.474 1.00 84.88 310 PRO A CA 1
ATOM 2448 C C . PRO A 1 310 ? 7.199 -6.735 -23.240 1.00 84.88 310 PRO A C 1
ATOM 2450 O O . PRO A 1 310 ? 7.830 -7.792 -23.225 1.00 84.88 310 PRO A O 1
ATOM 2453 N N . VAL A 1 311 ? 6.481 -6.317 -22.198 1.00 87.69 311 VAL A N 1
ATOM 2454 C CA . VAL A 1 311 ? 6.366 -7.072 -20.947 1.00 87.69 311 VAL A CA 1
ATOM 2455 C C . VAL A 1 311 ? 5.049 -7.848 -20.949 1.00 87.69 311 VAL A C 1
ATOM 2457 O O . VAL A 1 311 ? 3.990 -7.216 -21.041 1.00 87.69 311 VAL A O 1
ATOM 2460 N N . PRO A 1 312 ? 5.069 -9.186 -20.816 1.00 91.44 312 PRO A N 1
ATOM 2461 C CA . PRO A 1 312 ? 3.852 -9.983 -20.738 1.00 91.44 312 PRO A CA 1
ATOM 2462 C C . PRO A 1 312 ? 3.044 -9.658 -19.475 1.00 91.44 312 PRO A C 1
ATOM 2464 O O . PRO A 1 312 ? 3.603 -9.360 -18.423 1.00 91.44 312 PRO A O 1
ATOM 2467 N N . LEU A 1 313 ? 1.718 -9.799 -19.559 1.00 93.00 313 LEU A N 1
ATOM 2468 C CA . LEU A 1 313 ? 0.779 -9.529 -18.458 1.00 93.00 313 LEU A CA 1
ATOM 2469 C C . LEU A 1 313 ? 1.113 -10.286 -17.162 1.00 93.00 313 LEU A C 1
ATOM 2471 O O . LEU A 1 313 ? 0.905 -9.767 -16.072 1.00 93.00 313 LEU A O 1
ATOM 2475 N N . SER A 1 314 ? 1.674 -11.494 -17.262 1.00 93.31 314 SER A N 1
ATOM 2476 C CA . SER A 1 314 ? 2.084 -12.305 -16.105 1.00 93.31 314 SER A CA 1
ATOM 2477 C C . SER A 1 314 ? 3.253 -11.715 -15.311 1.00 93.31 314 SER A C 1
ATOM 2479 O O . SER A 1 314 ? 3.562 -12.206 -14.232 1.00 93.31 314 SER A O 1
ATOM 2481 N N . GLN A 1 315 ? 3.936 -10.715 -15.867 1.00 94.69 315 GLN A N 1
ATOM 2482 C CA . GLN A 1 315 ? 5.045 -9.998 -15.243 1.00 94.69 315 GLN A CA 1
ATOM 2483 C C . GLN A 1 315 ? 4.638 -8.589 -14.789 1.00 94.69 315 GLN A C 1
ATOM 2485 O O . GLN A 1 315 ? 5.504 -7.800 -14.420 1.00 94.69 315 GLN A O 1
ATOM 2490 N N . TRP A 1 316 ? 3.354 -8.235 -14.869 1.00 95.69 316 TRP A N 1
ATOM 2491 C CA . TRP A 1 316 ? 2.862 -6.940 -14.413 1.00 95.69 316 TRP A CA 1
ATOM 2492 C C . TRP A 1 316 ? 2.604 -6.989 -12.909 1.00 95.69 316 TRP A C 1
ATOM 2494 O O . TRP A 1 316 ? 1.800 -7.794 -12.434 1.00 95.69 316 TRP A O 1
ATOM 2504 N N . GLU A 1 317 ? 3.270 -6.104 -12.173 1.00 97.56 317 GLU A N 1
ATOM 2505 C CA . GLU A 1 317 ? 3.192 -6.029 -10.716 1.00 97.56 317 GLU A CA 1
ATOM 2506 C C . GLU A 1 317 ? 2.736 -4.647 -10.237 1.00 97.56 317 GLU A C 1
ATOM 2508 O O . GLU A 1 317 ? 2.865 -3.660 -10.956 1.00 97.56 317 GLU A O 1
ATOM 2513 N N . GLN A 1 318 ? 2.233 -4.543 -9.004 1.00 97.88 318 GLN A N 1
ATOM 2514 C CA . GLN A 1 318 ? 1.957 -3.263 -8.362 1.00 97.88 318 GLN A CA 1
ATOM 2515 C C . GLN A 1 318 ? 3.283 -2.542 -8.108 1.00 97.88 318 GLN A C 1
ATOM 2517 O O . GLN A 1 318 ? 4.068 -2.918 -7.225 1.00 97.88 318 GLN A O 1
ATOM 2522 N N . VAL A 1 319 ? 3.509 -1.496 -8.895 1.00 97.25 319 VAL A N 1
ATOM 2523 C CA . VAL A 1 319 ? 4.747 -0.722 -8.891 1.00 97.25 319 VAL A CA 1
ATOM 2524 C C . VAL A 1 319 ? 4.619 0.483 -7.975 1.00 97.25 319 VAL A C 1
ATOM 2526 O O . VAL A 1 319 ? 5.407 0.618 -7.050 1.00 97.25 319 VAL A O 1
ATOM 2529 N N . ARG A 1 320 ? 3.568 1.293 -8.126 1.00 97.69 320 ARG A N 1
ATOM 2530 C CA . ARG A 1 320 ? 3.423 2.554 -7.390 1.00 97.69 320 ARG A CA 1
ATOM 2531 C C . ARG A 1 320 ? 2.120 2.594 -6.602 1.00 97.69 320 ARG A C 1
ATOM 2533 O O . ARG A 1 320 ? 1.081 2.223 -7.134 1.00 97.69 320 ARG A O 1
ATOM 2540 N N . ILE A 1 321 ? 2.154 3.081 -5.363 1.00 98.19 321 ILE A N 1
ATOM 2541 C CA . ILE A 1 321 ? 0.964 3.445 -4.580 1.00 98.19 321 ILE A CA 1
ATOM 2542 C C . ILE A 1 321 ? 0.998 4.953 -4.354 1.00 98.19 321 ILE A C 1
ATOM 2544 O O . ILE A 1 321 ? 1.898 5.479 -3.701 1.00 98.19 321 ILE A O 1
ATOM 2548 N N . ILE A 1 322 ? 0.008 5.639 -4.919 1.00 98.00 322 ILE A N 1
ATOM 2549 C CA . ILE A 1 322 ? -0.074 7.101 -4.958 1.00 98.00 322 ILE A CA 1
ATOM 2550 C C . ILE A 1 322 ? -0.925 7.625 -3.802 1.00 98.00 322 ILE A C 1
ATOM 2552 O O . ILE A 1 322 ? -0.565 8.635 -3.202 1.00 98.00 322 ILE A O 1
ATOM 2556 N N . LYS A 1 323 ? -2.033 6.945 -3.487 1.00 98.19 323 LYS A N 1
ATOM 2557 C CA . LYS A 1 323 ? -2.998 7.359 -2.459 1.00 98.19 323 LYS A CA 1
ATOM 2558 C C . LYS A 1 323 ? -3.540 6.153 -1.707 1.00 98.19 323 LYS A C 1
ATOM 2560 O O . LYS A 1 323 ? -3.786 5.108 -2.320 1.00 98.19 323 LYS A O 1
ATOM 2565 N N . THR A 1 324 ? -3.785 6.311 -0.409 1.00 98.38 324 THR A N 1
ATOM 2566 C CA . THR A 1 324 ? -4.455 5.293 0.407 1.00 98.38 324 THR A CA 1
ATOM 2567 C C . THR A 1 324 ? -5.570 5.905 1.247 1.00 98.38 324 THR A C 1
ATOM 2569 O O . THR A 1 324 ? -5.763 7.116 1.248 1.00 98.38 324 THR A O 1
ATOM 2572 N N . ILE A 1 325 ? -6.337 5.063 1.932 1.00 98.25 325 ILE A N 1
ATOM 2573 C CA . ILE A 1 325 ? -7.183 5.479 3.054 1.00 98.25 325 ILE A CA 1
ATOM 2574 C C . ILE A 1 325 ? -6.978 4.539 4.236 1.00 98.25 325 ILE A C 1
ATOM 2576 O O . ILE A 1 325 ? -6.710 3.352 4.024 1.00 98.25 325 ILE A O 1
ATOM 2580 N N . PRO A 1 326 ? -7.161 5.016 5.479 1.00 98.38 326 PRO A N 1
ATOM 2581 C CA . PRO A 1 326 ? -7.218 4.145 6.641 1.00 98.38 326 PRO A CA 1
ATOM 2582 C C . PRO A 1 326 ? -8.255 3.032 6.473 1.00 98.38 326 PRO A C 1
ATOM 2584 O O . PRO A 1 326 ? -9.395 3.295 6.103 1.00 98.38 326 PRO A O 1
ATOM 2587 N N . LEU A 1 327 ? -7.898 1.795 6.826 1.00 98.38 327 LEU A N 1
ATOM 2588 C CA . LEU A 1 327 ? -8.807 0.643 6.761 1.00 98.38 327 LEU A CA 1
ATOM 2589 C C . LEU A 1 327 ? -10.094 0.881 7.563 1.00 98.38 327 LEU A C 1
ATOM 2591 O O . LEU A 1 327 ? -11.169 0.443 7.178 1.00 98.38 327 LEU A O 1
ATOM 2595 N N . ILE A 1 328 ? -9.991 1.594 8.683 1.00 98.25 328 ILE A N 1
ATOM 2596 C CA . ILE A 1 328 ? -11.145 1.911 9.526 1.00 98.25 328 ILE A CA 1
ATOM 2597 C C . ILE A 1 328 ? -12.140 2.864 8.848 1.00 98.25 328 ILE A C 1
ATOM 2599 O O . ILE A 1 328 ? -13.291 2.891 9.259 1.00 98.25 328 ILE A O 1
ATOM 2603 N N . ALA A 1 329 ? -11.723 3.619 7.827 1.00 98.19 329 ALA A N 1
ATOM 2604 C CA . ALA A 1 329 ? -12.559 4.620 7.163 1.00 98.19 329 ALA A CA 1
ATOM 2605 C C . ALA A 1 329 ? -13.630 4.006 6.248 1.00 98.19 329 ALA A C 1
ATOM 2607 O O . ALA A 1 329 ? -14.557 4.705 5.856 1.00 98.19 329 ALA A O 1
ATOM 2608 N N . ILE A 1 330 ? -13.513 2.715 5.914 1.00 98.00 330 ILE A N 1
ATOM 2609 C CA . ILE A 1 330 ? -14.525 1.994 5.128 1.00 98.00 330 ILE A CA 1
ATOM 2610 C C . ILE A 1 330 ? -15.534 1.233 5.999 1.00 98.00 330 ILE A C 1
ATOM 2612 O O . ILE A 1 330 ? -16.377 0.527 5.464 1.00 98.00 330 ILE A O 1
ATOM 2616 N N . LEU A 1 331 ? -15.427 1.293 7.329 1.00 98.31 331 LEU A N 1
ATOM 2617 C CA . LEU A 1 331 ? -16.379 0.630 8.230 1.00 98.31 331 LEU A CA 1
ATOM 2618 C C . LEU A 1 331 ? -17.679 1.435 8.342 1.00 98.31 331 LEU A C 1
ATOM 2620 O O . LEU A 1 331 ? -17.698 2.619 8.023 1.00 98.31 331 LEU A O 1
ATOM 2624 N N . ASP A 1 332 ? -18.746 0.835 8.872 1.00 97.62 332 ASP A N 1
ATOM 26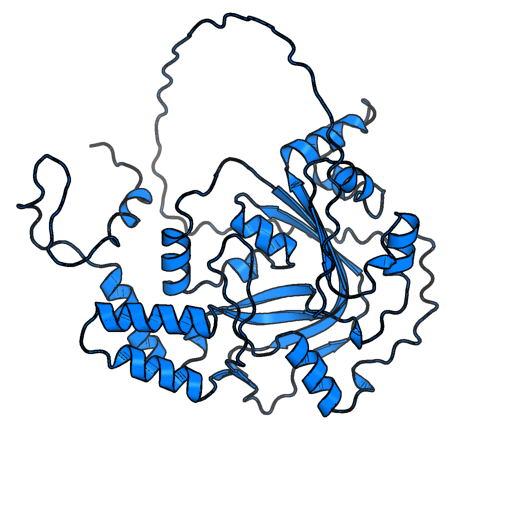25 C CA . ASP A 1 332 ? -19.951 1.598 9.209 1.00 97.62 332 ASP A CA 1
ATOM 2626 C C . ASP A 1 332 ? -19.669 2.736 10.215 1.00 97.62 332 ASP A C 1
ATOM 2628 O O . ASP A 1 332 ? -18.823 2.609 11.108 1.00 97.62 332 ASP A O 1
ATOM 2632 N N . ASP A 1 333 ? -20.397 3.850 10.095 1.00 97.94 333 ASP A N 1
ATOM 2633 C CA . ASP A 1 333 ? -20.206 5.055 10.921 1.00 97.94 333 ASP A CA 1
ATOM 2634 C C . ASP A 1 333 ? -20.276 4.767 12.431 1.00 97.94 333 ASP A C 1
ATOM 2636 O O . ASP A 1 333 ? -19.588 5.399 13.243 1.00 97.94 333 ASP A O 1
ATOM 2640 N N . GLY A 1 334 ? -21.089 3.782 12.827 1.00 98.44 334 GLY A N 1
ATOM 2641 C CA . GLY A 1 334 ? -21.213 3.339 14.210 1.00 98.44 334 GLY A CA 1
ATOM 2642 C C . GLY A 1 334 ? -19.910 2.735 14.733 1.00 98.44 334 GLY A C 1
ATOM 2643 O O . GLY A 1 334 ? -19.445 3.110 15.817 1.00 98.44 334 GLY A O 1
ATOM 2644 N N . LEU A 1 335 ? -19.292 1.844 13.957 1.00 98.44 335 LEU A N 1
ATOM 2645 C CA . LEU A 1 335 ? -17.974 1.280 14.246 1.00 98.44 335 LEU A CA 1
ATOM 2646 C C . LEU A 1 335 ? -16.881 2.349 14.238 1.00 98.44 335 LEU A C 1
ATOM 2648 O O . LEU A 1 335 ? -16.076 2.393 15.174 1.00 98.44 335 LEU A O 1
ATOM 2652 N N . GLN A 1 336 ? -16.876 3.241 13.244 1.00 98.38 336 GLN A N 1
ATOM 2653 C CA . GLN A 1 336 ? -15.905 4.338 13.170 1.00 98.38 336 GLN A CA 1
ATOM 2654 C C . GLN A 1 336 ? -15.960 5.230 14.418 1.00 98.38 336 GLN A C 1
ATOM 2656 O O . GLN A 1 336 ? -14.926 5.542 15.023 1.00 98.38 336 GLN A O 1
ATOM 2661 N N . SER A 1 337 ? -17.170 5.588 14.861 1.00 98.31 337 SER A N 1
ATOM 2662 C CA . SER A 1 337 ? -17.390 6.389 16.069 1.00 98.31 337 SER A CA 1
ATOM 2663 C C . SER A 1 337 ? -16.884 5.681 17.327 1.00 98.31 337 SER A C 1
ATOM 2665 O O . SER A 1 337 ? -16.194 6.285 18.154 1.00 98.31 337 SER A O 1
ATOM 2667 N N . GLN A 1 338 ? -17.179 4.387 17.478 1.00 98.44 338 GLN A N 1
ATOM 2668 C CA . GLN A 1 338 ? -16.731 3.602 18.632 1.00 98.44 338 GLN A CA 1
ATOM 2669 C C . GLN A 1 338 ? -15.209 3.442 18.675 1.00 98.44 338 GLN A C 1
ATOM 2671 O O . GLN A 1 338 ? -14.609 3.614 19.739 1.00 98.44 338 GLN A O 1
ATOM 2676 N N . LEU A 1 339 ? -14.573 3.169 17.533 1.00 97.94 339 LEU A N 1
ATOM 2677 C CA . LEU A 1 339 ? -13.115 3.083 17.418 1.00 97.94 339 LEU A CA 1
ATOM 2678 C C . LEU A 1 339 ? -12.447 4.420 17.738 1.00 97.94 339 LEU A C 1
ATOM 2680 O O . LEU A 1 339 ? -11.435 4.446 18.437 1.00 97.94 339 LEU A O 1
ATOM 2684 N N . SER A 1 340 ? -13.030 5.527 17.279 1.00 96.75 340 SER A N 1
ATOM 2685 C CA . SER A 1 340 ? -12.529 6.873 17.568 1.00 96.75 340 SER A CA 1
ATOM 2686 C C . SER A 1 340 ? -12.610 7.196 19.060 1.00 96.75 340 SER A C 1
ATOM 2688 O O . SER A 1 340 ? -11.611 7.604 19.652 1.00 96.75 340 SER A O 1
ATOM 2690 N N . LYS A 1 341 ? -13.756 6.928 19.704 1.00 96.75 341 LYS A N 1
ATOM 2691 C CA . LYS A 1 341 ? -13.936 7.099 21.158 1.00 96.75 341 LYS A CA 1
ATOM 2692 C C . LYS A 1 341 ? -12.967 6.234 21.960 1.00 96.75 341 LYS A C 1
ATOM 2694 O O . LYS A 1 341 ? -12.352 6.712 22.913 1.00 96.75 341 LYS A O 1
ATOM 2699 N N . LEU A 1 342 ? -12.805 4.967 21.568 1.00 96.06 342 LEU A N 1
ATOM 2700 C CA . LEU A 1 342 ? -11.856 4.067 22.215 1.00 96.06 342 LEU A CA 1
ATOM 2701 C C . LEU A 1 342 ? -10.424 4.595 22.073 1.00 96.06 342 LEU A C 1
ATOM 2703 O O . LEU A 1 342 ? -9.729 4.684 23.080 1.00 96.06 342 LEU A O 1
ATOM 2707 N N . GLY A 1 343 ? -10.010 5.001 20.869 1.00 93.81 343 GLY A N 1
ATOM 2708 C CA . GLY A 1 343 ? -8.687 5.573 20.612 1.00 93.81 343 GLY A CA 1
ATOM 2709 C C . GLY A 1 343 ? -8.414 6.828 21.445 1.00 93.81 343 GLY A C 1
ATOM 2710 O O . GLY A 1 343 ? -7.398 6.896 22.132 1.00 93.81 343 GLY A O 1
ATOM 2711 N N . GLN A 1 344 ? -9.360 7.772 21.480 1.00 91.81 344 GLN A N 1
ATOM 2712 C CA . GLN A 1 344 ? -9.267 8.985 22.306 1.00 91.81 344 GLN A CA 1
ATOM 2713 C C . GLN A 1 344 ? -9.118 8.657 23.797 1.00 91.81 344 GLN A C 1
ATOM 2715 O O . GLN A 1 344 ? -8.278 9.238 24.483 1.00 91.81 344 GLN A O 1
ATOM 2720 N N . SER A 1 345 ? -9.865 7.665 24.295 1.00 90.19 345 SER A N 1
ATOM 2721 C CA . SER A 1 345 ? -9.788 7.241 25.700 1.00 90.19 345 SER A CA 1
ATOM 2722 C C . SER A 1 345 ? -8.432 6.647 26.107 1.00 90.19 345 SER A C 1
ATOM 2724 O O . SER A 1 345 ? -8.164 6.511 27.304 1.00 90.19 345 SER A O 1
ATOM 2726 N N . LEU A 1 346 ? -7.596 6.254 25.138 1.00 85.19 346 LEU A N 1
ATOM 2727 C CA . LEU A 1 346 ? -6.228 5.783 25.374 1.00 85.19 346 LEU A CA 1
ATOM 2728 C C . LEU A 1 346 ? -5.230 6.944 25.440 1.00 85.19 346 LEU A C 1
ATOM 2730 O O . LEU A 1 346 ? -4.217 6.824 26.124 1.00 85.19 346 LEU A O 1
ATOM 2734 N N . THR A 1 347 ? -5.511 8.054 24.754 1.00 77.81 347 THR A N 1
ATOM 2735 C CA . THR A 1 347 ? -4.631 9.230 24.701 1.00 77.81 347 THR A CA 1
ATOM 2736 C C . THR A 1 347 ? -4.890 10.231 25.825 1.00 77.81 347 THR A C 1
ATOM 2738 O O . THR A 1 347 ? -3.971 10.927 26.236 1.00 77.81 347 THR A O 1
ATOM 2741 N N . THR A 1 348 ? -6.112 10.303 26.360 1.00 70.69 348 THR A N 1
ATOM 2742 C CA . THR A 1 348 ? -6.509 11.301 27.375 1.00 70.69 348 THR A CA 1
ATOM 2743 C C . THR A 1 348 ? -6.337 10.836 28.826 1.00 70.69 348 THR A C 1
ATOM 2745 O O . THR A 1 348 ? -7.016 11.347 29.716 1.00 70.69 348 THR A O 1
ATOM 2748 N N . TYR A 1 349 ? -5.471 9.857 29.111 1.00 59.00 349 TYR A N 1
ATOM 2749 C CA . TYR A 1 349 ? -5.232 9.452 30.499 1.00 59.00 349 TYR A CA 1
ATOM 2750 C C . TYR A 1 349 ? -4.407 10.513 31.235 1.00 59.00 349 TYR A C 1
ATOM 2752 O O . TYR A 1 349 ? -3.186 10.575 31.106 1.00 59.00 349 TYR A O 1
ATOM 2760 N N . CYS A 1 350 ? -5.104 11.337 32.014 1.00 55.19 350 CYS A N 1
ATOM 2761 C CA . CYS A 1 350 ? -4.513 12.192 33.028 1.00 55.19 350 CYS A CA 1
ATOM 2762 C C . CYS A 1 350 ? -4.555 11.421 34.359 1.00 55.19 350 CYS A C 1
ATOM 2764 O O . CYS A 1 350 ? -5.651 11.055 34.794 1.00 55.19 350 CYS A O 1
ATOM 2766 N N . PRO A 1 351 ? -3.415 11.097 34.992 1.00 58.44 351 PRO A N 1
ATOM 2767 C CA . PRO A 1 351 ? -3.436 10.423 36.282 1.00 58.44 351 PRO A CA 1
ATOM 2768 C C . PRO A 1 351 ? -4.117 11.328 37.319 1.00 58.44 351 PRO A C 1
ATOM 2770 O O . PRO A 1 351 ? -3.664 12.438 37.582 1.00 58.44 351 PRO A O 1
ATOM 2773 N N . ASN A 1 352 ? -5.202 10.841 37.931 1.00 55.72 352 ASN A N 1
ATOM 2774 C CA . ASN A 1 352 ? -6.004 11.599 38.905 1.00 55.72 352 ASN A CA 1
ATOM 2775 C C . ASN A 1 352 ? -5.265 11.905 40.225 1.00 55.72 352 ASN A C 1
ATOM 2777 O O . ASN A 1 352 ? -5.791 12.633 41.062 1.00 55.72 352 ASN A O 1
ATOM 2781 N N . ALA A 1 353 ? -4.060 11.367 40.436 1.00 58.72 353 ALA A N 1
ATOM 2782 C CA . ALA A 1 353 ? -3.250 11.639 41.616 1.00 58.72 353 ALA A CA 1
ATOM 2783 C C . ALA A 1 353 ? -1.772 11.806 41.235 1.00 58.72 353 ALA A C 1
ATOM 2785 O O . ALA A 1 353 ? -1.032 10.835 41.108 1.00 58.72 353 ALA A O 1
ATOM 2786 N N . ILE A 1 354 ? -1.323 13.056 41.115 1.00 55.97 354 ILE A N 1
ATOM 2787 C CA . ILE A 1 354 ? 0.106 13.413 41.001 1.00 55.97 354 ILE A CA 1
ATOM 2788 C C . ILE A 1 354 ? 0.844 13.112 42.328 1.00 55.97 354 ILE A C 1
ATOM 2790 O O . ILE A 1 354 ? 2.060 12.952 42.364 1.00 55.97 354 ILE A O 1
ATOM 2794 N N . ASN A 1 355 ? 0.097 12.935 43.422 1.00 55.47 355 ASN A N 1
ATOM 2795 C CA . ASN A 1 355 ? 0.616 12.818 44.788 1.00 55.47 355 ASN A CA 1
ATOM 2796 C C . ASN A 1 355 ? 1.353 11.496 45.089 1.00 55.47 355 ASN A C 1
ATOM 2798 O O . ASN A 1 355 ? 1.850 11.323 46.196 1.00 55.47 355 ASN A O 1
ATOM 2802 N N . THR A 1 356 ? 1.411 10.555 44.141 1.00 51.81 356 THR A N 1
ATOM 2803 C CA . THR A 1 356 ? 2.136 9.272 44.278 1.00 51.81 356 THR A CA 1
ATOM 2804 C C . THR A 1 356 ? 3.288 9.110 43.289 1.00 51.81 356 THR A C 1
ATOM 2806 O O . THR A 1 356 ? 3.898 8.042 43.232 1.00 51.81 356 THR A O 1
ATOM 2809 N N . ILE A 1 357 ? 3.656 10.165 42.553 1.00 52.81 357 ILE A N 1
ATOM 2810 C CA . ILE A 1 357 ? 4.935 10.181 41.841 1.00 52.81 357 ILE A CA 1
ATOM 2811 C C . ILE A 1 357 ? 6.026 10.283 42.910 1.00 52.81 357 ILE A C 1
ATOM 2813 O O . ILE A 1 357 ? 6.314 11.362 43.426 1.00 52.81 357 ILE A O 1
ATOM 2817 N N . ALA A 1 358 ? 6.602 9.140 43.288 1.00 56.16 358 ALA A N 1
ATOM 2818 C CA . ALA A 1 358 ? 7.806 9.120 44.105 1.00 56.16 358 ALA A CA 1
ATOM 2819 C C . ALA A 1 358 ? 8.873 9.995 43.427 1.00 56.16 358 ALA A C 1
ATOM 2821 O O . ALA A 1 358 ? 8.964 10.029 42.198 1.00 56.16 358 ALA A O 1
ATOM 2822 N N . SER A 1 359 ? 9.701 10.681 44.215 1.00 55.22 359 SER A N 1
ATOM 2823 C CA . SER A 1 359 ? 10.773 11.568 43.731 1.00 55.22 359 SER A CA 1
ATOM 2824 C C . SER A 1 359 ? 11.770 10.895 42.769 1.00 55.22 359 SER A C 1
ATOM 2826 O O . SER A 1 359 ? 12.557 11.581 42.126 1.00 55.22 359 SER A O 1
ATOM 2828 N N . SER A 1 360 ? 11.710 9.568 42.620 1.00 58.69 360 SER A N 1
ATOM 2829 C CA . SER A 1 360 ? 12.433 8.770 41.628 1.00 58.69 360 SER A CA 1
ATOM 2830 C C . SER A 1 360 ? 11.822 8.768 40.216 1.00 58.69 360 SER A C 1
ATOM 2832 O O . SER A 1 360 ? 12.364 8.109 39.333 1.00 58.69 360 SER A O 1
ATOM 2834 N N . GLY A 1 361 ? 10.694 9.448 39.973 1.00 53.12 361 GLY A N 1
ATOM 2835 C CA . GLY A 1 361 ? 10.066 9.543 38.644 1.00 53.12 361 GLY A CA 1
ATOM 2836 C C . GLY A 1 361 ? 9.378 8.259 38.155 1.00 53.12 361 GLY A C 1
ATOM 2837 O O . GLY A 1 361 ? 8.899 8.199 37.024 1.00 53.12 361 GLY A O 1
ATOM 2838 N N . THR A 1 362 ? 9.292 7.230 38.996 1.00 44.75 362 THR A N 1
ATOM 2839 C CA . THR A 1 362 ? 8.596 5.971 38.703 1.00 44.75 362 THR A CA 1
ATOM 2840 C C . THR A 1 362 ? 7.181 6.007 39.269 1.00 44.75 362 THR A C 1
ATOM 2842 O O . THR A 1 362 ? 6.990 5.883 40.477 1.00 44.75 362 THR A O 1
ATOM 2845 N N . SER A 1 363 ? 6.186 6.161 38.393 1.00 42.75 363 SER A N 1
ATOM 2846 C CA . SER A 1 363 ? 4.777 5.927 38.726 1.00 42.75 363 SER A CA 1
ATOM 2847 C C . SER A 1 363 ? 4.493 4.423 38.699 1.00 42.75 363 SER A C 1
ATOM 2849 O O . SER A 1 363 ? 4.638 3.785 37.656 1.00 42.75 363 SER A O 1
ATOM 2851 N N . PHE A 1 364 ? 4.100 3.862 39.843 1.00 44.56 364 PHE A N 1
ATOM 2852 C CA . PHE A 1 364 ? 3.526 2.521 39.949 1.00 44.56 364 PHE A CA 1
ATOM 2853 C C . PHE A 1 364 ? 2.003 2.653 40.025 1.00 44.56 364 PHE A C 1
ATOM 2855 O O . PHE A 1 364 ? 1.415 2.464 41.089 1.00 44.56 364 PHE A O 1
ATOM 2862 N N . ASP A 1 365 ? 1.341 2.980 38.912 1.00 44.03 365 ASP A N 1
ATOM 2863 C CA . ASP A 1 365 ? -0.045 2.535 38.800 1.00 44.03 365 ASP A CA 1
ATOM 2864 C C . ASP A 1 365 ? -0.009 1.031 38.490 1.00 44.03 365 ASP A C 1
ATOM 2866 O O . ASP A 1 365 ? 0.722 0.554 37.621 1.00 44.03 365 ASP A O 1
ATOM 2870 N N . GLY A 1 366 ? -0.729 0.231 39.276 1.00 41.59 366 GLY A N 1
ATOM 2871 C CA . GLY A 1 366 ? -0.857 -1.217 39.075 1.00 41.59 366 GLY A CA 1
ATOM 2872 C C . GLY A 1 366 ? -1.655 -1.577 37.816 1.00 41.59 366 GLY A C 1
ATOM 2873 O O . GLY A 1 366 ? -2.210 -2.670 37.732 1.00 41.59 366 GLY A O 1
ATOM 2874 N N . THR A 1 367 ? -1.756 -0.658 36.854 1.00 42.38 367 THR A N 1
ATOM 2875 C CA . THR A 1 367 ? -2.600 -0.729 35.668 1.00 42.38 367 THR A CA 1
ATOM 2876 C C . THR A 1 367 ? -1.791 -0.429 34.413 1.00 42.38 367 THR A C 1
ATOM 2878 O O . THR A 1 367 ? -2.095 0.501 33.695 1.00 42.38 367 THR A O 1
ATOM 2881 N N . THR A 1 368 ? -0.782 -1.242 34.096 1.00 41.47 368 THR A N 1
ATOM 2882 C CA . THR A 1 368 ? -0.363 -1.516 32.700 1.00 41.47 368 THR A CA 1
ATOM 2883 C C . THR A 1 368 ? -0.332 -0.305 31.728 1.00 41.47 368 THR A C 1
ATOM 2885 O O . THR A 1 36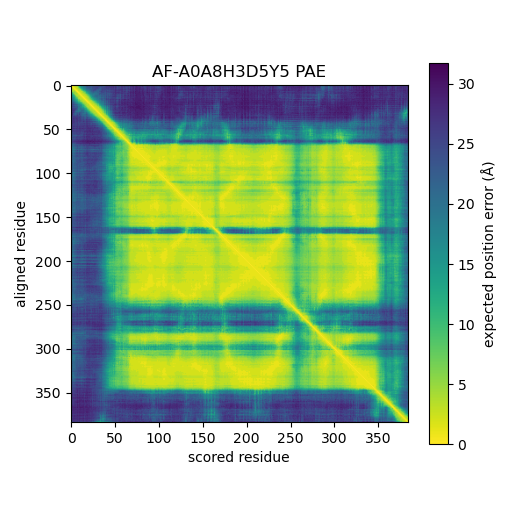8 ? -0.763 -0.430 30.579 1.00 41.47 368 THR A O 1
ATOM 2888 N N . HIS A 1 369 ? 0.161 0.874 32.130 1.00 44.66 369 HIS A N 1
ATOM 2889 C CA . HIS A 1 369 ? 0.086 2.079 31.290 1.00 44.66 369 HIS A CA 1
ATOM 2890 C C . HIS A 1 369 ? 1.466 2.641 30.915 1.00 44.66 369 HIS A C 1
ATOM 2892 O O . HIS A 1 369 ? 2.068 3.438 31.619 1.00 44.66 369 HIS A O 1
ATOM 2898 N N . ALA A 1 370 ? 1.931 2.259 29.718 1.00 44.56 370 ALA A N 1
ATOM 2899 C CA . ALA A 1 370 ? 3.120 2.803 29.046 1.00 44.56 370 ALA A CA 1
ATOM 2900 C C . ALA A 1 370 ? 2.785 3.822 27.929 1.00 44.56 370 ALA A C 1
ATOM 2902 O O . ALA A 1 370 ? 3.638 4.136 27.101 1.00 44.56 370 ALA A O 1
ATOM 2903 N N . PHE A 1 371 ? 1.540 4.308 27.851 1.00 46.50 371 PHE A N 1
ATOM 2904 C CA . PHE A 1 371 ? 1.073 5.112 26.710 1.00 46.50 371 PHE A CA 1
ATOM 2905 C C . PHE A 1 371 ? 1.257 6.633 26.869 1.00 46.50 371 PHE A C 1
ATOM 2907 O O . PHE A 1 371 ? 1.290 7.331 25.860 1.00 46.50 371 PHE A O 1
ATOM 2914 N N . SER A 1 372 ? 1.423 7.167 28.085 1.00 40.97 372 SER A N 1
ATOM 2915 C CA . SER A 1 372 ? 1.415 8.625 28.318 1.00 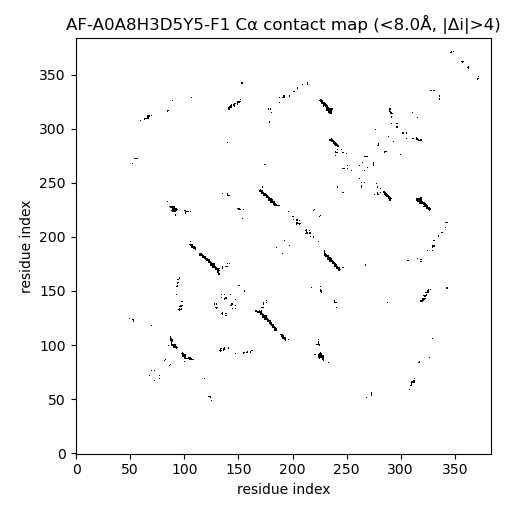40.97 372 SER A CA 1
ATOM 2916 C C . SER A 1 372 ? 2.777 9.326 28.219 1.00 40.97 372 SER A C 1
ATOM 2918 O O . SER A 1 372 ? 2.808 10.549 28.148 1.00 40.97 372 SER A O 1
ATOM 2920 N N . GLN A 1 373 ? 3.906 8.609 28.148 1.00 46.12 373 GLN A N 1
ATOM 2921 C CA . GLN A 1 373 ? 5.230 9.257 28.092 1.00 46.12 373 GLN A CA 1
ATOM 2922 C C . GLN A 1 373 ? 5.582 9.907 26.738 1.00 46.12 373 GLN A C 1
ATOM 2924 O O . GLN A 1 373 ? 6.609 10.568 26.646 1.00 46.12 373 GLN A O 1
ATOM 2929 N N . TYR A 1 374 ? 4.761 9.755 25.692 1.00 46.81 374 TYR A N 1
ATOM 2930 C CA . TYR A 1 374 ? 5.141 10.176 24.333 1.00 46.81 374 TYR A CA 1
ATOM 2931 C C . TYR A 1 374 ? 4.539 11.497 23.852 1.00 46.81 374 TYR A C 1
ATOM 2933 O O . TYR A 1 374 ? 5.092 12.102 22.939 1.00 46.81 374 TYR A O 1
ATOM 2941 N N . LEU A 1 375 ? 3.467 11.998 24.473 1.00 41.62 375 LEU A N 1
ATOM 2942 C CA . LEU A 1 375 ? 2.918 13.312 24.106 1.00 41.62 375 LEU A CA 1
ATOM 2943 C C . LEU A 1 375 ? 3.702 14.480 24.728 1.00 41.62 375 LEU A C 1
ATOM 2945 O O . LEU A 1 375 ? 3.649 15.588 24.203 1.00 41.62 375 LEU A O 1
ATOM 2949 N N . SER A 1 376 ? 4.489 14.244 25.784 1.00 39.88 376 SER A N 1
ATOM 2950 C CA . SER A 1 376 ? 5.328 15.277 26.410 1.00 39.88 376 SER A CA 1
ATOM 2951 C C . SER A 1 376 ? 6.654 15.537 25.683 1.00 39.88 376 SER A C 1
ATOM 2953 O O . SER A 1 376 ? 7.280 16.558 25.936 1.00 39.88 376 SER A O 1
ATOM 2955 N N . HIS A 1 377 ? 7.078 14.682 24.745 1.00 41.66 377 HIS A N 1
ATOM 2956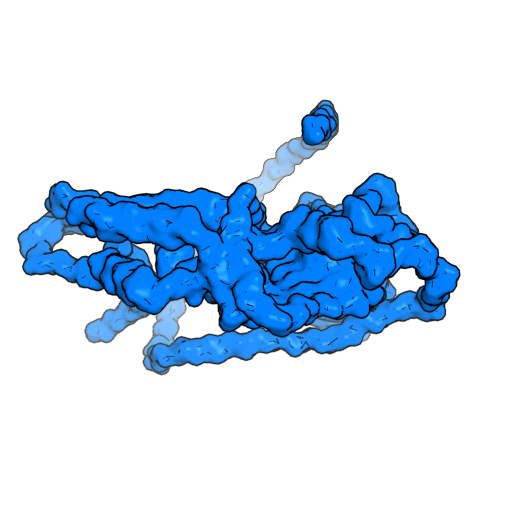 C CA . HIS A 1 377 ? 8.233 14.956 23.869 1.00 41.66 377 HIS A CA 1
ATOM 2957 C C . HIS A 1 377 ? 7.879 15.768 22.611 1.00 41.66 377 HIS A C 1
ATOM 2959 O O . HIS A 1 377 ? 8.752 16.043 21.794 1.00 41.66 377 HIS A O 1
ATOM 2965 N N . ILE A 1 378 ? 6.616 16.190 22.473 1.00 41.88 378 ILE A N 1
ATOM 2966 C CA . ILE A 1 378 ? 6.150 17.119 21.427 1.00 41.88 378 ILE A CA 1
ATOM 2967 C C . ILE A 1 378 ? 5.787 18.495 22.034 1.00 41.88 378 ILE A C 1
ATOM 2969 O O . ILE A 1 378 ? 5.351 19.398 21.327 1.00 41.88 378 ILE A O 1
ATOM 2973 N N . GLN A 1 379 ? 6.013 18.713 23.336 1.00 35.00 379 GLN A N 1
ATOM 2974 C CA . GLN A 1 379 ? 5.936 20.052 23.929 1.00 35.00 379 GLN A CA 1
ATOM 2975 C C . GLN A 1 379 ? 7.340 20.667 24.044 1.00 35.00 379 GLN A C 1
ATOM 2977 O O . GLN A 1 379 ? 8.185 20.104 24.742 1.00 35.00 379 GLN A O 1
ATOM 2982 N N . PRO A 1 380 ? 7.621 21.816 23.402 1.00 39.19 380 PRO A N 1
ATOM 2983 C CA . PRO A 1 380 ? 8.828 22.570 23.700 1.00 39.19 380 PRO A CA 1
ATOM 2984 C C . PRO A 1 380 ? 8.709 23.155 25.112 1.00 39.19 380 PRO A C 1
ATOM 2986 O O . PRO A 1 380 ? 7.683 23.731 25.475 1.00 39.19 380 PRO A O 1
ATOM 2989 N N . ASN A 1 381 ? 9.761 22.983 25.913 1.00 39.38 381 ASN A N 1
ATOM 2990 C CA . ASN A 1 381 ? 9.875 23.552 27.252 1.00 39.38 381 ASN A CA 1
ATOM 2991 C C . ASN A 1 381 ? 9.587 25.063 27.217 1.00 39.38 381 ASN A C 1
ATOM 2993 O O . ASN A 1 381 ? 10.343 25.827 26.618 1.00 39.38 381 ASN A O 1
ATOM 2997 N N . HIS A 1 382 ? 8.510 25.488 27.877 1.00 37.53 382 HIS A N 1
ATOM 2998 C CA . HIS A 1 382 ? 8.288 26.891 28.215 1.00 37.53 382 HIS A CA 1
ATOM 2999 C C . HIS A 1 382 ? 9.291 27.304 29.306 1.00 37.53 382 HIS A C 1
ATOM 3001 O O . HIS A 1 382 ? 9.343 26.635 30.341 1.00 37.53 382 HIS A O 1
ATOM 3007 N N . PRO A 1 383 ? 10.064 28.390 29.134 1.00 47.81 383 PRO A N 1
ATOM 3008 C CA . PRO A 1 383 ? 10.741 29.019 30.257 1.00 47.81 383 PRO A CA 1
ATOM 3009 C C . PRO A 1 383 ? 9.717 29.782 31.113 1.00 47.81 383 PRO A C 1
ATOM 3011 O O . PRO A 1 383 ? 8.872 30.496 30.568 1.00 47.81 383 PRO A O 1
ATOM 3014 N N . GLN A 1 384 ? 9.790 29.586 32.436 1.00 42.09 384 GLN A N 1
ATOM 3015 C CA . GLN A 1 384 ? 9.174 30.463 33.441 1.00 42.09 384 GLN A CA 1
ATOM 3016 C C . GLN A 1 384 ? 9.957 31.764 33.584 1.00 42.09 384 GLN A C 1
ATOM 3018 O O . GLN A 1 384 ? 11.203 31.707 33.451 1.00 42.09 384 GLN A O 1
#

Organism: NCBI:txid456999

Nearest PDB structures (foldseek):
  4ov8-assembly1_A  TM=7.449E-01  e=1.406E-13  Pleurotus ostreatus
  4oej-assembly1_A-2  TM=7.244E-01  e=3.837E-13  Pleurotus ostreatus
  4v3a-assembly1_C  TM=6.726E-01  e=1.250E-10  Pleurotus ostreatus
  4v2t-assembly1_A  TM=4.748E-01  e=1.178E-09  Pleurotus ostreatus
  3nsj-assembly1_A  TM=4.470E-01  e=9.866E-08  Mus musculus

pLDDT: mean 75.21, std 24.95, range [21.23, 98.75]